Protein AF-A0A6N9B8I1-F1 (afdb_monomer)

Nearest PDB structures (foldseek):
  4pu3-assembly1_B  TM=7.924E-01  e=1.306E-21  Shewanella oneidensis MR-1
  4pu4-assembly1_A  TM=7.727E-01  e=4.993E-21  Shewanella oneidensis MR-1
  7vkb-assembly1_A  TM=8.807E-01  e=8.318E-17  Legionella pneumophila subsp. pneumophila str. Philadelphia 1
  7wcf-assembly1_A  TM=8.821E-01  e=1.359E-15  Legionella pneumophila subsp. pneumophila str. Philadelphia 1
  7vkc-assembly1_A  TM=8.534E-01  e=4.645E-15  Legionella pneumophila subsp. pneumophila str. Philadelphia 1

Foldseek 3Di:
DPDWFKWFKDQQNHTQFMWTADPQQKIKTAGDPVCVVVVHAAQALVGGHDGDIDIDNHHDFQQLLQQAADAPLNVLLVVQLVDPDDGSSLRCQQQQQATAFRMGIHGPDHRHGDPPRDDPVAQLSVLSNQHSHGDYDRFRKAQWADDPNAIERDGHNDHGQKMWTAADPVGRCFLVQQVLLQLLLCLLVVVAFAWDWDWDDYPRHPHITTITGRLQQDPVGGFGKDFQCRLVRHGNVCQLVAALLSVLCSLVPDPLRDLVQLLVSLLSVVSLLLLQPQQPTRRQWMWTQDPSGTHTTHGHPRGNCVVDPRQFHSHDFLNDHRDGSVPAALLSSLSNCVSSVHDLVSSVVSLVSSVVSLVVSLVSLVPPPDDDPVSSVVSNVSSVVCCVGHSVCNNVSSVVVD

Mean predicted aligned error: 4.11 Å

pLDDT: mean 94.4, std 6.77, range [44.56, 98.81]

Structure (mmCIF, N/CA/C/O backbone):
data_AF-A0A6N9B8I1-F1
#
_entry.id   AF-A0A6N9B8I1-F1
#
loop_
_atom_site.group_PDB
_atom_site.id
_atom_site.type_symbol
_atom_site.label_atom_id
_atom_site.label_alt_id
_atom_site.label_comp_id
_atom_site.label_asym_id
_atom_site.label_entity_id
_atom_site.label_seq_id
_atom_site.pdbx_PDB_ins_code
_atom_site.Cartn_x
_atom_site.Cartn_y
_atom_site.Cartn_z
_atom_site.occupancy
_atom_site.B_iso_or_equiv
_atom_site.auth_seq_id
_atom_site.auth_comp_id
_atom_site.auth_asym_id
_atom_site.auth_atom_id
_atom_site.pdbx_PDB_model_num
ATOM 1 N N . MET A 1 1 ? 35.461 1.392 -20.260 1.00 45.16 1 MET A N 1
ATOM 2 C CA . MET A 1 1 ? 34.217 2.185 -20.200 1.00 45.16 1 MET A CA 1
ATOM 3 C C . MET A 1 1 ? 33.208 1.364 -19.429 1.00 45.16 1 MET A C 1
ATOM 5 O O . MET A 1 1 ? 33.068 0.192 -19.756 1.00 45.16 1 MET A O 1
ATOM 9 N N . ALA A 1 2 ? 32.595 1.915 -18.379 1.00 59.50 2 ALA A N 1
ATOM 10 C CA . ALA A 1 2 ? 31.484 1.231 -17.724 1.00 59.50 2 ALA A CA 1
ATOM 11 C C . ALA A 1 2 ? 30.366 1.044 -18.760 1.00 59.50 2 ALA A C 1
ATOM 13 O O . ALA A 1 2 ? 30.058 1.975 -19.503 1.00 59.50 2 ALA A O 1
ATOM 14 N N . SER A 1 3 ? 29.834 -0.170 -18.886 1.00 74.81 3 SER A N 1
ATOM 15 C CA . SER A 1 3 ? 28.675 -0.414 -19.739 1.00 74.81 3 SER A CA 1
ATOM 16 C C . SER A 1 3 ? 27.449 0.203 -19.078 1.00 74.81 3 SER A C 1
ATOM 18 O O . SER A 1 3 ? 27.170 -0.132 -17.929 1.00 74.81 3 SER A O 1
ATOM 20 N N . LEU A 1 4 ? 26.736 1.065 -19.801 1.00 87.50 4 LEU A N 1
ATOM 21 C CA . LEU A 1 4 ? 25.464 1.624 -19.346 1.00 87.50 4 LEU A CA 1
ATOM 22 C C . LEU A 1 4 ? 24.451 0.503 -19.091 1.00 87.50 4 LEU A C 1
ATOM 24 O O . LEU A 1 4 ? 24.400 -0.484 -19.838 1.00 87.50 4 LEU A O 1
ATOM 28 N N . LEU A 1 5 ? 23.668 0.656 -18.026 1.00 93.38 5 LEU A N 1
ATOM 29 C CA . LEU A 1 5 ? 22.662 -0.317 -17.618 1.00 93.38 5 LEU A CA 1
ATOM 30 C C . LEU A 1 5 ? 21.437 -0.263 -18.533 1.00 93.38 5 LEU A C 1
ATOM 32 O O . LEU A 1 5 ? 21.022 0.806 -18.980 1.00 93.38 5 LEU A O 1
ATOM 36 N N . TRP A 1 6 ? 20.822 -1.412 -18.799 1.00 96.00 6 TRP A N 1
ATOM 37 C CA . TRP A 1 6 ? 19.548 -1.476 -19.511 1.00 96.00 6 TRP A CA 1
ATOM 38 C C . TRP A 1 6 ? 18.792 -2.758 -19.177 1.00 96.00 6 TRP A C 1
ATOM 40 O O . TRP A 1 6 ? 19.397 -3.774 -18.855 1.00 96.00 6 TRP A O 1
ATOM 50 N N . GLY A 1 7 ? 17.467 -2.702 -19.276 1.00 97.12 7 GLY A N 1
ATOM 51 C CA . GLY A 1 7 ? 16.559 -3.812 -19.012 1.00 97.12 7 GLY A CA 1
ATOM 52 C C . GLY A 1 7 ? 15.414 -3.857 -20.015 1.00 97.12 7 GLY A C 1
ATOM 53 O O . GLY A 1 7 ? 15.033 -2.839 -20.601 1.00 97.12 7 GLY A O 1
ATOM 54 N N . LYS A 1 8 ? 14.856 -5.051 -20.211 1.00 98.31 8 LYS A N 1
ATOM 55 C CA . LYS A 1 8 ? 13.620 -5.251 -20.976 1.00 98.31 8 LYS A CA 1
ATOM 56 C C . LYS A 1 8 ? 12.426 -5.110 -20.043 1.00 98.31 8 LYS A C 1
ATOM 58 O O . LYS A 1 8 ? 12.408 -5.723 -18.979 1.00 98.31 8 LYS A O 1
ATOM 63 N N . VAL A 1 9 ? 11.434 -4.334 -20.454 1.00 98.62 9 VAL A N 1
ATOM 64 C CA . VAL A 1 9 ? 10.182 -4.160 -19.717 1.00 98.62 9 VAL A CA 1
ATOM 65 C C . VAL A 1 9 ? 9.130 -5.076 -20.326 1.00 98.62 9 VAL A C 1
ATOM 67 O O . VAL A 1 9 ? 8.951 -5.090 -21.545 1.00 98.62 9 VAL A O 1
ATOM 70 N N . TYR A 1 10 ? 8.434 -5.820 -19.476 1.00 98.19 10 TYR A N 1
ATOM 71 C CA . TYR A 1 10 ? 7.294 -6.646 -19.854 1.00 98.19 10 TYR A CA 1
ATOM 72 C C . TYR A 1 10 ? 6.047 -6.201 -19.101 1.00 98.19 10 TYR A C 1
ATOM 74 O O . TYR A 1 10 ? 6.132 -5.794 -17.942 1.00 98.19 10 TYR A O 1
ATOM 82 N N . TYR A 1 11 ? 4.897 -6.294 -19.762 1.00 97.62 11 TYR A N 1
ATOM 83 C CA . TYR A 1 11 ? 3.583 -6.076 -19.174 1.00 97.62 11 TYR A CA 1
ATOM 84 C C . TYR A 1 11 ? 2.753 -7.328 -19.389 1.00 97.62 11 TYR A C 1
ATOM 86 O O . TYR A 1 11 ? 2.477 -7.714 -20.526 1.00 97.62 11 TYR A O 1
ATOM 94 N N . HIS A 1 12 ? 2.432 -8.011 -18.292 1.00 94.25 12 HIS A N 1
ATOM 95 C CA . HIS A 1 12 ? 2.204 -9.449 -18.333 1.00 94.25 12 HIS A CA 1
ATOM 96 C C . HIS A 1 12 ? 3.390 -10.103 -19.068 1.00 94.25 12 HIS A C 1
ATOM 98 O O . HIS A 1 12 ? 4.544 -9.820 -18.736 1.00 94.25 12 HIS A O 1
ATOM 104 N N . ASP A 1 13 ? 3.129 -10.922 -20.079 1.00 93.06 13 ASP A N 1
ATOM 105 C CA . ASP A 1 13 ? 4.172 -11.622 -20.835 1.00 93.06 13 ASP A CA 1
ATOM 106 C C . ASP A 1 13 ? 4.490 -10.924 -22.172 1.00 93.06 13 ASP A C 1
ATOM 108 O O . ASP A 1 13 ? 5.251 -11.436 -22.992 1.00 93.06 13 ASP A O 1
ATOM 112 N N . LEU A 1 14 ? 3.928 -9.728 -22.395 1.00 96.88 14 LEU A N 1
ATOM 113 C CA . LEU A 1 14 ? 4.155 -8.927 -23.595 1.00 96.88 14 LEU A CA 1
ATOM 114 C C . LEU A 1 14 ? 5.401 -8.064 -23.433 1.00 96.88 14 LEU A C 1
ATOM 116 O O . LEU A 1 14 ? 5.544 -7.348 -22.442 1.00 96.88 14 LEU A O 1
ATOM 120 N N . PHE A 1 15 ? 6.285 -8.098 -24.429 1.00 98.38 15 PHE A N 1
ATOM 121 C CA . PHE A 1 15 ? 7.437 -7.206 -24.484 1.00 98.38 15 PHE A CA 1
ATOM 122 C C . PHE A 1 15 ? 6.977 -5.772 -24.765 1.00 98.38 15 PHE A C 1
ATOM 124 O O . PHE A 1 15 ? 6.379 -5.502 -25.802 1.00 98.38 15 PHE A O 1
ATOM 131 N N . VAL A 1 16 ? 7.257 -4.864 -23.831 1.00 98.62 16 VAL A N 1
ATOM 132 C CA . VAL A 1 16 ? 6.798 -3.468 -23.880 1.00 98.62 16 VAL A CA 1
ATOM 133 C C . VAL A 1 16 ? 7.839 -2.567 -24.516 1.00 98.62 16 VAL A C 1
ATOM 135 O O . VAL A 1 16 ? 7.491 -1.635 -25.234 1.00 98.62 16 VAL A O 1
ATOM 138 N N . GLY A 1 17 ? 9.113 -2.811 -24.215 1.00 98.50 17 GLY A N 1
ATOM 139 C CA . GLY A 1 17 ? 10.215 -1.963 -24.641 1.00 98.50 17 GLY A CA 1
ATOM 140 C C . GLY A 1 17 ? 11.387 -1.994 -23.672 1.00 98.50 17 GLY A C 1
ATOM 141 O O . GLY A 1 17 ? 11.616 -2.985 -22.975 1.00 98.50 17 GLY A O 1
ATOM 142 N N . PHE A 1 18 ? 12.153 -0.908 -23.636 1.00 98.12 18 PHE A N 1
ATOM 143 C CA . PHE A 1 18 ? 13.423 -0.854 -22.917 1.00 98.12 18 PHE A CA 1
ATOM 144 C C . PHE A 1 18 ? 13.450 0.288 -21.912 1.00 98.12 18 PHE A C 1
ATOM 146 O O . PHE A 1 18 ? 13.037 1.405 -22.220 1.00 98.12 18 PHE A O 1
ATOM 153 N N . VAL A 1 19 ? 14.010 0.006 -20.737 1.00 98.06 19 VAL A N 1
ATOM 154 C CA . VAL A 1 19 ? 14.483 1.020 -19.793 1.00 98.06 19 VAL A CA 1
ATOM 155 C C . VAL A 1 19 ? 16.008 1.007 -19.817 1.00 98.06 19 VAL A C 1
ATOM 157 O O . VAL A 1 19 ? 16.608 -0.064 -19.741 1.00 98.06 19 VAL A O 1
ATOM 160 N N . ARG A 1 20 ? 16.657 2.160 -19.980 1.00 96.31 20 ARG A N 1
ATOM 161 C CA . ARG A 1 20 ? 18.118 2.235 -20.108 1.00 96.31 20 ARG A CA 1
ATOM 162 C C . ARG A 1 20 ? 18.700 3.512 -19.538 1.00 96.31 20 ARG A C 1
ATOM 164 O O . ARG A 1 20 ? 18.068 4.561 -19.563 1.00 96.31 20 ARG A O 1
ATOM 171 N N . GLU A 1 21 ? 19.920 3.399 -19.055 1.00 94.81 21 GLU A N 1
ATOM 172 C CA . GLU A 1 21 ? 20.743 4.508 -18.611 1.00 94.81 21 GLU A CA 1
ATOM 173 C C . GLU A 1 21 ? 21.420 5.163 -19.820 1.00 94.81 21 GLU A C 1
ATOM 175 O O . GLU A 1 21 ? 21.873 4.484 -20.743 1.00 94.81 21 GLU A O 1
ATOM 180 N N . GLU A 1 22 ? 21.491 6.486 -19.810 1.00 90.56 22 GLU A N 1
AT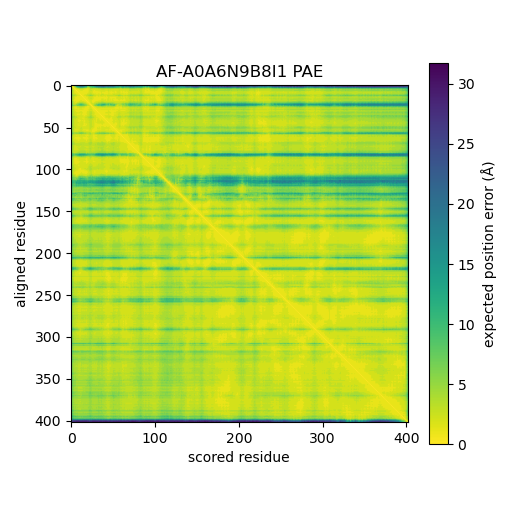OM 181 C CA . GLU A 1 22 ? 22.256 7.296 -20.757 1.00 90.56 22 GLU A CA 1
ATOM 182 C C . GLU A 1 22 ? 23.343 8.073 -19.991 1.00 90.56 22 GLU A C 1
ATOM 184 O O . GLU A 1 22 ? 23.243 8.241 -18.770 1.00 90.56 22 GLU A O 1
ATOM 189 N N . PRO A 1 23 ? 24.392 8.580 -20.668 1.00 83.94 23 PRO A N 1
ATOM 190 C CA . PRO A 1 23 ? 25.426 9.377 -20.013 1.00 83.94 23 PRO A CA 1
ATOM 191 C C . PRO A 1 23 ? 24.839 10.547 -19.203 1.00 83.94 23 PRO A C 1
ATOM 193 O O . PRO A 1 23 ? 23.986 11.283 -19.696 1.00 83.94 23 PRO A O 1
ATOM 196 N N . GLY A 1 24 ? 25.329 10.747 -17.975 1.00 80.00 24 GLY A N 1
ATOM 197 C CA . GLY A 1 24 ? 24.858 11.817 -17.084 1.00 80.00 24 GLY A CA 1
ATOM 198 C C . GLY A 1 24 ? 23.682 11.435 -16.176 1.00 80.00 24 GLY A C 1
ATOM 199 O O . GLY A 1 24 ? 22.888 12.307 -15.838 1.00 80.00 24 GLY A O 1
ATOM 200 N N . ASP A 1 25 ? 23.570 10.157 -15.796 1.00 81.00 25 ASP A N 1
ATOM 201 C CA . ASP A 1 25 ? 22.608 9.599 -14.823 1.00 81.00 25 ASP A CA 1
ATOM 202 C C . ASP A 1 25 ? 21.121 9.716 -15.215 1.00 81.00 25 ASP A C 1
ATOM 204 O O . ASP A 1 25 ? 20.215 9.496 -14.396 1.00 81.00 25 ASP A O 1
ATOM 208 N N . SER A 1 26 ? 20.852 10.054 -16.478 1.00 91.75 26 SER A N 1
ATOM 209 C CA . SER A 1 26 ? 19.494 10.061 -17.013 1.00 91.75 26 SER A CA 1
ATOM 210 C C . SER A 1 26 ? 19.055 8.646 -17.378 1.00 91.75 26 SER A C 1
ATOM 212 O O . SER A 1 26 ? 19.835 7.852 -17.903 1.00 91.75 26 SER A O 1
ATOM 214 N N . ILE A 1 27 ? 17.793 8.326 -17.097 1.00 96.25 27 ILE A N 1
ATOM 215 C CA . ILE A 1 27 ? 17.194 7.041 -17.452 1.00 96.25 27 ILE A CA 1
ATOM 216 C C . ILE A 1 27 ? 16.045 7.279 -18.418 1.00 96.25 27 ILE A C 1
ATOM 218 O O . ILE A 1 27 ? 15.165 8.113 -18.181 1.00 96.25 27 ILE A O 1
ATOM 222 N N . LEU A 1 28 ? 16.067 6.527 -19.510 1.00 97.31 28 LEU A N 1
ATOM 223 C CA . LEU A 1 28 ? 15.090 6.579 -20.578 1.00 97.31 28 LEU A CA 1
ATOM 224 C C . LEU A 1 28 ? 14.226 5.329 -20.547 1.00 97.31 28 LEU A C 1
ATOM 226 O O . LEU A 1 28 ? 14.727 4.225 -20.345 1.00 97.31 28 LEU A O 1
ATOM 230 N N . PHE A 1 29 ? 12.935 5.507 -20.793 1.00 98.50 29 PHE A N 1
ATOM 231 C CA . PHE A 1 29 ? 12.023 4.420 -21.112 1.00 98.50 29 PHE A CA 1
ATOM 232 C C . PHE A 1 29 ? 11.385 4.660 -22.476 1.00 98.50 29 PHE A C 1
ATOM 234 O O . PHE A 1 29 ? 10.845 5.735 -22.745 1.00 98.50 29 PHE A O 1
ATOM 241 N N . ASN A 1 30 ? 11.437 3.643 -23.327 1.00 98.00 30 ASN A N 1
ATOM 242 C CA . ASN A 1 30 ? 10.870 3.662 -24.665 1.00 98.00 30 ASN A CA 1
ATOM 243 C C . ASN A 1 30 ? 9.959 2.457 -24.841 1.00 98.00 30 ASN A C 1
ATOM 245 O O . ASN A 1 30 ? 10.397 1.327 -24.616 1.00 98.00 30 ASN A O 1
ATOM 249 N N . TYR A 1 31 ? 8.735 2.707 -25.303 1.00 98.69 31 TYR A N 1
ATOM 250 C CA . TYR A 1 31 ? 7.897 1.661 -25.871 1.00 98.69 31 TYR A CA 1
ATOM 251 C C . TYR A 1 31 ? 8.521 1.155 -27.176 1.00 98.69 31 TYR A C 1
ATOM 253 O O . TYR A 1 31 ? 9.050 1.938 -27.967 1.00 98.69 31 TYR A O 1
ATOM 261 N N . ASP A 1 32 ? 8.474 -0.155 -27.388 1.00 98.56 32 ASP A N 1
ATOM 262 C CA . ASP A 1 32 ? 8.884 -0.782 -28.637 1.00 98.56 32 ASP A CA 1
ATOM 263 C C . ASP A 1 32 ? 7.847 -0.524 -29.735 1.00 98.56 32 ASP A C 1
ATOM 265 O O . ASP A 1 32 ? 6.644 -0.461 -29.466 1.00 98.56 32 ASP A O 1
ATOM 269 N N . ALA A 1 33 ? 8.303 -0.413 -30.985 1.00 98.25 33 ALA A N 1
ATOM 270 C CA . ALA A 1 33 ? 7.419 -0.199 -32.128 1.00 98.25 33 ALA A CA 1
ATOM 271 C C . ALA A 1 33 ? 6.343 -1.291 -32.228 1.00 98.25 33 ALA A C 1
ATOM 273 O O . ALA A 1 33 ? 5.176 -0.971 -32.440 1.00 98.25 33 ALA A O 1
ATOM 274 N N . SER A 1 34 ? 6.697 -2.555 -31.965 1.00 97.94 34 SER A N 1
ATOM 275 C CA . SER A 1 34 ? 5.742 -3.669 -31.993 1.00 97.94 34 SER A CA 1
ATOM 276 C C . SER A 1 34 ? 4.649 -3.550 -30.926 1.00 97.94 34 SER A C 1
ATOM 278 O O . SER A 1 34 ? 3.507 -3.947 -31.164 1.00 97.94 34 SER A O 1
ATOM 280 N N . TYR A 1 35 ? 4.961 -2.959 -29.767 1.00 98.44 35 TYR A N 1
ATOM 281 C CA . TYR A 1 35 ? 3.979 -2.732 -28.710 1.00 98.44 35 TYR A CA 1
ATOM 282 C C . TYR A 1 35 ? 2.991 -1.620 -29.095 1.00 98.44 35 TYR A C 1
ATOM 284 O O . TYR A 1 35 ? 1.786 -1.736 -28.866 1.00 98.44 35 TYR A O 1
ATOM 292 N N . ILE A 1 36 ? 3.500 -0.555 -29.722 1.00 98.06 36 ILE A N 1
ATOM 293 C CA . ILE A 1 36 ? 2.696 0.571 -30.214 1.00 98.06 36 ILE A CA 1
ATOM 294 C C . ILE A 1 36 ? 1.787 0.116 -31.364 1.00 98.06 36 ILE A C 1
ATOM 296 O O . ILE A 1 36 ? 0.583 0.365 -31.330 1.00 98.06 36 ILE A O 1
ATOM 300 N N . GLU A 1 37 ? 2.343 -0.580 -32.358 1.00 97.56 37 GLU A N 1
ATOM 301 C CA . GLU A 1 37 ? 1.612 -1.103 -33.521 1.00 97.56 37 GLU A CA 1
ATOM 302 C C . GLU A 1 37 ? 0.541 -2.124 -33.123 1.00 97.56 37 GLU A C 1
ATOM 304 O O . GLU A 1 37 ? -0.526 -2.172 -33.734 1.00 97.56 37 GLU A O 1
ATOM 309 N N . GLY A 1 38 ? 0.792 -2.901 -32.065 1.00 97.31 38 GLY A N 1
ATOM 310 C CA . GLY A 1 38 ? -0.180 -3.833 -31.499 1.00 97.31 38 GLY A CA 1
ATOM 311 C C . GLY A 1 38 ? -1.367 -3.168 -30.792 1.00 97.31 38 GLY A C 1
ATOM 312 O O . GLY A 1 38 ? -2.337 -3.854 -30.476 1.00 97.31 38 GLY A O 1
ATOM 313 N N . GLY A 1 39 ? -1.321 -1.854 -30.539 1.00 97.00 39 GLY A N 1
ATOM 314 C CA . GLY A 1 39 ? -2.399 -1.127 -29.864 1.00 97.00 39 GLY A CA 1
ATOM 315 C C . GLY A 1 39 ? -2.600 -1.544 -28.402 1.00 97.00 39 GLY A C 1
ATOM 316 O O . GLY A 1 39 ? -3.715 -1.460 -27.883 1.00 97.00 39 GLY A O 1
ATOM 317 N N . TYR A 1 40 ? -1.543 -2.023 -27.743 1.00 97.00 40 TYR A N 1
ATOM 318 C CA . TYR A 1 40 ? -1.593 -2.470 -26.351 1.00 97.00 40 TYR A CA 1
ATOM 319 C C . TYR A 1 40 ? -1.713 -1.287 -25.369 1.00 97.00 40 TYR A C 1
ATOM 321 O O . TYR A 1 40 ? -1.316 -0.163 -25.689 1.00 97.00 40 TYR A O 1
ATOM 329 N N . PRO A 1 41 ? -2.266 -1.500 -24.159 1.00 95.56 41 PRO A N 1
ATOM 330 C CA . PRO A 1 41 ? -2.477 -0.428 -23.185 1.00 95.56 41 PRO A CA 1
ATOM 331 C C . PRO A 1 41 ? -1.169 0.084 -22.563 1.00 95.56 41 PRO A C 1
ATOM 333 O O . PRO A 1 41 ? -0.145 -0.597 -22.562 1.00 95.56 41 PRO A O 1
ATOM 336 N N . ALA A 1 42 ? -1.215 1.279 -21.973 1.00 96.75 42 ALA A N 1
ATOM 337 C CA . ALA A 1 42 ? -0.099 1.825 -21.202 1.00 96.75 42 ALA A CA 1
ATOM 338 C C . ALA A 1 42 ? 0.193 0.982 -19.950 1.00 96.75 42 ALA A C 1
ATOM 340 O O . ALA A 1 42 ? -0.732 0.479 -19.314 1.00 96.75 42 ALA A O 1
ATOM 341 N N . ILE A 1 43 ? 1.469 0.894 -19.562 1.00 97.56 43 ILE A N 1
ATOM 342 C CA . ILE A 1 43 ? 1.899 0.170 -18.348 1.00 97.56 43 ILE A CA 1
ATOM 343 C C . ILE A 1 43 ? 1.783 0.997 -17.064 1.00 97.56 43 ILE A C 1
ATOM 345 O O . ILE A 1 43 ? 2.106 0.505 -15.988 1.00 97.56 43 ILE A O 1
ATOM 349 N N . ALA A 1 44 ? 1.452 2.281 -17.198 1.00 97.69 44 ALA A N 1
ATOM 350 C CA . ALA A 1 44 ? 1.302 3.221 -16.100 1.00 97.69 44 ALA A CA 1
ATOM 351 C C . ALA A 1 44 ? 0.477 4.425 -16.554 1.00 97.69 44 ALA A C 1
ATOM 353 O O . ALA A 1 44 ? 0.595 4.875 -17.698 1.00 97.69 44 ALA A O 1
ATOM 354 N N . HIS A 1 45 ? -0.273 5.027 -15.635 1.00 97.06 45 HIS A N 1
ATOM 355 C CA . HIS A 1 45 ? -1.005 6.271 -15.860 1.00 97.06 45 HIS A CA 1
ATOM 356 C C . HIS A 1 45 ? -0.078 7.411 -16.315 1.00 97.06 45 HIS A C 1
ATOM 358 O O . HIS A 1 45 ? -0.435 8.225 -17.163 1.00 97.06 45 HIS A O 1
ATOM 364 N N . THR A 1 46 ? 1.139 7.445 -15.772 1.00 97.44 46 THR A N 1
ATOM 365 C CA . THR A 1 46 ? 2.151 8.476 -16.050 1.00 97.44 46 THR A CA 1
ATOM 366 C C . THR A 1 46 ? 3.009 8.183 -17.286 1.00 97.44 46 THR A C 1
ATOM 368 O O . THR A 1 46 ? 3.805 9.031 -17.689 1.00 97.44 46 THR A O 1
ATOM 371 N N . LEU A 1 47 ? 2.829 7.018 -17.919 1.00 98.00 47 LEU A N 1
ATOM 372 C CA . LEU A 1 47 ? 3.564 6.582 -19.108 1.00 98.00 47 LEU A CA 1
ATOM 373 C C . LEU A 1 47 ? 2.599 6.204 -20.248 1.00 98.00 47 LEU A C 1
ATOM 375 O O . LEU A 1 47 ? 2.591 5.042 -20.652 1.00 98.00 47 LEU A O 1
ATOM 379 N N . PRO A 1 48 ? 1.762 7.118 -20.780 1.00 97.56 48 PRO A N 1
ATOM 380 C CA . PRO A 1 48 ? 0.913 6.798 -21.929 1.00 97.56 48 PRO A CA 1
ATOM 381 C C . PRO A 1 48 ? 1.717 6.250 -23.126 1.00 97.56 48 PRO A C 1
ATOM 383 O O . PRO A 1 48 ? 2.876 6.595 -23.333 1.00 97.56 48 PRO A O 1
ATOM 386 N N . VAL A 1 49 ? 1.117 5.368 -23.928 1.00 98.25 49 VAL A N 1
ATOM 387 C CA . VAL A 1 49 ? 1.821 4.758 -25.070 1.00 98.25 49 VAL A CA 1
ATOM 388 C C . VAL A 1 49 ? 2.138 5.821 -26.122 1.00 98.25 49 VAL A C 1
ATOM 390 O O . VAL A 1 49 ? 1.239 6.521 -26.589 1.00 98.25 49 VAL A O 1
ATOM 393 N N . ARG A 1 50 ? 3.419 5.946 -26.486 1.00 97.94 50 ARG A N 1
ATOM 394 C CA . ARG A 1 50 ? 3.919 6.861 -27.525 1.00 97.94 50 ARG A CA 1
ATOM 395 C C . ARG A 1 50 ? 5.285 6.418 -28.056 1.00 97.94 50 ARG A C 1
ATOM 397 O O . ARG A 1 50 ? 5.981 5.656 -27.386 1.00 97.94 50 ARG A O 1
ATOM 404 N N . SER A 1 51 ? 5.678 6.942 -29.217 1.00 97.50 51 SER A N 1
ATOM 405 C CA . SER A 1 51 ? 6.987 6.708 -29.846 1.00 97.50 51 SER A CA 1
ATOM 406 C C . SER A 1 51 ? 8.140 7.418 -29.137 1.00 97.50 51 SER A C 1
ATOM 408 O O . SER A 1 51 ? 9.260 6.906 -29.096 1.00 97.50 51 SER A O 1
ATOM 410 N N . GLU A 1 52 ? 7.896 8.607 -28.582 1.00 98.00 52 GLU A N 1
ATOM 411 C CA . GLU A 1 52 ? 8.946 9.429 -27.982 1.00 98.00 52 GLU A CA 1
ATOM 412 C C . GLU A 1 52 ? 9.380 8.882 -26.612 1.00 98.00 52 GLU A C 1
ATOM 414 O O . GLU A 1 52 ? 8.524 8.547 -25.783 1.00 98.00 52 GLU A O 1
ATOM 419 N N . PRO A 1 53 ? 10.694 8.876 -26.307 1.00 97.12 53 PRO A N 1
ATOM 420 C CA . PRO A 1 53 ? 11.191 8.436 -25.008 1.00 97.12 53 PRO A CA 1
ATOM 421 C C . PRO A 1 53 ? 10.571 9.216 -23.846 1.00 97.12 53 PRO A C 1
ATOM 423 O O . PRO A 1 53 ? 10.347 10.429 -23.907 1.00 97.12 53 PRO A O 1
ATOM 426 N N . TYR A 1 54 ? 10.356 8.521 -22.737 1.00 97.94 54 TYR A N 1
ATOM 427 C CA . TYR A 1 54 ? 10.231 9.131 -21.420 1.00 97.94 54 TYR A CA 1
ATOM 428 C C . TYR A 1 54 ? 11.624 9.328 -20.849 1.00 97.94 54 TYR A C 1
ATOM 430 O O . TYR A 1 54 ? 12.342 8.355 -20.648 1.00 97.94 54 TYR A O 1
ATOM 438 N N . ILE A 1 55 ? 12.004 10.579 -20.594 1.00 96.62 55 ILE A N 1
ATOM 439 C CA . ILE A 1 55 ? 13.326 10.932 -20.074 1.00 96.62 55 ILE A CA 1
ATOM 440 C C . ILE A 1 55 ? 13.176 11.345 -18.612 1.00 96.62 55 ILE A C 1
ATOM 442 O O . ILE A 1 55 ? 12.452 12.292 -18.299 1.00 96.62 55 ILE A O 1
ATOM 446 N N . SER A 1 56 ? 13.871 10.646 -17.720 1.00 95.88 56 S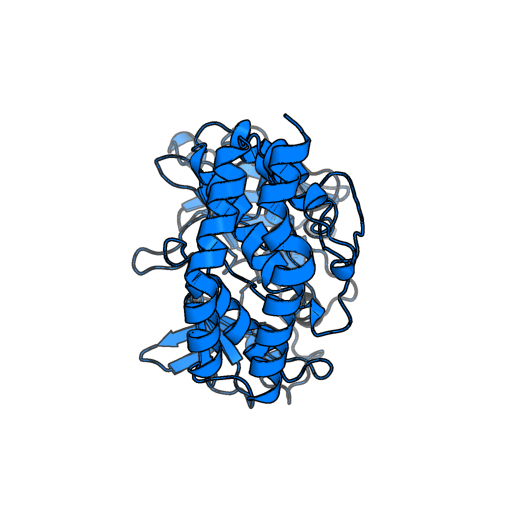ER A N 1
ATOM 447 C CA . SER A 1 56 ? 14.036 11.036 -16.323 1.00 95.88 56 SER A CA 1
ATOM 448 C C . SER A 1 56 ? 15.474 11.494 -16.105 1.00 95.88 56 SER A C 1
ATOM 450 O O . SER A 1 56 ? 16.399 10.690 -16.138 1.00 95.88 56 SER A O 1
ATOM 452 N N . ASN A 1 57 ? 15.668 12.795 -15.879 1.00 91.31 57 ASN A N 1
ATOM 453 C CA . ASN A 1 57 ? 17.005 13.401 -15.799 1.00 91.31 57 ASN A CA 1
ATOM 454 C C . ASN A 1 57 ? 17.813 12.993 -14.557 1.00 91.31 57 ASN A C 1
ATOM 456 O O . ASN A 1 57 ? 19.004 13.264 -14.502 1.00 91.31 57 ASN A O 1
ATOM 460 N N . TYR A 1 58 ? 17.172 12.402 -13.546 1.00 85.62 58 TYR A N 1
ATOM 461 C CA . TYR A 1 58 ? 17.823 12.069 -12.278 1.00 85.62 58 TYR A CA 1
ATOM 462 C C . TYR A 1 58 ? 17.341 10.709 -11.777 1.00 85.62 58 TYR A C 1
ATOM 464 O O . TYR A 1 58 ? 16.420 10.652 -10.956 1.00 85.62 58 TYR A O 1
ATOM 472 N N . GLY A 1 59 ? 17.944 9.623 -12.259 1.00 91.12 59 GLY A N 1
ATOM 473 C CA . GLY A 1 59 ? 17.561 8.260 -11.888 1.00 91.12 59 GLY A CA 1
ATOM 474 C C . GLY A 1 59 ? 16.218 7.816 -12.480 1.00 91.12 59 GLY A C 1
ATOM 475 O O . GLY A 1 59 ? 15.729 8.386 -13.456 1.00 91.12 59 GLY A O 1
ATOM 476 N N . LEU A 1 60 ? 15.618 6.776 -11.894 1.00 96.25 60 LEU A N 1
ATOM 477 C CA . LEU A 1 60 ? 14.430 6.110 -12.440 1.00 96.25 60 LEU A CA 1
ATOM 478 C C . LEU A 1 60 ? 13.230 7.061 -12.556 1.00 96.25 60 LEU A C 1
ATOM 480 O O . LEU A 1 60 ? 12.989 7.899 -11.684 1.00 96.25 60 LEU A O 1
ATOM 484 N N . HIS A 1 61 ? 12.436 6.881 -13.617 1.00 97.56 61 HIS A N 1
ATOM 485 C CA . HIS A 1 61 ? 11.111 7.495 -13.691 1.00 97.56 61 HIS A CA 1
ATOM 486 C C . HIS A 1 61 ? 10.281 7.062 -12.463 1.00 97.56 61 HIS A C 1
ATOM 488 O O . HIS A 1 61 ? 10.350 5.883 -12.100 1.00 97.56 61 HIS A O 1
ATOM 494 N N . PRO A 1 62 ? 9.474 7.951 -11.846 1.00 97.00 62 PRO A N 1
ATOM 495 C CA . PRO A 1 62 ? 8.704 7.650 -10.636 1.00 97.00 62 PRO A CA 1
ATOM 496 C C . PRO A 1 62 ? 7.938 6.323 -10.661 1.00 97.00 62 PRO A C 1
ATOM 498 O O . PRO A 1 62 ? 7.933 5.604 -9.667 1.00 97.00 62 PRO A O 1
ATOM 501 N N . PHE A 1 63 ? 7.351 5.954 -11.803 1.00 98.06 63 PHE A N 1
ATOM 502 C CA . PHE A 1 63 ? 6.718 4.644 -11.977 1.00 98.06 63 PHE A CA 1
ATOM 503 C C . PHE A 1 63 ? 7.648 3.470 -11.608 1.00 98.06 63 PHE A C 1
ATOM 505 O O . PHE A 1 63 ? 7.308 2.693 -10.717 1.00 98.06 63 PHE A O 1
ATOM 512 N N . PHE A 1 64 ? 8.826 3.380 -12.239 1.00 98.12 64 PHE A N 1
ATOM 513 C CA . PHE A 1 64 ? 9.811 2.31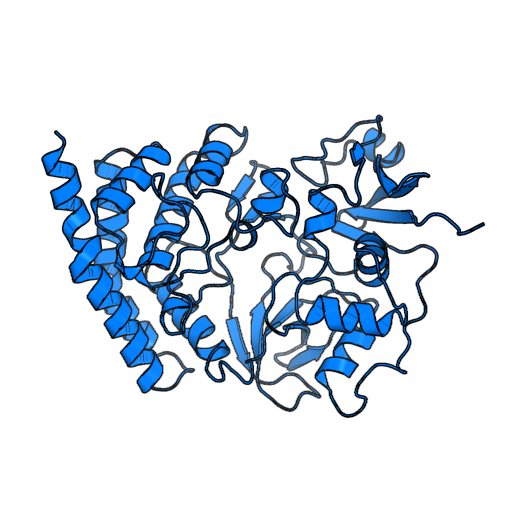8 -11.999 1.00 98.12 64 PHE A CA 1
ATOM 514 C C . PHE A 1 64 ? 10.475 2.447 -10.627 1.00 98.12 64 PHE A C 1
ATOM 516 O O . PHE A 1 64 ? 10.718 1.446 -9.962 1.00 98.12 64 PHE A O 1
ATOM 523 N N . ASP A 1 65 ? 10.729 3.677 -10.179 1.00 97.25 65 ASP A N 1
ATOM 524 C CA . ASP A 1 65 ? 11.344 3.953 -8.880 1.00 97.25 65 ASP A CA 1
ATOM 525 C C . ASP A 1 65 ? 10.536 3.372 -7.709 1.00 97.25 65 ASP A C 1
ATOM 527 O O . ASP A 1 65 ? 11.109 2.889 -6.733 1.00 97.25 65 ASP A O 1
ATOM 531 N N . ASN A 1 66 ? 9.205 3.386 -7.813 1.00 97.19 66 ASN A N 1
ATOM 532 C CA . ASN A 1 66 ? 8.314 2.837 -6.791 1.00 97.19 66 ASN A CA 1
ATOM 533 C C . ASN A 1 66 ? 8.213 1.309 -6.797 1.00 97.19 66 ASN A C 1
ATOM 535 O O . ASN A 1 66 ? 7.760 0.761 -5.790 1.00 97.19 66 ASN A O 1
ATOM 539 N N . LEU A 1 67 ? 8.624 0.643 -7.884 1.00 97.00 67 LEU A N 1
ATOM 540 C CA . LEU A 1 67 ? 8.681 -0.820 -7.965 1.00 97.00 67 LEU A CA 1
ATOM 541 C C . LEU A 1 67 ? 9.890 -1.390 -7.225 1.00 97.00 67 LEU A C 1
ATOM 543 O O . LEU A 1 67 ? 9.890 -2.572 -6.896 1.00 97.00 67 LEU A O 1
ATOM 547 N N . VAL A 1 68 ? 10.916 -0.574 -6.973 1.00 96.75 68 VAL A N 1
ATOM 548 C CA . VAL A 1 68 ? 12.121 -0.982 -6.245 1.00 96.75 68 VAL A CA 1
ATOM 549 C C . VAL A 1 68 ? 11.798 -1.173 -4.765 1.00 96.75 68 VAL A C 1
ATOM 551 O O . VAL A 1 68 ? 11.059 -0.384 -4.167 1.00 96.75 68 VAL A O 1
ATOM 554 N N . SER A 1 69 ? 12.367 -2.226 -4.184 1.00 94.56 69 SER A N 1
ATOM 555 C CA . SER A 1 69 ? 12.261 -2.560 -2.769 1.00 94.56 69 SER A CA 1
ATOM 556 C C . SER A 1 69 ? 12.693 -1.404 -1.858 1.00 94.56 69 SER A C 1
ATOM 558 O O . SER A 1 69 ? 13.378 -0.463 -2.270 1.00 94.56 69 SER A O 1
ATOM 560 N N . GLU A 1 70 ? 12.249 -1.456 -0.599 1.00 93.44 70 GLU A N 1
ATOM 561 C CA . GLU A 1 70 ? 12.621 -0.471 0.420 1.00 93.44 70 GLU A CA 1
ATOM 562 C C . GLU A 1 70 ? 13.064 -1.158 1.720 1.00 93.44 70 GLU A C 1
ATOM 564 O O . GLU A 1 70 ? 12.760 -2.326 1.976 1.00 93.44 70 GLU A O 1
ATOM 569 N N . GLY A 1 71 ? 13.763 -0.408 2.574 1.00 92.62 71 GLY A N 1
ATOM 570 C CA . GLY A 1 71 ? 14.033 -0.788 3.961 1.00 92.62 71 GLY A CA 1
ATOM 571 C C . GLY A 1 71 ? 14.845 -2.074 4.098 1.00 92.62 71 GLY A C 1
ATOM 572 O O . GLY A 1 71 ? 15.926 -2.186 3.524 1.00 92.62 71 GLY A O 1
ATOM 573 N N . TRP A 1 72 ? 14.355 -3.030 4.894 1.00 93.06 72 TRP A N 1
ATOM 574 C CA . TRP A 1 72 ? 15.095 -4.265 5.179 1.00 93.06 72 TRP A CA 1
ATOM 575 C C . TRP A 1 72 ? 15.434 -5.059 3.908 1.00 93.06 72 TRP A C 1
ATOM 577 O O . TRP A 1 72 ? 16.570 -5.513 3.755 1.00 93.06 72 TRP A O 1
ATOM 587 N N . LEU A 1 73 ? 14.477 -5.186 2.981 1.00 93.31 73 LEU A N 1
ATOM 588 C CA . LEU A 1 73 ? 14.677 -5.961 1.756 1.00 93.31 73 LEU A CA 1
ATOM 589 C C . LEU A 1 73 ? 15.689 -5.277 0.827 1.00 93.31 73 LEU A C 1
ATOM 591 O O . LEU A 1 73 ? 16.603 -5.936 0.343 1.00 93.31 73 LEU A O 1
ATOM 595 N N . GLU A 1 74 ? 15.587 -3.956 0.654 1.00 93.81 74 GLU A N 1
ATOM 596 C CA . GLU A 1 74 ? 16.538 -3.156 -0.136 1.00 93.81 74 GLU A CA 1
ATOM 597 C C . GLU A 1 74 ? 17.974 -3.278 0.395 1.00 93.81 74 GLU A C 1
ATOM 599 O O . GLU A 1 74 ? 18.915 -3.489 -0.374 1.00 93.81 74 GLU A O 1
ATOM 604 N N . GLN A 1 75 ? 18.159 -3.190 1.717 1.00 91.94 75 GLN A N 1
ATOM 605 C CA . GLN A 1 75 ? 19.477 -3.305 2.350 1.00 91.94 75 GLN A CA 1
ATOM 606 C C . GLN A 1 75 ? 20.100 -4.687 2.126 1.00 91.94 75 GLN A C 1
ATOM 608 O O . GLN A 1 75 ? 21.297 -4.803 1.856 1.00 91.94 75 GLN A O 1
ATOM 613 N N . LEU A 1 76 ? 19.295 -5.743 2.227 1.00 91.25 76 LEU A N 1
ATOM 614 C CA . LEU A 1 76 ? 19.736 -7.114 1.996 1.00 91.25 76 LEU A CA 1
ATOM 615 C C . LEU A 1 76 ? 20.055 -7.369 0.514 1.00 91.25 76 LEU A C 1
ATOM 617 O O . LEU A 1 76 ? 21.118 -7.898 0.197 1.00 91.25 76 LEU A O 1
ATOM 621 N N . GLN A 1 77 ? 19.195 -6.913 -0.396 1.00 92.69 77 GLN A N 1
ATOM 622 C CA . GLN A 1 77 ? 19.409 -6.984 -1.846 1.00 92.69 77 GLN A CA 1
ATOM 623 C C . GLN A 1 77 ? 20.651 -6.201 -2.295 1.00 92.69 77 GLN A C 1
ATOM 625 O O . GLN A 1 77 ? 21.414 -6.667 -3.140 1.00 92.69 77 GLN A O 1
ATOM 630 N N . SER A 1 78 ? 20.923 -5.054 -1.671 1.00 92.06 78 SER A N 1
ATOM 631 C CA . SER A 1 78 ? 22.139 -4.276 -1.929 1.00 92.06 78 SER A CA 1
ATOM 632 C C . SER A 1 78 ? 23.403 -5.037 -1.511 1.00 92.06 78 SER A C 1
ATOM 634 O O . SER A 1 78 ? 24.389 -5.050 -2.248 1.00 92.06 78 SER A O 1
ATOM 636 N N . ARG A 1 79 ? 23.374 -5.730 -0.360 1.00 90.12 79 ARG A N 1
ATOM 637 C CA . ARG A 1 79 ? 24.483 -6.599 0.083 1.00 90.12 79 ARG A CA 1
ATOM 638 C C . ARG A 1 79 ? 24.712 -7.768 -0.872 1.00 90.12 79 ARG A C 1
ATOM 640 O O . ARG A 1 79 ? 25.866 -8.082 -1.159 1.00 90.12 79 ARG A O 1
ATOM 647 N N . LEU A 1 80 ? 23.637 -8.369 -1.387 1.00 89.06 80 LEU A N 1
ATOM 648 C CA . LEU A 1 80 ? 23.697 -9.462 -2.363 1.00 89.06 80 LEU A CA 1
ATOM 649 C C . LEU A 1 80 ? 24.400 -9.063 -3.661 1.00 89.06 80 LEU A C 1
ATOM 651 O O . LEU A 1 80 ? 25.105 -9.877 -4.248 1.00 89.06 80 LEU A O 1
ATOM 655 N N . LEU A 1 81 ? 24.264 -7.812 -4.095 1.00 88.81 81 LEU A N 1
ATOM 656 C CA . LEU A 1 81 ? 24.966 -7.313 -5.279 1.00 88.81 81 LEU A CA 1
ATOM 657 C C . LEU A 1 81 ? 26.463 -7.060 -5.034 1.00 88.81 81 LEU A C 1
ATOM 659 O O . LEU A 1 81 ? 27.204 -6.811 -5.982 1.00 88.81 81 LEU A O 1
ATOM 663 N N . GLY A 1 82 ? 26.934 -7.135 -3.782 1.00 81.75 82 GLY A N 1
ATOM 664 C CA . GLY A 1 82 ? 28.359 -7.108 -3.433 1.00 81.75 82 GLY A CA 1
ATOM 665 C C . GLY A 1 82 ? 29.075 -5.783 -3.722 1.00 81.75 82 GLY A C 1
ATOM 666 O O . GLY A 1 82 ? 30.305 -5.733 -3.684 1.00 81.75 82 GLY A O 1
ATOM 667 N N . ARG A 1 83 ? 28.336 -4.704 -4.014 1.00 77.25 83 ARG A N 1
ATOM 668 C CA . ARG A 1 83 ? 28.882 -3.378 -4.345 1.00 77.25 83 ARG A CA 1
ATOM 669 C C . ARG A 1 83 ? 28.698 -2.409 -3.179 1.00 77.25 83 ARG A C 1
ATOM 671 O O . ARG A 1 83 ? 27.722 -2.473 -2.440 1.00 77.25 83 ARG A O 1
ATOM 678 N N . ARG A 1 84 ? 29.646 -1.476 -3.026 1.00 72.44 84 ARG A N 1
ATOM 679 C CA . ARG A 1 84 ? 29.633 -0.465 -1.948 1.00 72.44 84 ARG A CA 1
ATOM 680 C C . ARG A 1 84 ? 28.486 0.542 -2.091 1.00 72.44 84 ARG A C 1
ATOM 682 O O . ARG A 1 84 ? 27.983 1.030 -1.086 1.00 72.44 84 ARG A O 1
ATOM 689 N N . ILE A 1 85 ? 28.125 0.877 -3.325 1.00 81.12 85 ILE A N 1
ATOM 690 C CA . ILE A 1 85 ? 26.998 1.741 -3.674 1.00 81.12 85 ILE A CA 1
ATOM 691 C C . ILE A 1 85 ? 26.246 1.000 -4.771 1.00 81.12 85 ILE A C 1
ATOM 693 O O . ILE A 1 85 ? 26.851 0.639 -5.779 1.00 81.12 85 ILE A O 1
ATOM 697 N N . VAL A 1 86 ? 24.963 0.744 -4.537 1.00 88.44 86 VAL A N 1
ATOM 698 C CA . VAL A 1 86 ? 24.059 0.109 -5.494 1.00 88.44 86 VAL A CA 1
ATOM 699 C C . VAL A 1 86 ? 22.997 1.137 -5.849 1.00 88.44 86 VAL A C 1
ATOM 701 O O . VAL A 1 86 ? 22.344 1.695 -4.967 1.00 88.44 86 VAL A O 1
ATOM 704 N N . SER A 1 87 ? 22.847 1.425 -7.135 1.00 92.25 87 SER A N 1
ATOM 705 C CA . SER A 1 87 ? 21.790 2.299 -7.623 1.00 92.25 87 SER A CA 1
ATOM 706 C C . SER A 1 87 ? 20.429 1.601 -7.566 1.00 92.25 87 SER A C 1
ATOM 708 O O . SER A 1 87 ? 20.310 0.378 -7.660 1.00 92.25 87 SER A O 1
ATOM 710 N N . ARG A 1 88 ? 19.355 2.392 -7.493 1.00 93.81 88 ARG A N 1
ATOM 711 C CA . ARG A 1 88 ? 17.987 1.857 -7.568 1.00 93.81 88 ARG A CA 1
ATOM 712 C C . ARG A 1 88 ? 17.716 1.148 -8.896 1.00 93.81 88 ARG A C 1
ATOM 714 O O . ARG A 1 88 ? 16.918 0.218 -8.928 1.00 93.81 88 ARG A O 1
ATOM 721 N N . PHE A 1 89 ? 18.397 1.545 -9.975 1.00 94.88 89 PHE A N 1
ATOM 722 C CA . PHE A 1 89 ? 18.269 0.861 -11.258 1.00 94.88 89 PHE A CA 1
ATOM 723 C C . PHE A 1 89 ? 18.927 -0.526 -11.239 1.00 94.88 89 PHE A C 1
ATOM 725 O O . PHE A 1 89 ? 18.313 -1.478 -11.705 1.00 94.88 89 PHE A O 1
ATOM 732 N N . GLU A 1 90 ? 20.104 -0.682 -10.623 1.00 94.38 90 GLU A N 1
ATOM 733 C CA . GLU A 1 90 ? 20.719 -2.006 -10.421 1.00 94.38 90 GLU A CA 1
ATOM 734 C C . GLU A 1 90 ? 19.832 -2.931 -9.581 1.00 94.38 90 GLU A C 1
ATOM 736 O O . GLU A 1 90 ? 19.656 -4.093 -9.939 1.00 94.38 90 GLU A O 1
ATOM 741 N N . LEU A 1 91 ? 19.226 -2.417 -8.503 1.00 95.00 91 LEU A N 1
ATOM 742 C CA . LEU A 1 91 ? 18.262 -3.186 -7.707 1.00 95.00 91 LEU A CA 1
ATOM 743 C C . LEU A 1 91 ? 17.057 -3.619 -8.544 1.00 95.00 91 LEU A C 1
ATOM 745 O O . LEU A 1 91 ? 16.640 -4.774 -8.471 1.00 95.00 91 LEU A O 1
ATOM 749 N N . LEU A 1 92 ? 16.514 -2.711 -9.361 1.00 96.06 92 LEU A N 1
ATOM 750 C CA . LEU A 1 92 ? 15.382 -3.022 -10.226 1.00 96.06 92 LEU A CA 1
ATOM 751 C C . LEU A 1 92 ? 15.732 -4.073 -11.283 1.00 96.06 92 LEU A C 1
ATOM 753 O O . LEU A 1 92 ? 14.924 -4.953 -11.546 1.00 96.06 92 LEU A O 1
ATOM 757 N N . LEU A 1 93 ? 16.917 -4.000 -11.888 1.00 95.38 93 LEU A N 1
ATOM 758 C CA . LEU A 1 93 ? 17.370 -5.005 -12.851 1.00 95.38 93 LEU A CA 1
ATOM 759 C C . LEU A 1 93 ? 17.538 -6.372 -12.180 1.00 95.38 93 LEU A C 1
ATOM 761 O O . LEU A 1 93 ? 17.075 -7.380 -12.708 1.00 95.38 93 LEU A O 1
ATOM 765 N N . ALA A 1 94 ? 18.135 -6.400 -10.989 1.00 93.62 94 ALA A N 1
ATOM 766 C CA . ALA A 1 94 ? 18.419 -7.640 -10.282 1.00 93.62 94 ALA A CA 1
ATOM 767 C C . ALA A 1 94 ? 17.176 -8.315 -9.677 1.00 93.62 94 ALA A C 1
ATOM 769 O O . ALA A 1 94 ? 17.154 -9.537 -9.580 1.00 93.62 94 ALA A O 1
ATOM 770 N N . PHE A 1 95 ? 16.155 -7.557 -9.259 1.00 94.50 95 PHE A N 1
ATOM 771 C CA . PHE A 1 95 ? 15.001 -8.082 -8.507 1.00 94.50 95 PHE A CA 1
ATOM 772 C C . PHE A 1 95 ? 13.641 -7.676 -9.094 1.00 94.50 95 PHE A C 1
ATOM 774 O O . PHE A 1 95 ? 12.609 -7.845 -8.452 1.00 94.50 95 PHE A O 1
ATOM 781 N N . GLY A 1 96 ? 13.613 -7.124 -10.307 1.00 95.12 96 GLY A N 1
ATOM 782 C CA . GLY A 1 96 ? 12.392 -6.638 -10.950 1.00 95.12 96 GLY A CA 1
ATOM 783 C C . GLY A 1 96 ? 11.569 -7.706 -11.669 1.00 95.12 96 GLY A C 1
ATOM 784 O O . GLY A 1 96 ? 10.623 -7.357 -12.373 1.00 95.12 96 GLY A O 1
ATOM 785 N N . PHE A 1 97 ? 11.910 -8.991 -11.534 1.00 94.44 97 PHE A N 1
ATOM 786 C CA . PHE A 1 97 ? 11.161 -10.071 -12.176 1.00 94.44 97 PHE A CA 1
ATOM 787 C C . PHE A 1 97 ? 9.752 -10.196 -11.580 1.00 94.44 97 PHE A C 1
ATOM 789 O O . PHE A 1 97 ? 8.766 -10.175 -12.320 1.00 94.44 97 PHE A O 1
ATOM 796 N N . ASP A 1 98 ? 9.648 -10.239 -10.248 1.00 95.12 98 ASP A N 1
ATOM 797 C CA . ASP A 1 98 ? 8.376 -10.288 -9.521 1.00 95.12 98 ASP A CA 1
ATOM 798 C C . ASP A 1 98 ? 8.121 -8.973 -8.759 1.00 95.12 98 ASP A C 1
ATOM 800 O O . ASP A 1 98 ? 8.383 -8.848 -7.561 1.00 95.12 98 ASP A O 1
ATOM 804 N N . CYS A 1 99 ? 7.616 -7.967 -9.479 1.00 95.88 99 CYS A N 1
ATOM 805 C CA . CYS A 1 99 ? 7.172 -6.687 -8.919 1.00 95.88 99 CYS A CA 1
ATOM 806 C C . CYS A 1 99 ? 5.687 -6.701 -8.520 1.00 95.88 99 CYS A C 1
ATOM 808 O O . CYS A 1 99 ? 4.921 -7.612 -8.853 1.00 95.88 99 CYS A O 1
ATOM 810 N N . THR A 1 100 ? 5.248 -5.649 -7.830 1.00 95.06 100 THR A N 1
ATOM 811 C CA . THR A 1 100 ? 3.822 -5.330 -7.677 1.00 95.06 100 THR A CA 1
ATOM 812 C C . THR A 1 100 ? 3.162 -5.024 -9.025 1.00 95.06 100 THR A C 1
ATOM 814 O O . THR A 1 100 ? 3.762 -4.439 -9.927 1.00 95.06 100 THR A O 1
ATOM 817 N N . GLY A 1 101 ? 1.908 -5.444 -9.179 1.00 96.69 101 GLY A N 1
ATOM 818 C CA . GLY A 1 101 ? 1.162 -5.304 -10.423 1.00 96.69 101 GLY A CA 1
ATOM 819 C C . GLY A 1 101 ? 1.611 -6.310 -11.484 1.00 96.69 101 GLY A C 1
ATOM 820 O O . GLY A 1 101 ? 2.028 -7.427 -11.171 1.00 96.69 101 GLY A O 1
ATOM 821 N N . ALA A 1 102 ? 1.495 -5.923 -12.756 1.00 97.12 102 ALA A N 1
ATOM 822 C CA . ALA A 1 102 ? 1.747 -6.793 -13.904 1.00 97.12 102 ALA A CA 1
ATOM 823 C C . ALA A 1 102 ? 3.000 -6.421 -14.713 1.00 97.12 102 ALA A C 1
ATOM 825 O O . ALA A 1 102 ? 3.198 -6.971 -15.791 1.00 97.12 102 ALA A O 1
ATOM 826 N N . VAL A 1 103 ? 3.843 -5.509 -14.221 1.00 97.88 103 VAL A N 1
ATOM 827 C CA . VAL A 1 103 ? 5.104 -5.159 -14.889 1.00 97.88 103 VAL A CA 1
ATOM 828 C C . VAL A 1 103 ? 6.244 -6.018 -14.354 1.00 97.88 103 VAL A C 1
ATOM 830 O O . VAL A 1 103 ? 6.329 -6.245 -13.150 1.00 97.88 103 VAL A O 1
ATOM 833 N N . SER A 1 104 ? 7.124 -6.462 -15.250 1.00 97.12 104 SER A N 1
ATOM 834 C CA . SER A 1 104 ? 8.399 -7.101 -14.912 1.00 97.12 104 SER A CA 1
ATOM 835 C C . SER A 1 104 ? 9.547 -6.426 -15.646 1.00 97.12 104 SER A C 1
ATOM 837 O O . SER A 1 104 ? 9.395 -5.963 -16.778 1.00 97.12 104 SER A O 1
ATOM 839 N N . ILE A 1 105 ? 10.711 -6.419 -15.010 1.00 97.12 105 ILE A N 1
ATOM 840 C CA . ILE A 1 105 ? 11.968 -5.932 -15.562 1.00 97.12 105 ILE A CA 1
ATOM 841 C C . ILE A 1 105 ? 12.921 -7.115 -15.664 1.00 97.12 105 ILE A C 1
ATOM 843 O O . ILE A 1 105 ? 13.192 -7.794 -14.677 1.00 97.12 105 ILE A O 1
ATOM 847 N N . TYR A 1 106 ? 13.408 -7.367 -16.874 1.00 95.19 106 TYR A N 1
ATOM 848 C CA . TYR A 1 106 ? 14.353 -8.436 -17.154 1.00 95.19 106 TYR A CA 1
ATOM 849 C C . TYR A 1 106 ? 15.728 -7.851 -17.463 1.00 95.19 106 TYR A C 1
ATOM 851 O O . TYR A 1 106 ? 15.883 -7.083 -18.421 1.00 95.19 106 TYR A O 1
ATOM 859 N N . ASP A 1 107 ? 16.721 -8.244 -16.668 1.00 93.69 107 ASP A N 1
ATOM 860 C CA . ASP A 1 107 ? 18.122 -7.918 -16.901 1.00 93.69 107 ASP A CA 1
ATOM 861 C C . ASP A 1 107 ? 18.696 -8.819 -18.014 1.00 93.69 107 ASP A C 1
ATOM 863 O O . ASP A 1 107 ? 18.767 -10.038 -17.854 1.00 93.69 107 ASP A O 1
ATOM 867 N N . PRO A 1 108 ? 19.113 -8.261 -19.161 1.00 90.62 108 PRO A N 1
ATOM 868 C CA . PRO A 1 108 ? 19.749 -9.015 -20.240 1.00 90.62 108 PRO A CA 1
ATOM 869 C C . PRO A 1 108 ? 21.136 -9.554 -19.868 1.00 90.62 108 PRO A C 1
ATOM 871 O O . PRO A 1 108 ? 21.667 -10.401 -20.588 1.00 90.62 108 PRO A O 1
ATOM 874 N N . LYS A 1 109 ? 21.751 -9.040 -18.797 1.00 88.19 109 LYS A N 1
ATOM 875 C CA . LYS A 1 109 ? 23.036 -9.489 -18.259 1.00 88.19 109 LYS A CA 1
ATOM 876 C C . LYS A 1 109 ? 22.936 -9.593 -16.731 1.00 88.19 109 LYS A C 1
ATOM 878 O O . LYS A 1 109 ? 23.562 -8.780 -16.048 1.00 88.19 109 LYS A O 1
ATOM 883 N N . PRO A 1 110 ? 22.182 -10.588 -16.213 1.00 81.94 110 PRO A N 1
ATOM 884 C CA . PRO A 1 110 ? 21.916 -10.728 -14.787 1.00 81.94 110 PRO A CA 1
ATOM 885 C C . PRO A 1 110 ? 23.188 -10.621 -13.954 1.00 81.94 110 PRO A C 1
ATOM 887 O O . PRO A 1 110 ? 24.181 -11.296 -14.229 1.00 81.94 110 PRO A O 1
ATOM 890 N N . SER A 1 111 ? 23.151 -9.772 -12.930 1.00 77.75 111 SER A N 1
ATOM 891 C CA . SER A 1 111 ? 24.261 -9.652 -11.986 1.00 77.75 111 SER A CA 1
ATOM 892 C C . SER A 1 111 ? 24.433 -10.938 -11.172 1.00 77.75 111 SER A C 1
ATOM 894 O O . SER A 1 111 ? 23.463 -11.481 -10.639 1.00 77.75 111 SER A O 1
ATOM 896 N N . ASP A 1 112 ? 25.679 -11.387 -11.014 1.00 77.44 112 ASP A N 1
ATOM 897 C CA . ASP A 1 112 ? 26.006 -12.469 -10.087 1.00 77.44 112 ASP A CA 1
ATOM 898 C C . ASP A 1 112 ? 25.743 -12.012 -8.647 1.00 77.44 112 ASP A C 1
ATOM 900 O O . ASP A 1 112 ? 26.315 -11.024 -8.177 1.00 77.44 112 ASP A O 1
ATOM 904 N N . LEU A 1 113 ? 24.879 -12.735 -7.928 1.00 80.06 113 LEU A N 1
ATOM 905 C CA . LEU A 1 113 ? 24.626 -12.458 -6.516 1.00 80.06 113 LEU A CA 1
ATOM 906 C C . LEU A 1 113 ? 25.726 -13.082 -5.651 1.00 80.06 113 LEU A C 1
ATOM 908 O O . LEU A 1 113 ? 25.937 -14.298 -5.660 1.00 80.06 113 LEU A O 1
ATOM 912 N N . SER A 1 114 ? 26.404 -12.253 -4.860 1.00 76.75 114 SER A N 1
ATOM 913 C CA . SER A 1 114 ? 27.426 -12.689 -3.915 1.00 76.75 114 SER A CA 1
ATOM 914 C C . SER A 1 114 ? 26.816 -13.094 -2.577 1.00 76.75 114 SER A C 1
ATOM 916 O O . SER A 1 114 ? 26.099 -12.331 -1.930 1.00 76.75 114 SER A O 1
ATOM 918 N N . LYS A 1 115 ? 27.196 -14.282 -2.102 1.00 73.69 115 LYS A N 1
ATOM 919 C CA . LYS A 1 115 ? 26.846 -14.769 -0.759 1.00 73.69 115 LYS A CA 1
ATOM 920 C C . LYS A 1 115 ? 27.800 -14.265 0.327 1.00 73.69 115 LYS A C 1
ATOM 922 O O . LYS A 1 115 ? 27.530 -14.462 1.503 1.00 73.69 115 LYS A O 1
ATOM 927 N N . SER A 1 116 ? 28.916 -13.626 -0.041 1.00 75.44 116 SER A N 1
ATOM 928 C CA . SER A 1 116 ? 30.001 -13.295 0.898 1.00 75.44 116 SER A CA 1
ATOM 929 C C . SER A 1 116 ? 29.603 -12.295 1.988 1.00 75.44 116 SER A C 1
ATOM 931 O O . SER A 1 116 ? 30.291 -12.198 2.998 1.00 75.44 116 SER A O 1
ATOM 933 N N . MET A 1 117 ? 28.527 -11.537 1.765 1.00 73.06 117 MET A N 1
ATOM 934 C CA . MET A 1 117 ? 28.030 -10.480 2.656 1.00 73.06 117 MET A CA 1
ATOM 935 C C . MET A 1 117 ? 26.739 -10.874 3.398 1.00 73.06 117 MET A C 1
ATOM 937 O O . MET A 1 117 ? 26.144 -10.030 4.078 1.00 73.06 117 MET A O 1
ATOM 941 N N . LEU A 1 118 ? 26.283 -12.120 3.234 1.00 77.94 118 LEU A N 1
ATOM 942 C CA . LEU A 1 118 ? 25.101 -12.650 3.908 1.00 77.94 118 LEU A CA 1
ATOM 943 C C . LEU A 1 118 ? 25.470 -13.398 5.180 1.00 77.94 118 LEU A C 1
ATOM 945 O O . LEU A 1 118 ? 26.482 -14.099 5.235 1.00 77.94 118 LEU A O 1
ATOM 949 N N . ASP A 1 119 ? 24.580 -13.323 6.162 1.00 79.75 119 ASP A N 1
ATOM 950 C CA . ASP A 1 119 ? 24.588 -14.272 7.262 1.00 79.75 119 ASP A CA 1
ATOM 951 C C . ASP A 1 119 ? 23.982 -15.599 6.790 1.00 79.75 119 ASP A C 1
ATOM 953 O O . ASP A 1 119 ? 22.766 -15.775 6.726 1.00 79.75 119 ASP A O 1
ATOM 957 N N . MET A 1 120 ? 24.851 -16.554 6.459 1.00 81.19 120 MET A N 1
ATOM 958 C CA . MET A 1 120 ? 24.450 -17.887 6.002 1.00 81.19 120 MET A CA 1
ATOM 959 C C . MET A 1 120 ? 23.735 -18.714 7.082 1.00 81.19 120 MET A C 1
ATOM 961 O O . MET A 1 120 ? 23.190 -19.767 6.760 1.00 81.19 120 MET A O 1
ATOM 965 N N . SER A 1 121 ? 23.737 -18.268 8.343 1.00 83.56 121 SER A N 1
ATOM 966 C CA . SER A 1 121 ? 22.959 -18.889 9.418 1.00 83.56 121 SER A CA 1
ATOM 967 C C . SER A 1 121 ? 21.535 -18.342 9.522 1.00 83.56 121 SER A C 1
ATOM 969 O O . SER A 1 121 ? 20.722 -18.935 10.222 1.00 83.56 121 SER A O 1
ATOM 971 N N . ASN A 1 122 ? 21.213 -17.252 8.814 1.00 86.88 122 ASN A N 1
ATOM 972 C CA . ASN A 1 122 ? 19.901 -16.619 8.837 1.00 86.88 122 ASN A CA 1
ATOM 973 C C . ASN A 1 122 ? 19.031 -17.109 7.664 1.00 86.88 122 ASN A C 1
ATOM 975 O O . ASN A 1 122 ? 19.254 -16.699 6.516 1.00 86.88 122 ASN A O 1
ATOM 979 N N . PRO A 1 123 ? 17.987 -17.921 7.913 1.00 87.56 123 PRO A N 1
ATOM 980 C CA . PRO A 1 123 ? 17.191 -18.494 6.832 1.00 87.56 123 PRO A CA 1
ATOM 981 C C . PRO A 1 123 ? 16.423 -17.454 6.004 1.00 87.56 123 PRO A C 1
ATOM 983 O O . PRO A 1 123 ? 16.225 -17.645 4.803 1.00 87.56 123 PRO A O 1
ATOM 986 N N . LYS A 1 124 ? 16.052 -16.307 6.595 1.00 89.38 124 LYS A N 1
ATOM 987 C CA . LYS A 1 124 ? 15.402 -15.209 5.857 1.00 89.38 124 LYS A CA 1
ATOM 988 C C . LYS A 1 124 ? 16.355 -14.551 4.866 1.00 89.38 124 LYS A C 1
ATOM 990 O O . LYS A 1 124 ? 15.927 -14.196 3.771 1.00 89.38 124 LYS A O 1
ATOM 995 N N . GLU A 1 125 ? 17.634 -14.397 5.218 1.00 88.50 125 GLU A N 1
ATOM 996 C CA . GLU A 1 125 ? 18.631 -13.865 4.279 1.00 88.50 125 GLU A CA 1
ATOM 997 C C . GLU A 1 125 ? 18.874 -14.833 3.115 1.00 88.50 125 GLU A C 1
ATOM 999 O O . GLU A 1 125 ? 18.932 -14.410 1.957 1.00 88.50 125 GLU A O 1
ATOM 1004 N N . LEU A 1 126 ? 18.923 -16.138 3.402 1.00 85.62 126 LEU A N 1
ATOM 1005 C CA . LEU A 1 126 ? 19.036 -17.181 2.380 1.00 85.62 126 LEU A CA 1
ATOM 1006 C C . LEU A 1 126 ? 17.836 -17.207 1.426 1.00 85.62 126 LEU A C 1
ATOM 1008 O O . LEU A 1 126 ? 18.022 -17.370 0.221 1.00 85.62 126 LEU A O 1
ATOM 1012 N N . ALA A 1 127 ? 16.622 -17.003 1.936 1.00 87.56 127 ALA A N 1
ATOM 1013 C CA . ALA A 1 127 ? 15.409 -16.954 1.122 1.00 87.56 127 ALA A CA 1
ATOM 1014 C C . ALA A 1 127 ? 15.419 -15.801 0.096 1.00 87.56 127 ALA A C 1
ATOM 1016 O O . ALA A 1 127 ? 14.935 -15.960 -1.025 1.00 87.56 127 ALA A O 1
ATOM 1017 N N . VAL A 1 128 ? 16.005 -14.644 0.435 1.00 86.31 128 VAL A N 1
ATOM 1018 C CA . VAL A 1 128 ? 16.104 -13.508 -0.505 1.00 86.31 128 VAL A CA 1
ATOM 1019 C C . VAL A 1 128 ? 17.071 -13.790 -1.651 1.00 86.31 128 VAL A C 1
ATOM 1021 O O . VAL A 1 128 ? 16.841 -13.327 -2.762 1.00 86.31 128 VAL A O 1
ATOM 1024 N N . LEU A 1 129 ? 18.122 -14.581 -1.423 1.00 83.25 129 LEU A N 1
ATOM 1025 C CA . LEU A 1 129 ? 19.092 -14.934 -2.464 1.00 83.25 129 LEU A CA 1
ATOM 1026 C C . LEU A 1 129 ? 18.440 -15.675 -3.644 1.00 83.25 129 LEU A C 1
ATOM 1028 O O . LEU A 1 129 ? 18.832 -15.478 -4.800 1.00 83.25 129 LEU A O 1
ATOM 1032 N N . THR A 1 130 ? 17.475 -16.551 -3.355 1.00 80.75 130 THR A N 1
ATOM 1033 C CA . THR A 1 130 ? 16.789 -17.349 -4.380 1.00 80.75 130 THR A CA 1
ATOM 1034 C C . THR A 1 130 ? 15.621 -16.618 -5.015 1.00 80.75 130 THR A C 1
ATOM 1036 O O . THR A 1 130 ? 15.241 -16.978 -6.121 1.00 80.75 130 THR A O 1
ATOM 1039 N N . SER A 1 131 ? 15.073 -15.599 -4.357 1.00 85.94 131 SER A N 1
ATOM 1040 C CA . SER A 1 131 ? 13.970 -14.803 -4.881 1.00 85.94 131 SER A CA 1
ATOM 1041 C C . SER A 1 131 ? 14.471 -13.688 -5.805 1.00 85.94 131 SER A C 1
ATOM 1043 O O . SER A 1 131 ? 15.559 -13.130 -5.638 1.00 85.94 131 SER A O 1
ATOM 1045 N N . ARG A 1 132 ? 13.662 -13.347 -6.807 1.00 84.94 132 ARG A N 1
ATOM 1046 C CA . ARG A 1 132 ? 13.852 -12.180 -7.684 1.00 84.94 132 ARG A CA 1
ATOM 1047 C C . ARG A 1 132 ? 12.672 -11.218 -7.567 1.00 84.94 132 ARG A C 1
ATOM 1049 O O . ARG A 1 132 ? 12.287 -10.588 -8.546 1.00 84.94 132 ARG A O 1
ATOM 1056 N N . ALA A 1 133 ? 12.083 -11.150 -6.374 1.00 87.75 133 ALA A N 1
ATOM 1057 C CA . ALA A 1 133 ? 10.963 -10.275 -6.083 1.00 87.75 133 ALA A CA 1
ATOM 1058 C C . ALA A 1 133 ? 11.411 -8.919 -5.539 1.00 87.75 133 ALA A C 1
ATOM 1060 O O . ALA A 1 133 ? 12.313 -8.819 -4.699 1.00 87.75 133 ALA A O 1
ATOM 1061 N N . SER A 1 134 ? 10.703 -7.877 -5.960 1.00 90.06 134 SER A N 1
ATOM 1062 C CA . SER A 1 134 ? 10.873 -6.523 -5.456 1.00 90.06 134 SER A CA 1
ATOM 1063 C C . SER A 1 134 ? 9.596 -6.087 -4.750 1.00 90.06 134 SER A C 1
ATOM 1065 O O . SER A 1 134 ? 8.550 -5.890 -5.370 1.00 90.06 134 SER A O 1
ATOM 1067 N N . LEU A 1 135 ? 9.685 -5.965 -3.424 1.00 88.88 135 LEU A N 1
ATOM 1068 C CA . LEU A 1 135 ? 8.576 -5.589 -2.554 1.00 88.88 135 LEU A CA 1
ATOM 1069 C C . LEU A 1 135 ? 8.939 -4.334 -1.758 1.00 88.88 135 LEU A C 1
ATOM 1071 O O . LEU A 1 135 ? 9.942 -4.295 -1.046 1.00 88.88 135 LEU A O 1
ATOM 1075 N N . SER A 1 136 ? 8.094 -3.313 -1.850 1.00 85.06 136 SER A N 1
ATOM 1076 C CA . SER A 1 136 ? 8.257 -2.061 -1.108 1.00 85.06 136 SER A CA 1
ATOM 1077 C C . SER A 1 136 ? 7.867 -2.200 0.369 1.00 85.06 136 SER A C 1
ATOM 1079 O O . SER A 1 136 ? 7.099 -3.087 0.739 1.00 85.06 136 SER A O 1
ATOM 1081 N N . GLY A 1 137 ? 8.313 -1.264 1.213 1.00 84.81 137 GLY A N 1
ATOM 1082 C CA . GLY A 1 137 ? 7.961 -1.148 2.633 1.00 84.81 137 GLY A CA 1
ATOM 1083 C C . GLY A 1 137 ? 9.102 -1.530 3.578 1.00 84.81 137 GLY A C 1
ATOM 1084 O O . GLY A 1 137 ? 9.955 -2.340 3.245 1.00 84.81 137 GLY A O 1
ATOM 1085 N N . VAL A 1 138 ? 9.117 -0.936 4.775 1.00 85.69 138 VAL A N 1
ATOM 1086 C CA . VAL A 1 138 ? 10.289 -0.991 5.673 1.00 85.69 138 VAL A CA 1
ATOM 1087 C C . VAL A 1 138 ? 10.388 -2.259 6.523 1.00 85.69 138 VAL A C 1
ATOM 1089 O O . VAL A 1 138 ? 11.481 -2.629 6.948 1.00 85.69 138 VAL A O 1
ATOM 1092 N N . GLN A 1 139 ? 9.256 -2.920 6.769 1.00 90.81 139 GLN A N 1
ATOM 1093 C CA . GLN A 1 139 ? 9.179 -4.142 7.565 1.00 90.81 139 GLN A CA 1
ATOM 1094 C C . GLN A 1 139 ? 9.829 -5.326 6.829 1.00 90.81 139 GLN A C 1
ATOM 1096 O O . GLN A 1 139 ? 9.610 -5.461 5.619 1.00 90.81 139 GLN A O 1
ATOM 1101 N N . PRO A 1 140 ? 10.558 -6.214 7.536 1.00 93.62 140 PRO A N 1
ATOM 1102 C CA . PRO A 1 140 ? 11.082 -7.440 6.948 1.00 93.62 140 PRO A CA 1
ATOM 1103 C C . PRO A 1 140 ? 9.975 -8.264 6.288 1.00 93.62 140 PRO A C 1
ATOM 1105 O O . PRO A 1 140 ? 8.935 -8.536 6.897 1.00 93.62 140 PRO A O 1
ATOM 1108 N N . LYS A 1 141 ? 10.200 -8.646 5.030 1.00 95.06 141 LYS A N 1
ATOM 1109 C CA . LYS A 1 141 ? 9.223 -9.375 4.225 1.00 95.06 141 LYS A CA 1
ATOM 1110 C C . LYS A 1 141 ? 9.873 -10.232 3.152 1.00 95.06 141 LYS A C 1
ATOM 1112 O O . LYS A 1 141 ? 10.962 -9.914 2.681 1.00 95.06 141 LYS A O 1
ATOM 1117 N N . LEU A 1 142 ? 9.164 -11.282 2.755 1.00 95.75 142 LEU A N 1
ATOM 1118 C CA . LEU A 1 142 ? 9.553 -12.208 1.700 1.00 95.75 142 LEU A CA 1
ATOM 1119 C C . LEU A 1 142 ? 8.387 -12.456 0.746 1.00 95.75 142 LEU A C 1
ATOM 1121 O O . LEU A 1 142 ? 7.223 -12.475 1.146 1.00 95.75 142 LEU A O 1
ATOM 1125 N N . ALA A 1 143 ? 8.724 -12.678 -0.517 1.00 96.00 143 ALA A N 1
ATOM 1126 C CA . ALA A 1 143 ? 7.805 -13.177 -1.523 1.00 96.00 143 ALA A CA 1
ATOM 1127 C C . ALA A 1 143 ? 7.727 -14.706 -1.399 1.00 96.00 143 ALA A C 1
ATOM 1129 O O . ALA A 1 143 ? 8.752 -15.391 -1.495 1.00 96.00 143 ALA A O 1
ATOM 1130 N N . VAL A 1 144 ? 6.528 -15.236 -1.166 1.00 97.12 144 VAL A N 1
ATOM 1131 C CA . VAL A 1 144 ? 6.292 -16.664 -0.907 1.00 97.12 144 VAL A CA 1
ATOM 1132 C C . VAL A 1 144 ? 5.218 -17.224 -1.843 1.00 97.12 144 VAL A C 1
ATOM 1134 O O . VAL A 1 144 ? 4.377 -16.492 -2.376 1.00 97.12 144 VAL A O 1
ATOM 1137 N N . ILE A 1 145 ? 5.257 -18.534 -2.050 1.00 96.38 145 ILE A N 1
ATOM 1138 C CA . ILE A 1 145 ? 4.249 -19.304 -2.777 1.00 96.38 145 ILE A CA 1
ATOM 1139 C C . ILE A 1 145 ? 3.495 -20.166 -1.779 1.00 96.38 145 ILE A C 1
ATOM 1141 O O . ILE A 1 145 ? 4.089 -20.728 -0.863 1.00 96.38 145 ILE A O 1
ATOM 1145 N N . GLU A 1 146 ? 2.187 -20.238 -1.980 1.00 96.50 146 GLU A N 1
ATOM 1146 C CA . GLU A 1 146 ? 1.286 -21.160 -1.305 1.00 96.50 146 GLU A CA 1
ATOM 1147 C C . GLU A 1 146 ? 0.932 -22.298 -2.261 1.00 96.50 146 GLU A C 1
ATOM 1149 O O . GLU A 1 146 ? 0.489 -22.049 -3.384 1.00 96.50 146 GLU A O 1
ATOM 1154 N N . GLU A 1 147 ? 1.147 -23.529 -1.807 1.00 95.00 147 GLU A N 1
ATOM 1155 C CA . GLU A 1 147 ? 0.823 -24.766 -2.510 1.00 95.00 147 GLU A CA 1
ATOM 1156 C C . GLU A 1 147 ? 0.177 -25.739 -1.515 1.00 95.00 147 GLU A C 1
ATOM 1158 O O . GLU A 1 147 ? 0.835 -26.246 -0.607 1.00 95.00 147 GLU A O 1
ATOM 1163 N N . ASN A 1 148 ? -1.116 -26.030 -1.690 1.00 93.31 148 ASN A N 1
ATOM 1164 C CA . ASN A 1 148 ? -1.873 -26.969 -0.849 1.00 93.31 148 ASN A CA 1
ATOM 1165 C C . ASN A 1 148 ? -1.833 -26.630 0.657 1.00 93.31 148 ASN A C 1
ATOM 1167 O O . ASN A 1 148 ? -1.743 -27.523 1.499 1.00 93.31 148 ASN A O 1
ATOM 1171 N N . GLY A 1 149 ? -1.890 -25.343 0.999 1.00 93.44 149 GLY A N 1
ATOM 1172 C CA . GLY A 1 149 ? -1.824 -24.829 2.366 1.00 93.44 149 GLY A CA 1
ATOM 1173 C C . GLY A 1 149 ? -0.410 -24.708 2.939 1.00 93.44 149 GLY A C 1
ATOM 1174 O O . GLY A 1 149 ? -0.271 -24.315 4.092 1.00 93.44 149 GLY A O 1
ATOM 1175 N N . ILE A 1 150 ? 0.632 -25.027 2.165 1.00 96.69 150 ILE A N 1
ATOM 1176 C CA . ILE A 1 150 ? 2.034 -24.921 2.585 1.00 96.69 150 ILE A CA 1
ATOM 1177 C C . ILE A 1 150 ? 2.658 -23.676 1.956 1.00 96.69 150 ILE A C 1
ATOM 1179 O O . ILE A 1 150 ? 2.564 -23.480 0.744 1.00 96.69 150 ILE A O 1
ATOM 1183 N N . TYR A 1 151 ? 3.338 -22.861 2.766 1.00 97.81 151 TYR A N 1
ATOM 1184 C CA . TYR A 1 151 ? 4.004 -21.638 2.317 1.00 97.81 151 TYR A CA 1
ATOM 1185 C C . TYR A 1 151 ? 5.518 -21.826 2.241 1.00 97.81 151 TYR A C 1
ATOM 1187 O O . TYR A 1 151 ? 6.145 -22.245 3.212 1.00 97.81 151 TYR A O 1
ATOM 1195 N N . ARG A 1 152 ? 6.130 -21.463 1.112 1.00 96.19 152 ARG A N 1
ATOM 1196 C CA . ARG A 1 152 ? 7.589 -21.520 0.910 1.00 96.19 152 ARG A CA 1
ATOM 1197 C C . ARG A 1 152 ? 8.122 -20.251 0.241 1.00 96.19 152 ARG A C 1
ATOM 1199 O O . ARG A 1 152 ? 7.387 -19.620 -0.521 1.00 96.19 152 ARG A O 1
ATOM 1206 N N . PRO A 1 153 ? 9.387 -19.862 0.474 1.00 95.88 153 PRO A N 1
ATOM 1207 C CA . PRO A 1 153 ? 10.028 -18.803 -0.299 1.00 95.88 153 PRO A CA 1
ATOM 1208 C C . PRO A 1 153 ? 10.011 -19.074 -1.808 1.00 95.88 153 PRO A C 1
ATOM 1210 O O . PRO A 1 153 ? 10.104 -20.220 -2.248 1.00 95.88 153 PRO A O 1
ATOM 1213 N N . THR A 1 154 ? 9.915 -18.000 -2.589 1.00 93.69 154 THR A N 1
ATOM 1214 C CA . THR A 1 154 ? 10.031 -18.043 -4.056 1.00 93.69 154 THR A CA 1
ATOM 1215 C C . THR A 1 154 ? 11.454 -18.337 -4.532 1.00 93.69 154 THR A C 1
ATOM 1217 O O . THR A 1 154 ? 12.445 -17.913 -3.921 1.00 93.69 154 THR A O 1
ATOM 1220 N N . HIS A 1 155 ? 11.552 -19.009 -5.679 1.00 90.38 155 HIS A N 1
ATOM 1221 C CA . HIS A 1 155 ? 12.781 -19.163 -6.458 1.00 90.38 155 HIS A CA 1
ATOM 1222 C C . HIS A 1 155 ? 12.844 -18.182 -7.647 1.00 90.38 155 HIS A C 1
ATOM 1224 O O . HIS A 1 155 ? 11.924 -17.395 -7.862 1.00 90.38 155 HIS A O 1
ATOM 1230 N N . MET A 1 156 ? 13.959 -18.186 -8.392 1.00 81.94 156 MET A N 1
ATOM 1231 C CA . MET A 1 156 ? 14.321 -17.096 -9.317 1.00 81.94 156 MET A CA 1
ATOM 1232 C C . MET A 1 156 ? 13.311 -16.870 -10.445 1.00 81.94 156 MET A C 1
ATOM 1234 O O . MET A 1 156 ? 13.110 -15.726 -10.837 1.00 81.94 156 MET A O 1
ATOM 1238 N N . ASP A 1 157 ? 12.671 -17.939 -10.913 1.00 83.94 157 ASP A N 1
ATOM 1239 C CA . ASP A 1 157 ? 11.764 -17.923 -12.065 1.00 83.94 157 ASP A CA 1
ATOM 1240 C C . ASP A 1 157 ? 10.297 -18.135 -11.662 1.00 83.94 157 ASP A C 1
ATOM 1242 O O . ASP A 1 157 ? 9.447 -18.455 -12.492 1.00 83.94 157 ASP A O 1
ATOM 1246 N N . GLU A 1 158 ? 9.984 -17.973 -10.375 1.00 92.12 158 GLU A N 1
ATOM 1247 C CA . GLU A 1 158 ? 8.633 -18.149 -9.857 1.00 92.12 158 GLU A CA 1
ATOM 1248 C C . GLU A 1 158 ? 7.999 -16.808 -9.474 1.00 92.12 158 GLU A C 1
ATOM 1250 O O . GLU A 1 158 ? 8.650 -15.914 -8.931 1.00 92.12 158 GLU A O 1
ATOM 1255 N N . LEU A 1 159 ? 6.694 -16.682 -9.715 1.00 93.25 159 LEU A N 1
ATOM 1256 C CA . LEU A 1 159 ? 5.909 -15.542 -9.252 1.00 93.25 159 LEU A CA 1
ATOM 1257 C C . LEU A 1 159 ? 5.293 -15.866 -7.891 1.00 93.25 159 LEU A C 1
ATOM 1259 O O . LEU A 1 159 ? 4.601 -16.873 -7.741 1.00 93.25 159 LEU A O 1
ATOM 1263 N N . SER A 1 160 ? 5.495 -14.992 -6.906 1.00 95.94 160 SER A N 1
ATOM 1264 C CA . SER A 1 160 ? 4.865 -15.156 -5.595 1.00 95.94 160 SER A CA 1
ATOM 1265 C C . SER A 1 160 ? 3.349 -15.041 -5.663 1.00 95.94 160 SER A C 1
ATOM 1267 O O . SER A 1 160 ? 2.792 -14.224 -6.401 1.00 95.94 160 SER A O 1
ATOM 1269 N N . THR A 1 161 ? 2.678 -15.819 -4.815 1.00 96.81 161 THR A N 1
ATOM 1270 C CA . THR A 1 161 ? 1.229 -15.726 -4.588 1.00 96.81 161 THR A CA 1
ATOM 1271 C C . THR A 1 161 ? 0.900 -14.973 -3.300 1.00 96.81 161 THR A C 1
ATOM 1273 O O . THR A 1 161 ? -0.210 -14.459 -3.145 1.00 96.81 161 THR A O 1
ATOM 1276 N N . HIS A 1 162 ? 1.866 -14.868 -2.384 1.00 97.94 162 HIS A N 1
ATOM 1277 C CA . HIS A 1 162 ? 1.704 -14.248 -1.075 1.00 97.94 162 HIS A CA 1
ATOM 1278 C C . HIS A 1 162 ? 2.934 -13.410 -0.690 1.00 97.94 162 HIS A C 1
ATOM 1280 O O . HIS A 1 162 ? 4.043 -13.596 -1.196 1.00 97.94 162 HIS A O 1
ATOM 1286 N N . ILE A 1 163 ? 2.725 -12.478 0.236 1.00 98.06 163 ILE A N 1
ATOM 1287 C CA . ILE A 1 163 ? 3.781 -11.731 0.921 1.00 98.06 163 ILE A CA 1
ATOM 1288 C C . ILE A 1 163 ? 3.797 -12.199 2.375 1.00 98.06 163 ILE A C 1
ATOM 1290 O O . ILE A 1 163 ? 2.787 -12.084 3.066 1.00 98.06 163 ILE A O 1
ATOM 1294 N N . ALA A 1 164 ? 4.939 -12.699 2.840 1.00 97.94 164 ALA A N 1
ATOM 1295 C CA . ALA A 1 164 ? 5.176 -13.043 4.236 1.00 97.94 164 ALA A CA 1
ATOM 1296 C C . ALA A 1 164 ? 5.843 -11.858 4.936 1.00 97.94 164 ALA A C 1
ATOM 1298 O O . ALA A 1 164 ? 6.920 -11.430 4.521 1.00 97.94 164 ALA A O 1
ATOM 1299 N N . LYS A 1 165 ? 5.217 -11.315 5.980 1.00 97.56 165 LYS A N 1
ATOM 1300 C CA . LYS A 1 165 ? 5.770 -10.242 6.813 1.00 97.56 165 LYS A CA 1
ATOM 1301 C C . LYS A 1 165 ? 6.156 -10.770 8.185 1.00 97.56 165 LYS A C 1
ATOM 1303 O O . LYS A 1 165 ? 5.405 -11.529 8.789 1.00 97.56 165 LYS A O 1
ATOM 1308 N N . PHE A 1 166 ? 7.284 -10.297 8.697 1.00 95.56 166 PHE A N 1
ATOM 1309 C CA . PHE A 1 166 ? 7.846 -10.764 9.963 1.00 95.56 166 PHE A CA 1
ATOM 1310 C C . PHE A 1 166 ? 7.831 -9.653 11.014 1.00 95.56 166 PHE A C 1
ATOM 1312 O O . PHE A 1 166 ? 7.877 -8.466 10.655 1.00 95.56 166 PHE A O 1
ATOM 1319 N N . PRO A 1 167 ? 7.763 -9.998 12.309 1.00 92.44 167 PRO A N 1
ATOM 1320 C CA . PRO A 1 167 ? 7.927 -9.020 13.369 1.00 92.44 167 PRO A CA 1
ATOM 1321 C C . PRO A 1 167 ? 9.341 -8.427 13.351 1.00 92.44 167 PRO A C 1
ATOM 1323 O O . PRO A 1 167 ? 10.253 -8.878 12.652 1.00 92.44 167 PRO A O 1
ATOM 1326 N N . THR A 1 168 ? 9.526 -7.373 14.138 1.00 89.38 168 THR A N 1
ATOM 1327 C CA . THR A 1 168 ? 10.852 -6.793 14.379 1.00 89.38 168 THR A CA 1
ATOM 1328 C C . THR A 1 168 ? 11.210 -6.978 15.850 1.00 89.38 168 THR A C 1
ATOM 1330 O O . THR A 1 168 ? 10.301 -7.020 16.679 1.00 89.38 168 THR A O 1
ATOM 1333 N N . PRO A 1 169 ? 12.502 -6.998 16.228 1.00 88.44 169 PRO A N 1
ATOM 1334 C CA . PRO A 1 169 ? 12.883 -7.067 17.641 1.00 88.44 169 PRO A CA 1
ATOM 1335 C C . PRO A 1 169 ? 12.281 -5.936 18.494 1.00 88.44 169 PRO A C 1
ATOM 1337 O O . PRO A 1 169 ? 12.025 -6.116 19.680 1.00 88.44 169 PRO A O 1
ATOM 1340 N N . VAL A 1 170 ? 12.033 -4.771 17.883 1.00 91.94 170 VAL A N 1
ATOM 1341 C CA . VAL A 1 170 ? 11.429 -3.599 18.538 1.00 91.94 170 VAL A CA 1
ATOM 1342 C C . VAL A 1 170 ? 9.916 -3.771 18.736 1.00 91.94 170 VAL A C 1
ATOM 1344 O O . VAL A 1 170 ? 9.356 -3.299 19.727 1.00 91.94 170 VAL A O 1
ATOM 1347 N N . HIS A 1 171 ? 9.245 -4.460 17.811 1.00 93.56 171 HIS A N 1
ATOM 1348 C CA . HIS A 1 171 ? 7.799 -4.685 17.811 1.00 93.56 171 HIS A CA 1
ATOM 1349 C C . HIS A 1 171 ? 7.501 -6.175 17.580 1.00 93.56 171 HIS A C 1
ATOM 1351 O O . HIS A 1 171 ? 7.263 -6.582 16.439 1.00 93.56 171 HIS A O 1
ATOM 1357 N N . PRO A 1 172 ? 7.534 -7.000 18.643 1.00 93.56 172 PRO A N 1
ATOM 1358 C CA . PRO A 1 172 ? 7.310 -8.440 18.528 1.00 93.56 172 PRO A CA 1
ATOM 1359 C C . PRO A 1 172 ? 5.851 -8.799 18.223 1.00 93.56 172 PRO A C 1
ATOM 1361 O O . PRO A 1 172 ? 5.609 -9.833 17.623 1.00 93.56 172 PRO A O 1
ATOM 1364 N N . ASP A 1 173 ? 4.892 -7.942 18.595 1.00 95.94 173 ASP A N 1
ATOM 1365 C CA . ASP A 1 173 ? 3.451 -8.133 18.358 1.00 95.94 173 ASP A CA 1
ATOM 1366 C C . ASP A 1 173 ? 2.955 -7.468 17.057 1.00 95.94 173 ASP A C 1
ATOM 1368 O O . ASP A 1 173 ? 1.757 -7.227 16.879 1.00 95.94 173 ASP A O 1
ATOM 1372 N N . LEU A 1 174 ? 3.885 -7.096 16.167 1.00 95.81 174 LEU A N 1
ATOM 1373 C CA . LEU A 1 174 ? 3.607 -6.299 14.971 1.00 95.81 174 LEU A CA 1
ATOM 1374 C C . LEU A 1 174 ? 2.701 -7.033 13.979 1.00 95.81 174 LEU A C 1
ATOM 1376 O O . LEU A 1 174 ? 1.772 -6.436 13.434 1.00 95.81 174 LEU A O 1
ATOM 1380 N N . VAL A 1 175 ? 2.966 -8.323 13.763 1.00 97.06 175 VAL A N 1
ATOM 1381 C CA . VAL A 1 175 ? 2.215 -9.161 12.821 1.00 97.06 175 VAL A CA 1
ATOM 1382 C C . VAL A 1 175 ? 0.791 -9.407 13.315 1.00 97.06 175 VAL A C 1
ATOM 1384 O O . VAL A 1 175 ? -0.157 -9.305 12.538 1.00 97.06 175 VAL A O 1
ATOM 1387 N N . GLU A 1 176 ? 0.600 -9.617 14.619 1.00 98.31 176 GLU A N 1
ATOM 1388 C CA . GLU A 1 176 ? -0.724 -9.745 15.224 1.00 98.31 176 GLU A CA 1
ATOM 1389 C C . GLU A 1 176 ? -1.474 -8.415 15.265 1.00 98.31 176 GLU A C 1
ATOM 1391 O O . GLU A 1 176 ? -2.695 -8.400 15.118 1.00 98.31 176 GLU A O 1
ATOM 1396 N N . ASN A 1 177 ? -0.776 -7.291 15.453 1.00 98.44 177 ASN A N 1
ATOM 1397 C CA . ASN A 1 177 ? -1.388 -5.967 15.387 1.00 98.44 177 ASN A CA 1
ATOM 1398 C C . ASN A 1 177 ? -1.928 -5.687 13.980 1.00 98.44 177 ASN A C 1
ATOM 1400 O O . ASN A 1 177 ? -3.081 -5.273 13.841 1.00 98.44 177 ASN A O 1
ATOM 1404 N N . GLU A 1 178 ? -1.136 -5.954 12.941 1.00 98.50 178 GLU A N 1
ATOM 1405 C CA . GLU A 1 178 ? -1.588 -5.815 11.557 1.00 98.50 178 GLU A CA 1
ATOM 1406 C C . GLU A 1 178 ? -2.732 -6.796 11.236 1.00 98.50 178 GLU A C 1
ATOM 1408 O O . GLU A 1 178 ? -3.736 -6.384 10.648 1.00 98.50 178 GLU A O 1
ATOM 1413 N N . TYR A 1 179 ? -2.662 -8.050 11.706 1.00 98.75 179 TYR A N 1
ATOM 1414 C CA . TYR A 1 179 ? -3.761 -9.014 11.573 1.00 98.75 179 TYR A CA 1
ATOM 1415 C C . TYR A 1 179 ? -5.061 -8.481 12.189 1.00 98.75 179 TYR A C 1
ATOM 1417 O O . TYR A 1 179 ? -6.080 -8.345 11.507 1.00 98.75 179 TYR A O 1
ATOM 1425 N N . LEU A 1 180 ? -5.019 -8.136 13.481 1.00 98.81 180 LEU A N 1
ATOM 1426 C CA . LEU A 1 180 ? -6.182 -7.683 14.243 1.00 98.81 180 LEU A CA 1
ATOM 1427 C C . LEU A 1 180 ? -6.753 -6.376 13.691 1.00 98.81 180 LEU A C 1
ATOM 1429 O O . LEU A 1 180 ? -7.970 -6.217 13.603 1.00 98.81 180 LEU A O 1
ATOM 1433 N N . THR A 1 181 ? -5.886 -5.444 13.297 1.00 98.75 181 THR A N 1
ATOM 1434 C CA . THR A 1 181 ? -6.316 -4.172 12.712 1.00 98.75 181 THR A CA 1
ATOM 1435 C C . THR A 1 181 ? -6.972 -4.391 11.352 1.00 98.75 181 THR A C 1
ATOM 1437 O O . THR A 1 181 ? -7.991 -3.762 11.071 1.00 98.75 181 THR A O 1
ATOM 1440 N N . SER A 1 182 ? -6.460 -5.314 10.536 1.00 98.69 182 SER A N 1
ATOM 1441 C CA . SER A 1 182 ? -7.042 -5.654 9.235 1.00 98.69 182 SER A CA 1
ATOM 1442 C C . SER A 1 182 ? -8.426 -6.299 9.368 1.00 98.69 182 SER A C 1
ATOM 1444 O O . SER A 1 182 ? -9.382 -5.846 8.733 1.00 98.69 182 SER A O 1
ATOM 1446 N N . VAL A 1 183 ? -8.595 -7.299 10.242 1.00 98.56 183 VAL A N 1
ATOM 1447 C CA . VAL A 1 183 ? -9.920 -7.921 10.448 1.00 98.56 183 VAL A CA 1
ATOM 1448 C C . VAL A 1 183 ? -10.922 -6.937 11.064 1.00 98.56 183 VAL A C 1
ATOM 1450 O O . VAL A 1 183 ? -12.084 -6.904 10.656 1.00 98.56 183 VAL A O 1
ATOM 1453 N N . ALA A 1 184 ? -10.470 -6.054 11.961 1.00 98.62 184 ALA A N 1
ATOM 1454 C CA . ALA A 1 184 ? -1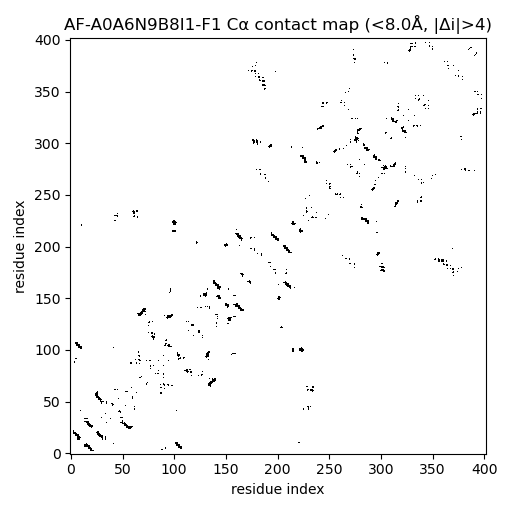1.294 -4.974 12.498 1.00 98.62 184 ALA A CA 1
ATOM 1455 C C . ALA A 1 184 ? -11.704 -3.963 11.414 1.00 98.62 184 ALA A C 1
ATOM 1457 O O . ALA A 1 184 ? -12.854 -3.530 11.360 1.00 98.62 184 ALA A O 1
ATOM 1458 N N . PHE A 1 185 ? -10.785 -3.613 10.512 1.00 98.62 185 PHE A N 1
ATOM 1459 C CA . PHE A 1 185 ? -11.059 -2.731 9.381 1.00 98.62 185 PHE A CA 1
ATOM 1460 C C . PHE A 1 185 ? -12.139 -3.319 8.460 1.00 98.62 185 PHE A C 1
ATOM 1462 O O . PHE A 1 185 ? -13.072 -2.612 8.071 1.00 98.62 185 PHE A O 1
ATOM 1469 N N . LYS A 1 186 ? -12.075 -4.627 8.172 1.00 98.44 186 LYS A N 1
ATOM 1470 C CA . LYS A 1 186 ? -13.117 -5.341 7.416 1.00 98.44 186 LYS A CA 1
ATOM 1471 C C . LYS A 1 186 ? -14.462 -5.347 8.137 1.00 98.44 186 LYS A C 1
ATOM 1473 O O . LYS A 1 186 ? -15.486 -5.131 7.492 1.00 98.44 186 LYS A O 1
ATOM 1478 N N . ALA A 1 187 ? -14.475 -5.544 9.454 1.00 98.50 187 ALA A N 1
ATOM 1479 C CA . ALA A 1 187 ? -15.702 -5.485 10.244 1.00 98.50 187 ALA A CA 1
ATOM 1480 C C . ALA A 1 187 ? -16.328 -4.078 10.239 1.00 98.50 187 ALA A C 1
ATOM 1482 O O . ALA A 1 187 ? -17.544 -3.948 10.106 1.00 98.50 187 ALA A O 1
ATOM 1483 N N . LEU A 1 188 ? -15.513 -3.017 10.289 1.00 98.56 188 LEU A N 1
ATOM 1484 C CA . LEU A 1 188 ? -15.974 -1.628 10.164 1.00 98.56 188 LEU A CA 1
ATOM 1485 C C . LEU A 1 188 ? -16.541 -1.317 8.772 1.00 98.56 188 LEU A C 1
ATOM 1487 O O . LEU A 1 188 ? -17.503 -0.550 8.648 1.00 98.56 188 LEU A O 1
ATOM 1491 N N . LEU A 1 189 ? -15.961 -1.908 7.725 1.00 98.25 189 LEU A N 1
ATOM 1492 C CA . LEU A 1 189 ? -16.310 -1.687 6.322 1.00 98.25 189 LEU A CA 1
ATOM 1493 C C . LEU A 1 189 ? -16.684 -3.012 5.623 1.00 98.25 189 LEU A C 1
ATOM 1495 O O . LEU A 1 189 ? -15.997 -3.442 4.699 1.00 98.25 189 LEU A O 1
ATOM 1499 N N . PRO A 1 190 ? -17.813 -3.657 5.978 1.00 97.19 190 PRO A N 1
ATOM 1500 C CA . PRO A 1 190 ? -18.127 -5.016 5.518 1.00 97.19 190 PRO A CA 1
ATOM 1501 C C . PRO A 1 190 ? -18.316 -5.122 3.999 1.00 97.19 190 PRO A C 1
ATOM 1503 O O . PRO A 1 190 ? -18.051 -6.173 3.416 1.00 97.19 190 PRO A O 1
ATOM 1506 N N . LYS A 1 191 ? -18.732 -4.024 3.352 1.00 95.69 191 LYS A N 1
ATOM 1507 C CA . LYS A 1 191 ? -18.898 -3.919 1.893 1.00 95.69 191 LYS A CA 1
ATOM 1508 C C . LYS A 1 191 ? -17.598 -3.625 1.136 1.00 95.69 191 LYS A C 1
ATOM 1510 O O . LYS A 1 191 ? -17.623 -3.637 -0.086 1.00 95.69 191 LYS A O 1
ATOM 1515 N N . ASP A 1 192 ? -16.520 -3.286 1.838 1.00 96.31 192 ASP A N 1
ATOM 1516 C CA . ASP A 1 192 ? -15.229 -2.983 1.225 1.00 96.31 192 ASP A CA 1
ATOM 1517 C C . ASP A 1 192 ? -14.380 -4.250 1.099 1.00 96.31 192 ASP A C 1
ATOM 1519 O O . ASP A 1 192 ? -14.555 -5.214 1.852 1.00 96.31 192 ASP A O 1
ATOM 1523 N N . GLU A 1 193 ? -13.457 -4.255 0.150 1.00 96.75 193 GLU A N 1
ATOM 1524 C CA . GLU A 1 193 ? -12.505 -5.344 -0.027 1.00 96.75 193 GLU A CA 1
ATOM 1525 C C . GLU A 1 193 ? -11.239 -5.087 0.790 1.00 96.75 193 GLU A C 1
ATOM 1527 O O . GLU A 1 193 ? -10.722 -3.969 0.868 1.00 96.75 193 GLU A O 1
ATOM 1532 N N . ILE A 1 194 ? -10.728 -6.152 1.397 1.00 97.31 194 ILE A N 1
ATOM 1533 C CA . ILE A 1 194 ? -9.450 -6.184 2.099 1.00 97.31 194 ILE A CA 1
ATOM 1534 C C . ILE A 1 194 ? -8.692 -7.421 1.630 1.00 97.31 194 ILE A C 1
ATOM 1536 O O . ILE A 1 194 ? -9.311 -8.410 1.228 1.00 97.31 194 ILE A O 1
ATOM 1540 N N . VAL A 1 195 ? -7.367 -7.365 1.680 1.00 98.00 195 VAL A N 1
ATOM 1541 C CA . VAL A 1 195 ? -6.532 -8.545 1.456 1.00 98.00 195 VAL A CA 1
ATOM 1542 C C . VAL A 1 195 ? -6.932 -9.704 2.361 1.00 98.00 195 VAL A C 1
ATOM 1544 O O . VAL A 1 195 ? -7.374 -9.511 3.492 1.00 98.00 195 VAL A O 1
ATOM 1547 N N . GLN A 1 196 ? -6.778 -10.924 1.853 1.00 97.62 196 GLN A N 1
ATOM 1548 C CA . GLN A 1 196 ? -6.865 -12.119 2.686 1.00 97.62 196 GLN A CA 1
ATOM 1549 C C . GLN A 1 196 ? -5.540 -12.274 3.421 1.00 97.62 196 GLN A C 1
ATOM 1551 O O . GLN A 1 196 ? -4.477 -12.134 2.813 1.00 97.62 196 GLN A O 1
ATOM 1556 N N . LEU A 1 197 ? -5.612 -12.536 4.722 1.00 97.88 197 LEU A N 1
ATOM 1557 C CA . LEU A 1 197 ? -4.434 -12.647 5.565 1.00 97.88 197 LEU A CA 1
ATOM 1558 C C . LEU A 1 197 ? -4.614 -13.700 6.663 1.00 97.88 197 LEU A C 1
ATOM 1560 O O . LEU A 1 197 ? -5.708 -13.867 7.203 1.00 97.88 197 LEU A O 1
ATOM 1564 N N . THR A 1 198 ? -3.529 -14.391 6.993 1.00 98.12 198 THR A N 1
ATOM 1565 C CA . THR A 1 198 ? -3.435 -15.356 8.098 1.00 98.12 198 THR A CA 1
ATOM 1566 C C . THR A 1 198 ? -2.053 -15.273 8.738 1.00 98.12 198 THR A C 1
ATOM 1568 O O . THR A 1 198 ? -1.157 -14.648 8.176 1.00 98.12 198 THR A O 1
ATOM 1571 N N . ILE A 1 199 ? -1.873 -15.869 9.912 1.00 98.31 199 ILE A N 1
ATOM 1572 C CA . ILE A 1 199 ? -0.550 -16.066 10.503 1.00 98.31 199 ILE A CA 1
ATOM 1573 C C . ILE A 1 199 ? -0.259 -17.561 10.485 1.00 98.31 199 ILE A C 1
ATOM 1575 O O . ILE A 1 199 ? -1.056 -18.340 11.003 1.00 98.31 199 ILE A O 1
ATOM 1579 N N . ASP A 1 200 ? 0.847 -17.943 9.856 1.00 97.62 200 ASP A N 1
ATOM 1580 C CA . ASP A 1 200 ? 1.259 -19.342 9.725 1.00 97.62 200 ASP A CA 1
ATOM 1581 C C . ASP A 1 200 ? 2.780 -19.452 9.534 1.00 97.62 200 ASP A C 1
ATOM 1583 O O . ASP A 1 200 ? 3.489 -18.442 9.423 1.00 97.62 200 ASP A O 1
ATOM 1587 N N . GLU A 1 201 ? 3.282 -20.682 9.513 1.00 96.88 201 GLU A N 1
ATOM 1588 C CA . GLU A 1 201 ? 4.687 -20.996 9.273 1.00 96.88 201 GLU A CA 1
ATOM 1589 C C . GLU A 1 201 ? 5.056 -20.900 7.785 1.00 96.88 201 GLU A C 1
ATOM 1591 O O . GLU A 1 201 ? 4.258 -21.161 6.882 1.00 96.88 201 GLU A O 1
ATOM 1596 N N . VAL A 1 202 ? 6.316 -20.544 7.527 1.00 97.00 202 VAL A N 1
ATOM 1597 C CA . VAL A 1 202 ? 6.925 -20.595 6.194 1.00 97.00 202 VAL A CA 1
ATOM 1598 C C . VAL A 1 202 ? 8.044 -21.623 6.236 1.00 97.00 202 VAL A C 1
ATOM 1600 O O . VAL A 1 202 ? 8.936 -21.541 7.079 1.00 97.00 202 VAL A O 1
ATOM 1603 N N . VAL A 1 203 ? 8.017 -22.579 5.308 1.00 95.75 203 VAL A N 1
ATOM 1604 C CA . VAL A 1 203 ? 8.986 -23.677 5.243 1.00 95.75 203 VAL A CA 1
ATOM 1605 C C . VAL A 1 203 ? 10.415 -23.136 5.234 1.00 95.75 203 VAL A C 1
ATOM 1607 O O . VAL A 1 203 ? 10.784 -22.313 4.394 1.00 95.75 203 VAL A O 1
ATOM 1610 N N . GLY A 1 204 ? 11.223 -23.648 6.162 1.00 92.75 204 GLY A N 1
ATOM 1611 C CA . GLY A 1 204 ? 12.630 -23.287 6.306 1.00 92.75 204 GLY A CA 1
ATOM 1612 C C . GLY A 1 204 ? 12.885 -21.997 7.083 1.00 92.75 204 GLY A C 1
ATOM 1613 O O . GLY A 1 204 ? 14.036 -21.582 7.137 1.00 92.75 204 GLY A O 1
ATOM 1614 N N . LEU A 1 205 ? 11.863 -21.363 7.668 1.00 93.31 205 LEU A N 1
ATOM 1615 C CA . LEU A 1 205 ? 12.016 -20.218 8.568 1.00 93.31 205 LEU A CA 1
ATOM 1616 C C . LEU A 1 205 ? 11.630 -20.600 10.003 1.00 93.31 205 LEU A C 1
ATOM 1618 O O . LEU A 1 205 ? 10.726 -21.400 10.218 1.00 93.31 205 LEU A O 1
ATOM 1622 N N . ASP A 1 206 ? 12.295 -19.981 10.979 1.00 88.69 206 ASP A N 1
ATOM 1623 C CA . ASP A 1 206 ? 12.185 -20.350 12.400 1.00 88.69 206 ASP A CA 1
ATOM 1624 C C . ASP A 1 206 ? 11.114 -19.557 13.176 1.00 88.69 206 ASP A C 1
ATOM 1626 O O . ASP A 1 206 ? 11.035 -19.635 14.403 1.00 88.69 206 ASP A O 1
ATOM 1630 N N . GLU A 1 207 ? 10.307 -18.743 12.492 1.00 90.94 207 GLU A N 1
ATOM 1631 C CA . GLU A 1 207 ? 9.253 -17.934 13.109 1.00 90.94 207 GLU A CA 1
ATOM 1632 C C . GLU A 1 207 ? 8.031 -17.802 12.183 1.00 90.94 207 GLU A C 1
ATOM 1634 O O . GLU A 1 207 ? 8.190 -17.775 10.956 1.00 90.94 207 GLU A O 1
ATOM 1639 N N . PRO A 1 208 ? 6.811 -17.694 12.745 1.00 93.81 208 PRO A N 1
ATOM 1640 C CA . PRO A 1 208 ? 5.608 -17.484 11.954 1.00 93.81 208 PRO A CA 1
ATOM 1641 C C . PRO A 1 208 ? 5.601 -16.098 11.302 1.00 93.81 208 PRO A C 1
ATOM 1643 O O . PRO A 1 208 ? 6.175 -15.130 11.810 1.00 93.81 208 PRO A O 1
ATOM 1646 N N . ALA A 1 209 ? 4.892 -15.993 10.183 1.00 97.50 209 ALA A N 1
ATOM 1647 C CA . ALA A 1 209 ? 4.742 -14.759 9.425 1.00 97.50 209 ALA A CA 1
ATOM 1648 C C . ALA A 1 209 ? 3.271 -14.364 9.299 1.00 97.50 209 ALA A C 1
ATOM 1650 O O . ALA A 1 209 ? 2.389 -15.218 9.240 1.00 97.50 209 ALA A O 1
ATOM 1651 N N . LEU A 1 210 ? 3.006 -13.064 9.162 1.00 98.56 210 LEU A N 1
ATOM 1652 C CA . LEU A 1 210 ? 1.745 -12.606 8.588 1.00 98.56 210 LEU A CA 1
ATOM 1653 C C . LEU A 1 210 ? 1.788 -12.849 7.079 1.00 98.56 210 LEU A C 1
ATOM 1655 O O . LEU A 1 210 ? 2.538 -12.192 6.356 1.00 98.56 210 LEU A O 1
ATOM 1659 N N . LEU A 1 211 ? 0.978 -13.790 6.619 1.00 98.56 211 LEU A N 1
ATOM 1660 C CA . LEU A 1 211 ? 0.856 -14.195 5.230 1.00 98.56 211 LEU A CA 1
ATOM 1661 C C . LEU A 1 211 ? -0.293 -13.435 4.589 1.00 98.56 211 LEU A C 1
ATOM 1663 O O . LEU A 1 211 ? -1.441 -13.566 5.005 1.00 98.56 211 LEU A O 1
ATOM 1667 N N . ILE A 1 212 ? 0.022 -12.633 3.578 1.00 98.50 212 ILE A N 1
ATOM 1668 C CA . ILE A 1 212 ? -0.932 -11.775 2.880 1.00 98.50 212 ILE A CA 1
ATOM 1669 C C . ILE A 1 212 ? -1.058 -12.270 1.448 1.00 98.50 212 ILE A C 1
ATOM 1671 O O . ILE A 1 212 ? -0.084 -12.244 0.693 1.00 98.50 212 ILE A O 1
ATOM 1675 N N . LYS A 1 213 ? -2.261 -12.691 1.055 1.00 98.12 213 LYS A N 1
ATOM 1676 C CA . LYS A 1 213 ? -2.537 -13.078 -0.328 1.00 98.12 213 LYS A CA 1
ATOM 1677 C C . LYS A 1 213 ? -2.442 -11.863 -1.232 1.00 98.12 213 LYS A C 1
ATOM 1679 O O . LYS A 1 213 ? -3.106 -10.848 -1.006 1.00 98.12 213 LYS A O 1
ATOM 1684 N N . ARG A 1 214 ? -1.634 -11.985 -2.278 1.00 98.00 214 ARG A N 1
ATOM 1685 C CA . ARG A 1 214 ? -1.462 -10.940 -3.280 1.00 98.00 214 ARG A CA 1
ATOM 1686 C C . ARG A 1 214 ? -2.754 -10.764 -4.069 1.00 98.00 214 ARG A C 1
ATOM 1688 O O . ARG A 1 214 ? -3.183 -11.666 -4.779 1.00 98.00 214 ARG A O 1
ATOM 1695 N N . PHE A 1 215 ? -3.375 -9.592 -3.952 1.00 97.69 215 PHE A N 1
ATOM 1696 C CA . PHE A 1 215 ? -4.573 -9.255 -4.728 1.00 97.69 215 PHE A CA 1
ATOM 1697 C C . PHE A 1 215 ? -4.263 -8.999 -6.207 1.00 97.69 215 PHE A C 1
ATOM 1699 O O . PHE A 1 215 ? -5.172 -8.935 -7.025 1.00 97.69 215 PHE A O 1
ATOM 1706 N N . ASP A 1 216 ? -2.986 -8.834 -6.551 1.00 97.69 216 ASP A N 1
ATOM 1707 C CA . ASP A 1 216 ? -2.495 -8.620 -7.906 1.00 97.69 216 ASP A CA 1
ATOM 1708 C C . ASP A 1 216 ? -2.085 -9.921 -8.612 1.00 97.69 216 ASP A C 1
ATOM 1710 O O . ASP A 1 216 ? -1.374 -9.901 -9.621 1.00 97.69 216 ASP A O 1
ATOM 1714 N N . ARG A 1 217 ? -2.514 -11.062 -8.066 1.00 96.00 217 ARG A N 1
ATOM 1715 C CA . ARG A 1 217 ? -2.262 -12.411 -8.572 1.00 96.00 217 ARG A CA 1
ATOM 1716 C C . ARG A 1 217 ? -3.563 -13.209 -8.535 1.00 96.00 217 ARG A C 1
ATOM 1718 O O . ARG A 1 217 ? -4.250 -13.243 -7.515 1.00 96.00 217 ARG A O 1
ATOM 1725 N N . ASN A 1 218 ? -3.904 -13.866 -9.636 1.00 91.31 218 ASN A N 1
ATOM 1726 C CA . ASN A 1 218 ? -5.023 -14.799 -9.714 1.00 91.31 218 ASN A CA 1
ATOM 1727 C C . ASN A 1 218 ? -4.677 -15.981 -10.640 1.00 91.31 218 ASN A C 1
ATOM 1729 O O . ASN A 1 218 ? -3.571 -16.069 -11.168 1.00 91.31 218 ASN A O 1
ATOM 1733 N N . SER A 1 219 ? -5.623 -16.900 -10.836 1.00 86.31 219 SER A N 1
ATOM 1734 C CA . SER A 1 219 ? -5.454 -18.056 -11.731 1.00 86.31 219 SER A CA 1
ATOM 1735 C C . SER A 1 219 ? -5.271 -17.684 -13.207 1.00 86.31 219 SER A C 1
ATOM 1737 O O . SER A 1 219 ? -4.818 -18.514 -13.985 1.00 86.31 219 SER A O 1
ATOM 1739 N N . GLU A 1 220 ? -5.645 -16.465 -13.597 1.00 84.25 220 GLU A N 1
ATOM 1740 C CA . GLU A 1 220 ? -5.520 -15.936 -14.962 1.00 84.25 220 GLU A CA 1
ATOM 1741 C C . GLU A 1 220 ? -4.208 -15.152 -15.159 1.00 84.25 220 GLU A C 1
ATOM 1743 O O . GLU A 1 220 ? -3.902 -14.727 -16.271 1.00 84.25 220 GLU A O 1
ATOM 1748 N N . GLY A 1 221 ? -3.417 -14.974 -14.095 1.00 89.69 221 GLY A N 1
ATOM 1749 C CA . GLY A 1 221 ? -2.117 -14.319 -14.119 1.00 89.69 221 GLY A CA 1
ATOM 1750 C C . GLY A 1 221 ? -2.031 -13.111 -13.186 1.00 89.69 221 GLY A C 1
ATOM 1751 O O . GLY A 1 221 ? -2.443 -13.139 -12.025 1.00 89.69 221 GLY A O 1
ATOM 1752 N N . ARG A 1 222 ? -1.397 -12.046 -13.678 1.00 95.31 222 ARG A N 1
ATOM 1753 C CA . ARG A 1 222 ? -1.119 -10.824 -12.912 1.00 95.31 222 ARG A CA 1
ATOM 1754 C C . ARG A 1 222 ? -2.207 -9.787 -13.158 1.00 95.31 222 ARG A C 1
ATOM 1756 O O . ARG A 1 222 ? -2.589 -9.576 -14.301 1.00 95.31 222 ARG A O 1
ATOM 1763 N N . LEU A 1 223 ? -2.658 -9.100 -12.113 1.00 96.56 223 LEU A N 1
ATOM 1764 C CA . LEU A 1 223 ? -3.572 -7.961 -12.233 1.00 96.56 223 LEU A CA 1
ATOM 1765 C C . LEU A 1 223 ? -2.786 -6.667 -12.039 1.00 96.56 223 LEU A C 1
ATOM 1767 O O . LEU A 1 223 ? -2.079 -6.504 -11.046 1.00 96.56 223 LEU A O 1
ATOM 1771 N N . HIS A 1 224 ? -2.892 -5.737 -12.984 1.00 97.56 224 HIS A N 1
ATOM 1772 C CA . HIS A 1 224 ? -2.142 -4.494 -12.893 1.00 97.56 224 HIS A CA 1
ATOM 1773 C C . HIS A 1 224 ? -2.812 -3.478 -11.969 1.00 97.56 224 HIS A C 1
ATOM 1775 O O . HIS A 1 224 ? -4.008 -3.197 -12.074 1.00 97.56 224 HIS A O 1
ATOM 1781 N N . PHE A 1 225 ? -2.007 -2.884 -11.096 1.00 98.19 225 PHE A N 1
ATOM 1782 C CA . PHE A 1 225 ? -2.385 -1.756 -10.268 1.00 98.19 225 PHE A CA 1
ATOM 1783 C C . PHE A 1 225 ? -1.212 -0.787 -10.137 1.00 98.19 225 PHE A C 1
ATOM 1785 O O . PHE A 1 225 ? -0.059 -1.168 -10.344 1.00 98.19 225 PHE A O 1
ATOM 1792 N N . GLU A 1 226 ? -1.526 0.442 -9.746 1.00 98.19 226 GLU A N 1
ATOM 1793 C CA . GLU A 1 226 ? -0.553 1.454 -9.345 1.00 98.19 226 GLU A CA 1
ATOM 1794 C C . GLU A 1 226 ? -0.908 1.999 -7.963 1.00 98.19 226 GLU A C 1
ATOM 1796 O O . GLU A 1 226 ? -2.076 2.244 -7.647 1.00 98.19 226 GLU A O 1
ATOM 1801 N N . GLU A 1 227 ? 0.108 2.215 -7.136 1.00 98.25 227 GLU A N 1
ATOM 1802 C CA . GLU A 1 227 ? -0.039 2.942 -5.877 1.00 98.25 227 GLU A CA 1
ATOM 1803 C C . GLU A 1 227 ? -0.217 4.446 -6.140 1.00 98.25 227 GLU A C 1
ATOM 1805 O O . GLU A 1 227 ? 0.260 4.976 -7.147 1.00 98.25 227 GLU A O 1
ATOM 1810 N N . TYR A 1 228 ? -0.840 5.191 -5.220 1.00 98.12 228 TYR A N 1
ATOM 1811 C CA . TYR A 1 228 ? -1.045 6.636 -5.409 1.00 98.12 228 TYR A CA 1
ATOM 1812 C C . TYR A 1 228 ? 0.261 7.411 -5.558 1.00 98.12 228 TYR A C 1
ATOM 1814 O O . TYR A 1 228 ? 0.282 8.452 -6.211 1.00 98.12 228 TYR A O 1
ATOM 1822 N N . ASN A 1 229 ? 1.362 6.911 -4.997 1.00 95.75 229 ASN A N 1
ATOM 1823 C CA . ASN A 1 229 ? 2.665 7.530 -5.205 1.00 95.75 229 ASN A CA 1
ATOM 1824 C C . ASN A 1 229 ? 3.090 7.474 -6.690 1.00 95.75 229 ASN A C 1
ATOM 1826 O O . ASN A 1 229 ? 3.600 8.462 -7.213 1.00 95.75 229 ASN A O 1
ATOM 1830 N N . GLN A 1 230 ? 2.794 6.374 -7.396 1.00 97.62 230 GLN A N 1
ATOM 1831 C 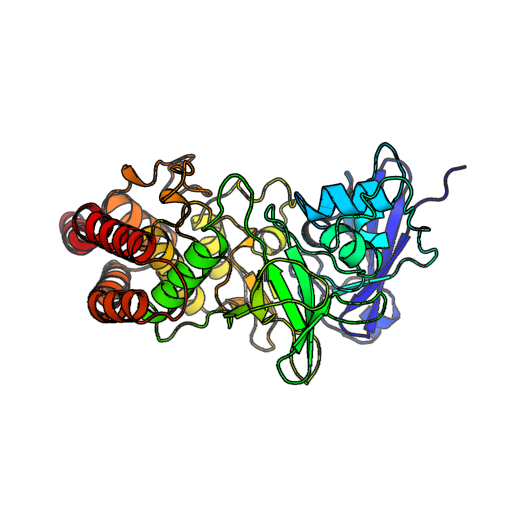CA . GLN A 1 230 ? 3.010 6.242 -8.844 1.00 97.62 230 GLN A CA 1
ATOM 1832 C C . GLN A 1 230 ? 2.015 7.092 -9.642 1.00 97.62 230 GLN A C 1
ATOM 1834 O O . GLN A 1 230 ? 2.431 7.863 -10.507 1.00 97.62 230 GLN A O 1
ATOM 1839 N N . LEU A 1 231 ? 0.721 7.022 -9.302 1.00 98.06 231 LEU A N 1
ATOM 1840 C CA . LEU A 1 231 ? -0.345 7.775 -9.981 1.00 98.06 231 LEU A CA 1
ATOM 1841 C C . LEU A 1 231 ? -0.123 9.294 -9.918 1.00 98.06 231 LEU A C 1
ATOM 1843 O O . LEU A 1 231 ? -0.393 10.009 -10.879 1.00 98.06 231 LEU A O 1
ATOM 1847 N N . LEU A 1 232 ? 0.412 9.790 -8.798 1.00 97.94 232 LEU A N 1
ATOM 1848 C CA . LEU A 1 232 ? 0.741 11.202 -8.588 1.00 97.94 232 LEU A CA 1
ATOM 1849 C C . LEU A 1 232 ? 2.133 11.592 -9.120 1.00 97.94 232 LEU A C 1
ATOM 1851 O O . LEU A 1 232 ? 2.584 12.708 -8.858 1.00 97.94 232 LEU A O 1
ATOM 1855 N N . ASN A 1 233 ? 2.808 10.694 -9.845 1.00 97.06 233 ASN A N 1
ATOM 1856 C CA . ASN A 1 233 ? 4.142 10.875 -10.419 1.00 97.06 233 ASN A CA 1
ATOM 1857 C C . ASN A 1 233 ? 5.226 11.257 -9.389 1.00 97.06 233 ASN A C 1
ATOM 1859 O O . ASN A 1 233 ? 6.039 12.156 -9.615 1.00 97.06 233 ASN A O 1
ATOM 1863 N N . ARG A 1 234 ? 5.226 10.595 -8.227 1.00 96.38 234 ARG A N 1
ATOM 1864 C CA . ARG A 1 234 ? 6.135 10.869 -7.103 1.00 96.38 234 ARG A CA 1
ATOM 1865 C C . ARG A 1 234 ? 7.149 9.751 -6.914 1.00 96.38 234 ARG A C 1
ATOM 1867 O O . ARG A 1 234 ? 6.841 8.583 -7.124 1.00 96.38 234 ARG A O 1
ATOM 1874 N N . ARG A 1 235 ? 8.362 10.102 -6.488 1.00 94.44 235 ARG A N 1
ATOM 1875 C CA . ARG A 1 235 ? 9.431 9.131 -6.195 1.00 94.44 235 ARG A CA 1
ATOM 1876 C C . ARG A 1 235 ? 9.111 8.335 -4.933 1.00 94.44 235 ARG A C 1
ATOM 1878 O O . ARG A 1 235 ? 8.422 8.835 -4.046 1.00 94.44 235 ARG A O 1
ATOM 1885 N N . SER A 1 236 ? 9.650 7.127 -4.807 1.00 93.56 236 SER A N 1
ATOM 1886 C CA . SER A 1 236 ? 9.397 6.238 -3.664 1.00 93.56 236 SER A CA 1
ATOM 1887 C C . SER A 1 236 ? 9.715 6.914 -2.327 1.00 93.56 236 SER A C 1
ATOM 1889 O O . SER A 1 236 ? 8.910 6.880 -1.397 1.00 93.56 236 SER A O 1
ATOM 1891 N N . GLN A 1 237 ? 10.835 7.643 -2.265 1.00 92.69 237 GLN A N 1
ATOM 1892 C CA . GLN A 1 237 ? 11.287 8.344 -1.057 1.00 92.69 237 GLN A CA 1
ATOM 1893 C C . GLN A 1 237 ? 10.327 9.443 -0.566 1.00 92.69 237 GLN A C 1
ATOM 1895 O O . GLN A 1 237 ? 10.335 9.783 0.614 1.00 92.69 237 GLN A O 1
ATOM 1900 N N . THR A 1 238 ? 9.470 9.982 -1.440 1.00 94.25 238 THR A N 1
ATOM 1901 C CA . THR A 1 238 ? 8.540 11.075 -1.113 1.00 94.25 238 THR A CA 1
ATOM 1902 C C . THR A 1 238 ? 7.152 10.562 -0.714 1.00 94.25 238 THR A C 1
ATOM 1904 O O . THR A 1 238 ? 6.189 11.319 -0.743 1.00 94.25 238 THR A O 1
ATOM 1907 N N . LYS A 1 239 ? 7.012 9.284 -0.333 1.00 92.25 239 LYS A N 1
ATOM 1908 C CA . LYS A 1 239 ? 5.718 8.658 0.015 1.00 92.25 239 LYS A CA 1
ATOM 1909 C C . LYS A 1 239 ? 4.943 9.351 1.145 1.00 92.25 239 LYS A C 1
ATOM 1911 O O . LYS A 1 239 ? 3.715 9.258 1.180 1.00 92.25 239 LYS A O 1
ATOM 1916 N N . TYR A 1 240 ? 5.652 10.040 2.043 1.00 95.19 240 TYR A N 1
ATOM 1917 C CA . TYR A 1 240 ? 5.098 10.850 3.141 1.00 95.19 240 TYR A CA 1
ATOM 1918 C C . TYR A 1 240 ? 4.875 12.320 2.758 1.00 95.19 240 TYR A C 1
ATOM 1920 O O . TYR A 1 240 ? 4.182 13.067 3.447 1.00 95.19 240 TYR A O 1
ATOM 1928 N N . GLU A 1 241 ? 5.464 12.771 1.654 1.00 94.06 241 GLU A N 1
ATOM 1929 C CA . GLU A 1 241 ? 5.256 14.122 1.159 1.00 94.06 241 GLU A CA 1
ATOM 1930 C C . GLU A 1 241 ? 3.950 14.104 0.383 1.00 94.06 241 GLU A C 1
ATOM 1932 O O . GLU A 1 241 ? 3.909 13.589 -0.726 1.00 94.06 241 GLU A O 1
ATOM 1937 N N . GLY A 1 242 ? 2.865 14.609 0.972 1.00 95.50 242 GLY A N 1
ATOM 1938 C CA . GLY A 1 242 ? 1.559 14.666 0.324 1.00 95.50 242 GLY A CA 1
ATOM 1939 C C . GLY A 1 242 ? 0.401 14.898 1.281 1.00 95.50 242 GLY A C 1
ATOM 1940 O O . GLY A 1 242 ? 0.573 15.096 2.489 1.00 95.50 242 GLY A O 1
ATOM 1941 N N . SER A 1 243 ? -0.801 14.898 0.716 1.00 98.06 243 SER A N 1
ATOM 1942 C CA . SER A 1 243 ? -2.040 15.052 1.468 1.00 98.06 243 SER A CA 1
ATOM 1943 C C . SER A 1 243 ? -3.086 14.023 1.053 1.00 98.06 243 SER A C 1
ATOM 1945 O O . SER A 1 243 ? -3.119 13.577 -0.093 1.00 98.06 243 SER A O 1
ATOM 1947 N N . TYR A 1 244 ? -4.007 13.693 1.961 1.00 98.44 244 TYR A N 1
ATOM 1948 C CA . TYR A 1 244 ? -5.185 12.896 1.594 1.00 98.44 244 TYR A CA 1
ATOM 1949 C C . TYR A 1 244 ? -6.035 13.593 0.516 1.00 98.44 244 TYR A C 1
ATOM 1951 O O . TYR A 1 244 ? -6.663 12.929 -0.308 1.00 98.44 244 TYR A O 1
ATOM 1959 N N . LYS A 1 245 ? -6.022 14.934 0.490 1.00 98.00 245 LYS A N 1
ATOM 1960 C CA . LYS A 1 245 ? -6.680 15.750 -0.536 1.00 98.00 245 LYS A CA 1
ATOM 1961 C C . LYS A 1 245 ? -6.078 15.528 -1.926 1.00 98.00 245 LYS A C 1
ATOM 1963 O O . LYS A 1 245 ? -6.831 15.560 -2.893 1.00 98.00 245 LYS A O 1
ATOM 1968 N N . ASP A 1 246 ? -4.774 15.275 -2.042 1.00 98.31 246 ASP A N 1
ATOM 1969 C CA . ASP A 1 246 ? -4.126 15.014 -3.337 1.00 98.31 246 ASP A CA 1
ATOM 1970 C C . ASP A 1 246 ? -4.737 13.772 -4.003 1.00 98.31 246 ASP A C 1
ATOM 1972 O O . ASP A 1 246 ? -5.038 13.792 -5.195 1.00 98.31 246 ASP A O 1
ATOM 1976 N N . MET A 1 247 ? -5.002 12.723 -3.215 1.00 98.31 247 MET A N 1
ATOM 1977 C CA . MET A 1 247 ? -5.647 11.500 -3.701 1.00 98.31 247 MET A CA 1
ATOM 1978 C C . MET A 1 247 ? -7.100 11.742 -4.128 1.00 98.31 247 MET A C 1
ATOM 1980 O O . MET A 1 247 ? -7.530 11.272 -5.179 1.00 98.31 247 MET A O 1
ATOM 1984 N N . ALA A 1 248 ? -7.860 12.517 -3.349 1.00 97.81 248 ALA A N 1
ATOM 1985 C CA . ALA A 1 248 ? -9.227 12.871 -3.723 1.00 97.81 248 ALA A CA 1
ATOM 1986 C C . ALA A 1 248 ? -9.278 13.731 -4.993 1.00 97.81 248 ALA A C 1
ATOM 1988 O O . ALA A 1 248 ? -10.111 13.490 -5.862 1.00 97.81 248 ALA A O 1
ATOM 1989 N N . LYS A 1 249 ? -8.364 14.699 -5.124 1.00 97.75 249 LYS A N 1
ATOM 1990 C CA . LYS A 1 249 ? -8.224 15.530 -6.322 1.00 97.75 249 LYS A CA 1
ATOM 1991 C C . LYS A 1 249 ? -7.929 14.668 -7.550 1.00 97.75 249 LYS A C 1
ATOM 1993 O O . LYS A 1 249 ? -8.615 14.813 -8.554 1.00 97.75 249 LYS A O 1
ATOM 1998 N N . PHE A 1 250 ? -6.986 13.728 -7.442 1.00 98.06 250 PHE A N 1
ATOM 1999 C CA . PHE A 1 250 ? -6.685 12.779 -8.517 1.00 98.06 250 PHE A CA 1
ATOM 2000 C C . PHE A 1 250 ? -7.936 12.020 -8.978 1.00 98.06 250 PHE A C 1
ATOM 2002 O O . PHE A 1 250 ? -8.230 11.990 -10.169 1.00 98.06 250 PHE A O 1
ATOM 2009 N N . LEU A 1 251 ? -8.716 11.466 -8.046 1.00 97.56 251 LEU A N 1
ATOM 2010 C CA . LEU A 1 251 ? -9.951 10.747 -8.373 1.00 97.56 251 LEU A CA 1
ATOM 2011 C C . LEU A 1 251 ? -11.015 11.625 -9.042 1.00 97.56 251 LEU A C 1
ATOM 2013 O O . LEU A 1 251 ? -11.754 11.134 -9.889 1.00 97.56 251 LEU A O 1
ATOM 2017 N N . LEU A 1 252 ? -11.125 12.891 -8.637 1.00 96.06 252 LEU A N 1
ATOM 2018 C CA . LEU A 1 252 ? -12.125 13.825 -9.160 1.00 96.06 252 LEU A CA 1
ATOM 2019 C C . LEU A 1 252 ? -11.758 14.382 -10.543 1.00 96.06 252 LEU A C 1
ATOM 2021 O O . LEU A 1 252 ? -12.654 14.733 -11.305 1.00 96.06 252 LEU A O 1
ATOM 2025 N N . GLU A 1 253 ? -10.466 14.481 -10.853 1.00 95.81 253 GLU A N 1
ATOM 2026 C CA . GLU A 1 253 ? -9.961 15.108 -12.083 1.00 95.81 253 GLU A CA 1
ATOM 2027 C C . GLU A 1 253 ? -9.534 14.093 -13.157 1.00 95.81 253 GLU A C 1
ATOM 2029 O O . GLU A 1 253 ? -9.347 14.467 -14.314 1.00 95.81 253 GLU A O 1
ATOM 2034 N N . THR A 1 254 ? -9.399 12.811 -12.807 1.00 95.56 254 THR A N 1
ATOM 2035 C CA . THR A 1 254 ? -8.954 11.765 -13.740 1.00 95.56 254 THR A CA 1
ATOM 2036 C C . THR A 1 254 ? -10.134 11.070 -14.413 1.00 95.56 254 THR A C 1
ATOM 2038 O O . THR A 1 254 ? -10.987 10.466 -13.760 1.00 95.56 254 THR A O 1
ATOM 2041 N N . ASN A 1 255 ? -10.153 11.088 -15.747 1.00 92.12 255 ASN A N 1
ATOM 2042 C CA . ASN A 1 255 ? -11.142 10.354 -16.536 1.00 92.12 255 ASN A CA 1
ATOM 2043 C C . ASN A 1 255 ? -11.087 8.844 -16.244 1.00 92.12 255 ASN A C 1
ATOM 2045 O O . ASN A 1 255 ? -10.016 8.257 -16.117 1.00 92.12 255 ASN A O 1
ATOM 2049 N N . GLY A 1 256 ? -12.256 8.204 -16.164 1.00 91.00 256 GLY A N 1
ATOM 2050 C CA . GLY A 1 256 ? -12.372 6.774 -15.850 1.00 91.00 256 GLY A CA 1
ATOM 2051 C C . GLY A 1 256 ? -12.390 6.447 -14.350 1.00 91.00 256 GLY A C 1
ATOM 2052 O O . GLY A 1 256 ? -12.653 5.299 -13.988 1.00 91.00 256 GLY A O 1
ATOM 2053 N N . CYS A 1 257 ? -12.191 7.432 -13.468 1.00 94.31 257 CYS A N 1
ATOM 2054 C CA . CYS A 1 257 ? -12.450 7.300 -12.035 1.00 94.31 257 CYS A CA 1
ATOM 2055 C C . CYS A 1 257 ? -13.928 7.585 -11.731 1.00 94.31 257 CYS A C 1
ATOM 2057 O O . CYS A 1 257 ? -14.447 8.661 -12.022 1.00 94.31 257 CYS A O 1
ATOM 2059 N N . LEU A 1 258 ? -14.629 6.629 -11.116 1.00 92.06 258 LEU A N 1
ATOM 2060 C CA . LEU A 1 258 ? -16.007 6.861 -10.675 1.00 92.06 258 LEU A CA 1
ATOM 2061 C C . LEU A 1 258 ? -16.028 7.756 -9.423 1.00 92.06 258 LEU A C 1
ATOM 2063 O O . LEU A 1 258 ? -15.263 7.489 -8.493 1.00 92.06 258 LEU A O 1
ATOM 2067 N N . PRO A 1 259 ? -16.969 8.713 -9.299 1.00 88.44 259 PRO A N 1
ATOM 2068 C CA . PRO A 1 259 ? -17.110 9.527 -8.086 1.00 88.44 259 PRO A CA 1
ATOM 2069 C C . PRO A 1 259 ? -17.298 8.706 -6.799 1.00 88.44 259 PRO A C 1
ATOM 2071 O O . PRO A 1 259 ? -16.913 9.133 -5.712 1.00 88.44 259 PRO A O 1
ATOM 2074 N N . THR A 1 260 ? -17.844 7.490 -6.904 1.00 93.88 260 THR A N 1
ATOM 2075 C CA . THR A 1 260 ? -17.988 6.560 -5.773 1.00 93.88 260 THR A CA 1
ATOM 2076 C C . THR A 1 260 ? -16.647 6.141 -5.162 1.00 93.88 260 THR A C 1
ATOM 2078 O O . THR A 1 260 ? -16.599 5.867 -3.964 1.00 93.88 260 THR A O 1
ATOM 2081 N N . GLN A 1 261 ? -15.551 6.153 -5.930 1.00 97.00 261 GLN A N 1
ATOM 2082 C CA . GLN A 1 261 ? -14.205 5.848 -5.430 1.00 97.00 261 GLN A CA 1
ATOM 2083 C C . GLN A 1 261 ? -13.756 6.861 -4.371 1.00 97.00 261 GLN A C 1
ATOM 2085 O O . GLN A 1 261 ? -13.134 6.483 -3.382 1.00 97.00 261 GLN A O 1
ATOM 2090 N N . VAL A 1 262 ? -14.146 8.132 -4.515 1.00 97.25 262 VAL A N 1
ATOM 2091 C CA . VAL A 1 262 ? -13.832 9.190 -3.541 1.00 97.25 262 VAL A CA 1
ATOM 2092 C C . VAL A 1 262 ? -14.498 8.908 -2.196 1.00 97.25 262 VAL A C 1
ATOM 2094 O O . VAL A 1 262 ? -13.877 9.045 -1.141 1.00 97.25 262 VAL A O 1
ATOM 2097 N N . TYR A 1 263 ? -15.752 8.452 -2.222 1.00 97.56 263 TYR A N 1
ATOM 2098 C CA . TYR A 1 263 ? -16.477 8.069 -1.013 1.00 97.56 263 TYR A CA 1
ATOM 2099 C C . TYR A 1 263 ? -15.861 6.840 -0.329 1.00 97.56 263 TYR A C 1
ATOM 2101 O O . TYR A 1 263 ? -15.718 6.829 0.896 1.00 97.56 263 TYR A O 1
ATOM 2109 N N . ILE A 1 264 ? -15.455 5.827 -1.103 1.00 98.12 264 ILE A N 1
ATOM 2110 C CA . ILE A 1 264 ? -14.768 4.638 -0.573 1.00 98.12 264 ILE A CA 1
ATOM 2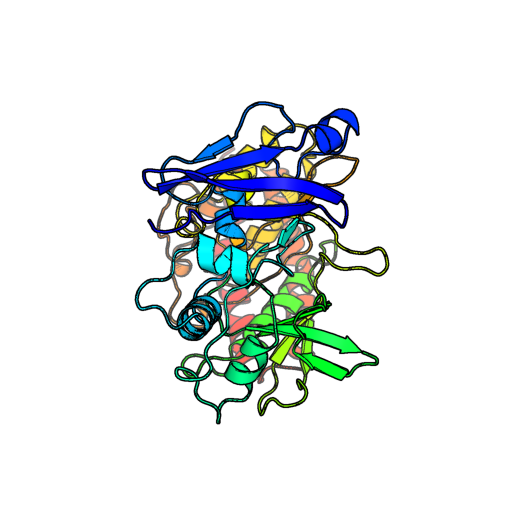111 C C . ILE A 1 264 ? -13.436 5.044 0.069 1.00 98.12 264 ILE A C 1
ATOM 2113 O O . ILE A 1 264 ? -13.195 4.700 1.226 1.00 98.12 264 ILE A O 1
ATOM 2117 N N . LEU A 1 265 ? -12.614 5.844 -0.620 1.00 98.62 265 LEU A N 1
ATOM 2118 C CA . LEU A 1 265 ? -11.337 6.329 -0.091 1.00 98.62 265 LEU A CA 1
ATOM 2119 C C . LEU A 1 265 ? -11.523 7.108 1.219 1.00 98.62 265 LEU A C 1
ATOM 2121 O O . LEU A 1 265 ? -10.814 6.859 2.193 1.00 98.62 265 LEU A O 1
ATOM 2125 N N . TYR A 1 266 ? -12.514 8.003 1.277 1.00 98.56 266 TYR A N 1
ATOM 2126 C CA . TYR A 1 266 ? -12.833 8.749 2.495 1.00 98.56 266 TYR A CA 1
ATOM 2127 C C . TYR A 1 266 ? -13.168 7.816 3.665 1.00 98.56 266 TYR A C 1
ATOM 2129 O O . TYR A 1 266 ? -12.643 7.982 4.767 1.00 98.56 266 TYR A O 1
ATOM 2137 N N . ARG A 1 267 ? -14.007 6.798 3.431 1.00 98.38 267 ARG A N 1
ATOM 2138 C CA . ARG A 1 267 ? -14.373 5.811 4.456 1.00 98.38 267 ARG A CA 1
ATOM 2139 C C . ARG A 1 267 ? -13.184 4.985 4.928 1.00 98.38 267 ARG A C 1
ATOM 2141 O O . ARG A 1 267 ? -13.078 4.758 6.132 1.00 98.38 267 ARG A O 1
ATOM 2148 N N . ARG A 1 268 ? -12.287 4.586 4.021 1.00 98.69 268 ARG A N 1
ATOM 2149 C CA . ARG A 1 268 ? -11.046 3.875 4.363 1.00 98.69 268 ARG A CA 1
ATOM 2150 C C . ARG A 1 268 ? -10.156 4.715 5.272 1.00 98.69 268 ARG A C 1
ATOM 2152 O O . ARG A 1 268 ? -9.727 4.233 6.315 1.00 98.69 268 ARG A O 1
ATOM 2159 N N . ILE A 1 269 ? -9.965 5.993 4.941 1.00 98.75 269 ILE A N 1
ATOM 2160 C CA . ILE A 1 269 ? -9.194 6.921 5.779 1.00 98.75 269 ILE A CA 1
ATOM 2161 C C . ILE A 1 269 ? -9.863 7.088 7.150 1.00 98.75 269 ILE A C 1
ATOM 2163 O O . ILE A 1 269 ? -9.187 7.000 8.171 1.00 98.75 269 ILE A O 1
ATOM 2167 N N . LEU A 1 270 ? -11.187 7.269 7.211 1.00 98.75 270 LEU A N 1
ATOM 2168 C CA . LEU A 1 270 ? -11.899 7.353 8.490 1.00 98.75 270 LEU A CA 1
ATOM 2169 C C . LEU A 1 270 ? -11.738 6.083 9.339 1.00 98.75 270 LEU A C 1
ATOM 2171 O O . LEU A 1 270 ? -11.480 6.197 10.537 1.00 98.75 270 LEU A O 1
ATOM 2175 N N . ALA A 1 271 ? -11.872 4.897 8.743 1.00 98.81 271 ALA A N 1
ATOM 2176 C CA . ALA A 1 271 ? -11.711 3.624 9.442 1.00 98.81 271 ALA A CA 1
ATOM 2177 C C . ALA A 1 271 ? -10.273 3.431 9.951 1.00 98.81 271 ALA A C 1
ATOM 2179 O O . ALA A 1 271 ? -10.081 3.108 11.122 1.00 98.81 271 ALA A O 1
ATOM 2180 N N . GLY A 1 272 ? -9.265 3.725 9.125 1.00 98.69 272 GLY A N 1
ATOM 2181 C CA . GLY A 1 272 ? -7.859 3.673 9.530 1.00 98.69 272 GLY A CA 1
ATOM 2182 C C . GLY A 1 272 ? -7.556 4.639 10.677 1.00 98.69 272 GLY A C 1
ATOM 2183 O O . GLY A 1 272 ? -6.982 4.241 11.690 1.00 98.69 272 GLY A O 1
ATOM 2184 N N . LEU A 1 273 ? -8.032 5.887 10.596 1.00 98.69 273 LEU A N 1
ATOM 2185 C CA . LEU A 1 273 ? -7.891 6.868 11.679 1.00 98.69 273 LEU A CA 1
ATOM 2186 C C . LEU A 1 273 ? -8.605 6.426 12.964 1.00 98.69 273 LEU A C 1
ATOM 2188 O O . LEU A 1 273 ? -8.073 6.641 14.054 1.00 98.69 273 LEU A O 1
ATOM 2192 N N . LEU A 1 274 ? -9.787 5.807 12.855 1.00 98.81 274 LEU A N 1
ATOM 2193 C CA . LEU A 1 274 ? -10.545 5.270 13.990 1.00 98.81 274 LEU A CA 1
ATOM 2194 C C . LEU A 1 274 ? -9.800 4.116 14.673 1.00 98.81 274 LEU A C 1
ATOM 2196 O O . LEU A 1 274 ? -9.769 4.064 15.901 1.00 98.81 274 LEU A O 1
ATOM 2200 N N . MET A 1 275 ? -9.144 3.254 13.897 1.00 98.50 275 MET A N 1
ATOM 2201 C CA . MET A 1 275 ? -8.284 2.180 14.404 1.00 98.50 275 MET A CA 1
ATOM 2202 C C . MET A 1 275 ? -6.899 2.670 14.849 1.00 98.50 275 MET A C 1
ATOM 2204 O O . MET A 1 275 ? -6.121 1.915 15.421 1.00 98.50 275 MET A O 1
ATOM 2208 N N . GLY A 1 276 ? -6.587 3.952 14.646 1.00 98.38 276 GLY A N 1
ATOM 2209 C CA . GLY A 1 276 ? -5.315 4.542 15.043 1.00 98.38 276 GLY A CA 1
ATOM 2210 C C . GLY A 1 276 ? -4.145 4.184 14.128 1.00 98.38 276 GLY A C 1
ATOM 2211 O O . GLY A 1 276 ? -3.006 4.142 14.601 1.00 98.38 276 GLY A O 1
ATOM 2212 N N . ASN A 1 277 ? -4.421 3.950 12.847 1.00 98.62 277 ASN A N 1
ATOM 2213 C CA . ASN A 1 277 ? -3.409 3.848 11.810 1.00 98.62 277 ASN A CA 1
ATOM 2214 C C . ASN A 1 277 ? -2.849 5.240 11.489 1.00 98.62 277 ASN A C 1
ATOM 2216 O O . ASN A 1 277 ? -3.552 6.110 10.971 1.00 98.62 277 ASN A O 1
ATOM 2220 N N . THR A 1 278 ? -1.590 5.461 11.853 1.00 98.19 278 THR A N 1
ATOM 2221 C CA . THR A 1 278 ? -0.848 6.699 11.584 1.00 98.19 278 THR A CA 1
ATOM 2222 C C . THR A 1 278 ? 0.050 6.602 10.361 1.00 98.19 278 THR A C 1
ATOM 2224 O O . THR A 1 278 ? 0.504 7.639 9.899 1.00 98.19 278 THR A O 1
ATOM 2227 N N . ASP A 1 279 ? 0.284 5.404 9.825 1.00 97.06 279 ASP A N 1
ATOM 2228 C CA . ASP A 1 279 ? 1.251 5.159 8.748 1.00 97.06 279 ASP A CA 1
ATOM 2229 C C . ASP A 1 279 ? 0.589 5.093 7.361 1.00 97.06 279 ASP A C 1
ATOM 2231 O O . ASP A 1 279 ? 1.191 4.627 6.412 1.00 97.06 279 ASP A O 1
ATOM 2235 N N . MET A 1 280 ? -0.651 5.582 7.216 1.00 97.62 280 MET A N 1
ATOM 2236 C CA . MET A 1 280 ? -1.377 5.616 5.937 1.00 97.62 280 MET A CA 1
ATOM 2237 C C . MET A 1 280 ? -0.779 6.644 4.960 1.00 97.62 280 MET A C 1
ATOM 2239 O O . MET A 1 280 ? -1.327 7.743 4.798 1.00 97.62 280 MET A O 1
ATOM 2243 N N . HIS A 1 281 ? 0.336 6.289 4.324 1.00 97.62 281 HIS A N 1
ATOM 2244 C CA . HIS A 1 281 ? 1.038 7.079 3.312 1.00 97.62 281 HIS A CA 1
ATOM 2245 C C . HIS A 1 281 ? 0.585 6.734 1.881 1.00 97.62 281 HIS A C 1
ATOM 2247 O O . HIS A 1 281 ? -0.169 5.783 1.670 1.00 97.62 281 HIS A O 1
ATOM 2253 N N . LEU A 1 282 ? 1.069 7.462 0.865 1.00 98.00 282 LEU A N 1
ATOM 2254 C CA . LEU A 1 282 ? 0.594 7.315 -0.525 1.00 98.00 282 LEU A CA 1
ATOM 2255 C C . LEU A 1 282 ? 0.790 5.906 -1.119 1.00 98.00 282 LEU A C 1
ATOM 2257 O O . LEU A 1 282 ? 0.043 5.527 -2.014 1.00 98.00 282 LEU A O 1
ATOM 2261 N N . LYS A 1 283 ? 1.749 5.114 -0.617 1.00 97.31 283 LYS A N 1
ATOM 2262 C CA . LYS A 1 283 ? 1.966 3.722 -1.057 1.00 97.31 283 LYS A CA 1
ATOM 2263 C C . LYS A 1 283 ? 1.005 2.690 -0.437 1.00 97.31 283 LYS A C 1
ATOM 2265 O O . LYS A 1 283 ? 0.965 1.56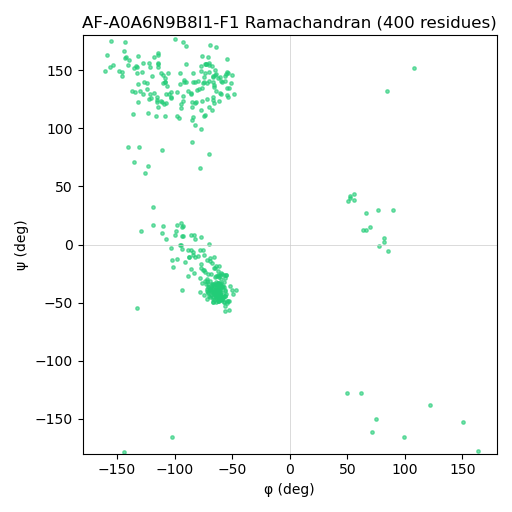3 -0.902 1.00 97.31 283 LYS A O 1
ATOM 2270 N N . ASN A 1 284 ? 0.192 3.038 0.571 1.00 97.44 284 ASN A N 1
ATOM 2271 C CA . ASN A 1 284 ? -0.818 2.106 1.124 1.00 97.44 284 ASN A CA 1
ATOM 2272 C C . ASN A 1 284 ? -2.201 2.265 0.477 1.00 97.44 284 ASN A C 1
ATOM 2274 O O . ASN A 1 284 ? -3.186 1.685 0.934 1.00 97.44 284 ASN A O 1
ATOM 2278 N N . PHE A 1 285 ? -2.289 3.086 -0.566 1.00 98.44 285 PHE A N 1
ATOM 2279 C CA . PHE A 1 285 ? -3.483 3.240 -1.375 1.00 98.44 285 PHE A CA 1
ATOM 2280 C C . PHE A 1 285 ? -3.099 2.959 -2.818 1.00 98.44 285 PHE A C 1
ATOM 2282 O O . PHE A 1 285 ? -2.107 3.493 -3.313 1.00 98.44 285 PHE A O 1
ATOM 2289 N N . ALA A 1 286 ? -3.913 2.166 -3.502 1.00 98.38 286 ALA A N 1
ATOM 2290 C CA . ALA A 1 286 ? -3.662 1.770 -4.875 1.00 98.38 286 ALA A CA 1
ATOM 2291 C C . ALA A 1 286 ? -4.952 1.684 -5.686 1.00 98.38 286 ALA A C 1
ATOM 2293 O O . ALA A 1 286 ? -6.055 1.582 -5.135 1.00 98.38 286 ALA A O 1
ATOM 2294 N N . MET A 1 287 ? -4.799 1.721 -7.007 1.00 98.38 287 MET A N 1
ATOM 2295 C CA . MET A 1 287 ? -5.885 1.532 -7.956 1.00 98.38 287 MET A CA 1
ATOM 2296 C C . MET A 1 287 ? -5.519 0.498 -9.019 1.00 98.38 287 MET A C 1
ATOM 2298 O O . MET A 1 287 ? -4.461 0.579 -9.634 1.00 98.38 287 MET A O 1
ATOM 2302 N N . PHE A 1 288 ? -6.422 -0.448 -9.260 1.00 98.12 288 PHE A N 1
ATOM 2303 C CA . PHE A 1 288 ? -6.390 -1.332 -10.413 1.00 98.12 288 PHE A CA 1
ATOM 2304 C C . PHE A 1 288 ? -6.626 -0.566 -11.708 1.00 98.12 288 PHE A C 1
ATOM 2306 O O . PHE A 1 288 ? -7.493 0.312 -11.771 1.00 98.12 288 PHE A O 1
ATOM 2313 N N . HIS A 1 289 ? -5.945 -1.009 -12.761 1.00 95.81 289 HIS A N 1
ATOM 2314 C CA . HIS A 1 289 ? -6.313 -0.713 -14.139 1.00 95.81 289 HIS A CA 1
ATOM 2315 C C . HIS A 1 289 ? -7.375 -1.708 -14.589 1.00 95.81 289 HIS A C 1
ATOM 2317 O O . HIS A 1 289 ? -7.101 -2.895 -14.751 1.00 95.81 289 HIS A O 1
ATOM 2323 N N . THR A 1 290 ? -8.607 -1.235 -14.770 1.00 93.88 290 THR A N 1
ATOM 2324 C CA . THR A 1 290 ? -9.711 -2.057 -15.279 1.00 93.88 290 THR A CA 1
ATOM 2325 C C . THR A 1 290 ? -10.164 -1.548 -16.640 1.00 93.88 290 THR A C 1
ATOM 2327 O O . THR A 1 290 ? -9.920 -0.393 -16.994 1.00 93.88 290 THR A O 1
ATOM 2330 N N . LYS A 1 291 ? -10.903 -2.378 -17.381 1.00 91.50 291 LYS A N 1
ATOM 2331 C CA . LYS A 1 291 ? -11.544 -1.971 -18.642 1.00 91.50 291 LYS A CA 1
ATOM 2332 C C . LYS A 1 291 ? -12.456 -0.741 -18.497 1.00 91.50 291 LYS A C 1
ATOM 2334 O O . LYS A 1 291 ? -12.633 -0.000 -19.454 1.00 91.50 291 LYS A O 1
ATOM 2339 N N . ASP A 1 292 ? -12.999 -0.512 -17.299 1.00 91.81 292 ASP A N 1
ATOM 2340 C CA . ASP A 1 292 ? -13.924 0.585 -16.999 1.00 91.81 292 ASP A CA 1
ATOM 2341 C C . ASP A 1 292 ? -13.212 1.784 -16.331 1.00 91.81 292 ASP A C 1
ATOM 2343 O O . ASP A 1 292 ? -13.862 2.680 -15.782 1.00 91.81 292 ASP A O 1
ATOM 2347 N N . GLY A 1 293 ? -11.875 1.794 -16.334 1.00 93.88 293 GLY A N 1
ATOM 2348 C CA . GLY A 1 293 ? -11.025 2.810 -15.714 1.00 93.88 293 GLY A CA 1
ATOM 2349 C C . GLY A 1 293 ? -10.473 2.398 -14.347 1.00 93.88 293 GLY A C 1
ATOM 2350 O O . GLY A 1 293 ? -10.499 1.226 -13.967 1.00 93.88 293 GLY A O 1
ATOM 2351 N N . LEU A 1 294 ? -9.951 3.363 -13.591 1.00 96.75 294 LEU A N 1
ATOM 2352 C CA . LEU A 1 294 ? -9.264 3.080 -12.331 1.00 96.75 294 LEU A CA 1
ATOM 2353 C C . LEU A 1 294 ? -10.253 2.747 -11.205 1.00 96.75 294 LEU A C 1
ATOM 2355 O O . LEU A 1 294 ? -11.268 3.430 -11.014 1.00 96.75 294 LEU A O 1
ATOM 2359 N N . ARG A 1 295 ? -9.961 1.699 -10.429 1.00 97.31 295 ARG A N 1
ATOM 2360 C CA . ARG A 1 295 ? -10.752 1.278 -9.255 1.00 97.31 295 ARG A CA 1
ATOM 2361 C C . ARG A 1 295 ? -9.834 1.028 -8.072 1.00 97.31 295 ARG A C 1
ATOM 2363 O O . ARG A 1 295 ? -8.787 0.434 -8.261 1.00 97.31 295 ARG A O 1
ATOM 2370 N N . LEU A 1 296 ? -10.207 1.455 -6.868 1.00 98.12 296 LEU A N 1
ATOM 2371 C CA . LEU A 1 296 ? -9.436 1.150 -5.662 1.00 98.12 296 LEU A CA 1
ATOM 2372 C C . LEU A 1 296 ? -9.234 -0.365 -5.523 1.00 98.12 296 LEU A C 1
ATOM 2374 O O . LEU A 1 296 ? -10.182 -1.133 -5.680 1.00 98.12 296 LEU A O 1
ATOM 2378 N N . THR A 1 297 ? -8.009 -0.778 -5.205 1.00 98.56 297 THR A N 1
ATOM 2379 C CA . THR A 1 297 ? -7.682 -2.175 -4.872 1.00 98.56 297 THR A CA 1
ATOM 2380 C C . THR A 1 297 ? -8.309 -2.563 -3.529 1.00 98.56 297 THR A C 1
ATOM 2382 O O . THR A 1 297 ? -8.776 -1.677 -2.799 1.00 98.56 297 THR A O 1
ATOM 2385 N N . PRO A 1 298 ? -8.280 -3.842 -3.114 1.00 98.62 298 PRO A N 1
ATOM 2386 C CA . PRO A 1 298 ? -8.470 -4.191 -1.713 1.00 98.62 298 PRO A CA 1
ATOM 2387 C C . PRO A 1 298 ? -7.552 -3.359 -0.811 1.00 98.62 298 PRO A C 1
ATOM 2389 O O . PRO A 1 298 ? -6.436 -3.011 -1.202 1.00 98.62 298 PRO A O 1
ATOM 2392 N N . SER A 1 299 ? -8.022 -3.017 0.387 1.00 98.31 299 SER A N 1
ATOM 2393 C CA . SER A 1 299 ? -7.175 -2.384 1.403 1.00 98.31 299 SER A CA 1
ATOM 2394 C C . SER A 1 299 ? -6.101 -3.367 1.888 1.00 98.31 299 SER A C 1
ATOM 2396 O O . SER A 1 299 ? -6.368 -4.560 2.024 1.00 98.31 299 SER A O 1
ATOM 2398 N N . TYR A 1 300 ? -4.904 -2.864 2.173 1.00 98.06 300 TYR A N 1
ATOM 2399 C CA . TYR A 1 300 ? -3.763 -3.612 2.716 1.00 98.06 300 TYR A CA 1
ATOM 2400 C C . TYR A 1 300 ? -2.995 -2.730 3.710 1.00 98.06 300 TYR A C 1
ATOM 2402 O O . TYR A 1 300 ? -3.356 -1.565 3.889 1.00 98.06 300 TYR A O 1
ATOM 2410 N N . ASP A 1 301 ? -1.989 -3.285 4.393 1.00 96.75 301 ASP A N 1
ATOM 2411 C CA . ASP A 1 301 ? -1.147 -2.579 5.374 1.00 96.75 301 ASP A CA 1
ATOM 2412 C C . ASP A 1 301 ? -1.957 -1.839 6.460 1.00 96.75 301 ASP A C 1
ATOM 2414 O O . ASP A 1 301 ? -1.679 -0.694 6.830 1.00 96.75 301 ASP A O 1
ATOM 2418 N N . GLN A 1 302 ? -3.013 -2.482 6.971 1.00 98.12 302 GLN A N 1
ATOM 2419 C CA . GLN A 1 302 ? -3.827 -1.907 8.039 1.00 98.12 302 GLN A CA 1
ATOM 2420 C C . GLN A 1 302 ? -3.201 -2.223 9.391 1.00 98.12 302 GLN A C 1
ATOM 2422 O O . GLN A 1 302 ? -3.283 -3.347 9.873 1.00 98.12 302 GLN A O 1
ATOM 2427 N N . ILE A 1 303 ? -2.609 -1.213 10.024 1.00 97.25 303 ILE A N 1
ATOM 2428 C CA . ILE A 1 303 ? -1.892 -1.361 11.290 1.00 97.25 303 ILE A CA 1
ATOM 2429 C C . ILE A 1 303 ? -2.222 -0.221 12.253 1.00 97.25 303 ILE A C 1
ATOM 2431 O O . ILE A 1 303 ? -2.144 0.953 11.897 1.00 97.25 303 ILE A O 1
ATOM 2435 N N . ALA A 1 304 ? -2.538 -0.532 13.511 1.00 98.38 304 ALA A N 1
ATOM 2436 C CA . ALA A 1 304 ? -2.702 0.478 14.553 1.00 98.38 304 ALA A CA 1
ATOM 2437 C C . ALA A 1 304 ? -1.334 0.968 15.061 1.00 98.38 304 ALA A C 1
ATOM 2439 O O . ALA A 1 304 ? -0.958 0.749 16.216 1.00 98.38 304 ALA A O 1
ATOM 2440 N N . ALA A 1 305 ? -0.575 1.643 14.194 1.00 97.44 305 ALA A N 1
AT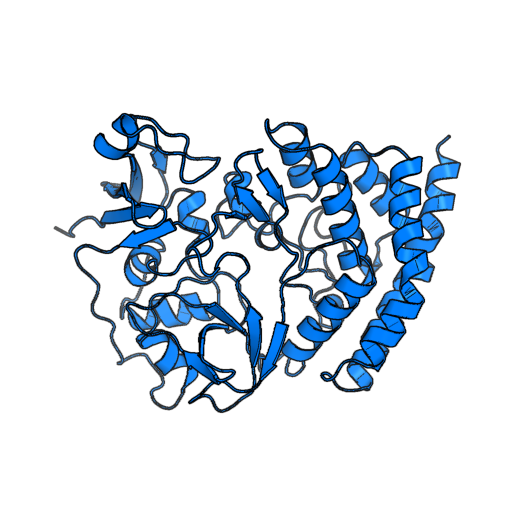OM 2441 C CA . ALA A 1 305 ? 0.779 2.114 14.487 1.00 97.44 305 ALA A CA 1
ATOM 2442 C C . ALA A 1 305 ? 0.834 3.064 15.702 1.00 97.44 305 ALA A C 1
ATOM 2444 O O . ALA A 1 305 ? 1.822 3.075 16.437 1.00 97.44 305 ALA A O 1
ATOM 2445 N N . SER A 1 306 ? -0.270 3.759 16.014 1.00 97.81 306 SER A N 1
ATOM 2446 C CA . SER A 1 306 ? -0.379 4.581 17.228 1.00 97.81 306 SER A CA 1
ATOM 2447 C C . SER A 1 306 ? -0.448 3.803 18.546 1.00 97.81 306 SER A C 1
ATOM 2449 O O . SER A 1 306 ? -0.524 4.432 19.605 1.00 97.81 306 SER A O 1
ATOM 2451 N N . LEU A 1 307 ? -0.398 2.467 18.535 1.00 96.94 307 LEU A N 1
ATOM 2452 C CA . LEU A 1 307 ? -0.103 1.673 19.732 1.00 96.94 307 LEU A CA 1
ATOM 2453 C C . LEU A 1 307 ? 1.385 1.709 20.116 1.00 96.94 307 LEU A C 1
ATOM 2455 O O . LEU A 1 307 ? 1.695 1.534 21.295 1.00 96.94 307 LEU A O 1
ATOM 2459 N N . TYR A 1 308 ? 2.265 2.016 19.162 1.00 95.44 308 TYR A N 1
ATOM 2460 C CA . TYR A 1 308 ? 3.704 2.231 19.343 1.00 95.44 308 TYR A CA 1
ATOM 2461 C C . TYR A 1 308 ? 4.031 3.732 19.338 1.00 95.44 308 TYR A C 1
ATOM 2463 O O . TYR A 1 308 ? 3.125 4.561 19.442 1.00 95.44 308 TYR A O 1
ATOM 2471 N N . ASP A 1 309 ? 5.298 4.119 19.203 1.00 92.38 309 ASP A N 1
ATOM 2472 C CA . ASP A 1 309 ? 5.728 5.525 19.290 1.00 92.38 309 ASP A CA 1
ATOM 2473 C C . ASP A 1 309 ? 5.430 6.369 18.032 1.00 92.38 309 ASP A C 1
ATOM 2475 O O . ASP A 1 309 ? 5.745 7.556 17.970 1.00 92.38 309 ASP A O 1
ATOM 2479 N N . TYR A 1 310 ? 4.711 5.807 17.059 1.00 94.81 310 TYR A N 1
ATOM 2480 C CA . TYR A 1 310 ? 4.260 6.504 15.854 1.00 94.81 310 TYR A CA 1
ATOM 2481 C C . TYR A 1 310 ? 2.941 7.242 16.121 1.00 94.81 310 TYR A C 1
ATOM 2483 O O . TYR A 1 310 ? 1.850 6.697 15.967 1.00 94.81 310 TYR A O 1
ATOM 2491 N N . LYS A 1 311 ? 3.019 8.492 16.595 1.00 96.38 311 LYS A N 1
ATOM 2492 C CA . LYS A 1 311 ? 1.830 9.296 16.960 1.00 96.38 311 LYS A CA 1
ATOM 2493 C C . LYS A 1 311 ? 1.448 10.366 15.935 1.00 96.38 311 LYS A C 1
ATOM 2495 O O . LYS A 1 311 ? 0.432 11.035 16.124 1.00 96.38 311 LYS A O 1
ATOM 2500 N N . THR A 1 312 ? 2.217 10.523 14.868 1.00 98.06 312 THR A N 1
ATOM 2501 C CA . THR A 1 312 ? 2.016 11.559 13.848 1.00 98.06 312 THR A CA 1
ATOM 2502 C C . THR A 1 312 ? 1.458 10.944 12.576 1.00 98.06 312 THR A C 1
ATOM 2504 O O . THR A 1 312 ? 1.907 9.879 12.171 1.00 98.06 312 THR A O 1
ATOM 2507 N N . LEU A 1 313 ? 0.465 11.590 11.963 1.00 98.38 313 LEU A N 1
ATOM 2508 C CA . LEU A 1 313 ? -0.102 11.131 10.697 1.00 98.38 313 LEU A CA 1
ATOM 2509 C C . LEU A 1 313 ? 0.906 11.226 9.552 1.00 98.38 313 LEU A C 1
ATOM 2511 O O . LEU A 1 313 ? 1.560 12.253 9.389 1.00 98.38 313 LEU A O 1
ATOM 2515 N N . ALA A 1 314 ? 0.944 10.183 8.727 1.00 97.31 314 ALA A N 1
ATOM 2516 C CA . ALA A 1 314 ? 1.826 10.071 7.575 1.00 97.31 314 ALA A CA 1
ATOM 2517 C C . ALA A 1 314 ? 1.592 11.132 6.491 1.00 97.31 314 ALA A C 1
ATOM 2519 O O . ALA A 1 314 ? 2.543 11.531 5.828 1.00 97.31 314 ALA A O 1
ATOM 2520 N N . LEU A 1 315 ? 0.346 11.577 6.292 1.00 98.38 315 LEU A N 1
ATOM 2521 C CA . LEU A 1 315 ? -0.009 12.577 5.282 1.00 98.38 315 LEU A CA 1
ATOM 2522 C C . LEU A 1 315 ? -0.687 13.792 5.905 1.00 98.38 315 LEU A C 1
ATOM 2524 O O . LEU A 1 315 ? -1.339 13.720 6.950 1.00 98.38 315 LEU A O 1
ATOM 2528 N N . THR A 1 316 ? -0.592 14.914 5.193 1.00 98.44 316 THR A N 1
ATOM 2529 C CA . THR A 1 316 ? -1.318 16.138 5.535 1.00 98.44 316 THR A CA 1
ATOM 2530 C C . THR A 1 316 ? -2.824 15.876 5.518 1.00 98.44 316 THR A C 1
ATOM 2532 O O . THR A 1 316 ? -3.373 15.373 4.531 1.00 98.44 316 THR A O 1
ATOM 2535 N N . ILE A 1 317 ? -3.507 16.271 6.593 1.00 97.75 317 ILE A N 1
ATOM 2536 C CA . ILE A 1 317 ? -4.963 16.170 6.732 1.00 97.75 317 ILE A CA 1
ATOM 2537 C C . ILE A 1 317 ? -5.557 17.556 6.951 1.00 97.75 317 ILE A C 1
ATOM 2539 O O . ILE A 1 317 ? -5.160 18.260 7.879 1.00 97.75 317 ILE A O 1
ATOM 2543 N N . ALA A 1 318 ? -6.529 17.954 6.124 1.00 93.25 318 ALA A N 1
ATOM 2544 C CA . ALA A 1 318 ? -7.269 19.199 6.323 1.00 93.25 318 ALA A CA 1
ATOM 2545 C C . ALA A 1 318 ? -6.352 20.436 6.490 1.00 93.25 318 ALA A C 1
ATOM 2547 O O . ALA A 1 318 ? -6.576 21.280 7.361 1.00 93.25 318 ALA A O 1
ATOM 2548 N N . GLY A 1 319 ? -5.273 20.493 5.699 1.00 93.12 319 GLY A N 1
ATOM 2549 C CA . GLY A 1 319 ? -4.241 21.537 5.743 1.00 93.12 319 GLY A CA 1
ATOM 2550 C C . GLY A 1 319 ? -3.218 21.436 6.885 1.00 93.12 319 GLY A C 1
ATOM 2551 O O . GLY A 1 319 ? -2.312 22.260 6.943 1.00 93.12 319 GLY A O 1
ATOM 2552 N N . SER A 1 320 ? -3.321 20.449 7.782 1.00 96.12 320 SER A N 1
ATOM 2553 C CA . SER A 1 320 ? -2.356 20.238 8.869 1.00 96.12 320 SER A CA 1
ATOM 2554 C C . SER A 1 320 ? -1.340 19.162 8.498 1.00 96.12 320 SER A C 1
ATOM 2556 O O . SER A 1 320 ? -1.681 17.979 8.433 1.00 96.12 320 SER A O 1
ATOM 2558 N N . LYS A 1 321 ? -0.088 19.576 8.287 1.00 96.44 321 LYS A N 1
ATOM 2559 C CA . LYS A 1 321 ? 1.066 18.677 8.156 1.00 96.44 321 LYS A CA 1
ATOM 2560 C C . LYS A 1 321 ? 1.502 18.176 9.540 1.00 96.44 321 LYS A C 1
ATOM 2562 O O . LYS A 1 321 ? 1.225 18.852 10.531 1.00 96.44 321 LYS A O 1
ATOM 2567 N N . ASP A 1 322 ? 2.127 16.999 9.593 1.00 96.50 322 ASP A N 1
ATOM 2568 C CA . ASP A 1 322 ? 2.719 16.403 10.801 1.00 96.50 322 ASP A CA 1
ATOM 2569 C C . ASP A 1 322 ? 1.748 16.388 11.995 1.00 96.50 322 ASP A C 1
ATOM 2571 O O . ASP A 1 322 ? 2.118 16.620 13.145 1.00 96.50 322 ASP A O 1
ATOM 2575 N N . HIS A 1 323 ? 0.464 16.145 11.714 1.00 97.94 323 HIS A N 1
ATOM 2576 C CA . HIS A 1 323 ? -0.592 16.287 12.707 1.00 97.94 323 HIS A CA 1
ATOM 2577 C C . HIS A 1 323 ? -0.585 15.101 13.684 1.00 97.94 323 HIS A C 1
ATOM 2579 O O . HIS A 1 323 ? -0.746 13.956 13.243 1.00 97.94 323 HIS A O 1
ATOM 2585 N N . PRO A 1 324 ? -0.469 15.331 15.005 1.00 98.06 324 PRO A N 1
ATOM 2586 C CA . PRO A 1 324 ? -0.579 14.260 15.979 1.00 98.06 324 PRO A CA 1
ATOM 2587 C C . PRO A 1 324 ? -1.979 13.654 15.957 1.00 98.06 324 PRO A C 1
ATOM 2589 O O . PRO A 1 324 ? -2.997 14.341 16.050 1.00 98.06 324 PRO A O 1
ATOM 2592 N N . ILE A 1 325 ? -2.055 12.331 15.906 1.00 97.50 325 ILE A N 1
ATOM 2593 C CA . ILE A 1 325 ? -3.330 11.622 15.824 1.00 97.50 325 ILE A CA 1
ATOM 2594 C C . ILE A 1 325 ? -4.190 11.806 17.092 1.00 97.50 325 ILE A C 1
ATOM 2596 O O . ILE A 1 325 ? -5.400 11.575 17.063 1.00 97.50 325 ILE A O 1
ATOM 2600 N N . GLY A 1 326 ? -3.575 12.187 18.218 1.00 96.88 326 GLY A N 1
ATOM 2601 C CA . GLY A 1 326 ? -4.261 12.538 19.466 1.00 96.88 326 GLY A CA 1
ATOM 2602 C C . GLY A 1 326 ? -4.957 13.903 19.428 1.00 96.88 326 GLY A C 1
ATOM 2603 O O . GLY A 1 326 ? -5.924 14.099 20.160 1.00 96.88 326 GLY A O 1
ATOM 2604 N N . ASP A 1 327 ? -4.524 14.795 18.533 1.00 97.38 327 ASP A N 1
ATOM 2605 C CA . ASP A 1 327 ? -5.050 16.158 18.385 1.00 97.38 327 ASP A CA 1
ATOM 2606 C C . ASP A 1 327 ? -6.141 16.265 17.306 1.00 97.38 327 ASP A C 1
ATOM 2608 O O . ASP A 1 327 ? -6.731 17.335 17.092 1.00 97.38 327 ASP A O 1
ATOM 2612 N N . LEU A 1 328 ? -6.467 15.141 16.655 1.00 96.88 328 LEU A N 1
ATOM 2613 C CA . LEU A 1 328 ? -7.547 15.055 15.682 1.00 96.88 328 LEU A CA 1
ATOM 2614 C C . LEU A 1 328 ? -8.903 15.376 16.315 1.00 96.88 328 LEU A C 1
ATOM 2616 O O . LEU A 1 328 ? -9.384 14.704 17.228 1.00 96.88 328 LEU A O 1
ATOM 2620 N N . LYS A 1 329 ? -9.575 16.376 15.743 1.00 96.81 329 LYS A N 1
ATOM 2621 C CA . LYS A 1 329 ? -10.914 16.833 16.132 1.00 96.81 329 LYS A CA 1
ATOM 2622 C C . LYS A 1 329 ? -11.905 16.562 15.007 1.00 96.81 329 LYS A C 1
ATOM 2624 O O . LYS A 1 329 ? -11.528 16.537 13.837 1.00 96.81 329 LYS A O 1
ATOM 2629 N N . SER A 1 330 ? -13.192 16.461 15.342 1.00 97.62 330 SER A N 1
ATOM 2630 C CA . SER A 1 330 ? -14.271 16.248 14.363 1.00 97.62 330 SER A CA 1
ATOM 2631 C C . SER A 1 330 ? -14.239 17.246 13.202 1.00 97.62 330 SER A C 1
ATOM 2633 O O . SER A 1 330 ? -14.475 16.877 12.057 1.00 97.62 330 SER A O 1
ATOM 2635 N N . ARG A 1 331 ? -13.862 18.505 13.468 1.00 96.44 331 ARG A N 1
ATOM 2636 C CA . ARG A 1 331 ? -13.698 19.542 12.437 1.00 96.44 331 ARG A CA 1
ATOM 2637 C C . ARG A 1 331 ? -12.659 19.191 11.362 1.00 96.44 331 ARG A C 1
ATOM 2639 O O . ARG A 1 331 ? -12.857 19.596 10.224 1.00 96.44 331 ARG A O 1
ATOM 2646 N N . HIS A 1 332 ? -11.585 18.471 11.708 1.00 97.75 332 HIS A N 1
ATOM 2647 C CA . HIS A 1 332 ? -10.565 18.047 10.743 1.00 97.75 332 HIS A CA 1
ATOM 2648 C C . HIS A 1 332 ? -11.143 16.964 9.824 1.00 97.75 332 HIS A C 1
ATOM 2650 O O . HIS A 1 332 ? -10.996 17.056 8.614 1.00 97.75 332 HIS A O 1
ATOM 2656 N N . LEU A 1 333 ? -11.903 16.009 10.377 1.00 98.12 333 LEU A N 1
ATOM 2657 C CA . LEU A 1 333 ? -12.560 14.943 9.605 1.00 98.12 333 LEU A CA 1
ATOM 2658 C C . LEU A 1 333 ? -13.683 15.476 8.699 1.00 98.12 333 LEU A C 1
ATOM 2660 O O . LEU A 1 333 ? -13.857 15.001 7.577 1.00 98.12 333 LEU A O 1
ATOM 2664 N N . VAL A 1 334 ? -14.409 16.504 9.155 1.00 98.31 334 VAL A N 1
ATOM 2665 C CA . VAL A 1 334 ? -15.387 17.237 8.334 1.00 98.31 334 VAL A CA 1
ATOM 2666 C C . VAL A 1 334 ? -14.698 18.013 7.214 1.00 98.31 334 VAL A C 1
ATOM 2668 O O . VAL A 1 334 ? -15.175 17.989 6.084 1.00 98.31 334 VAL A O 1
ATOM 2671 N N . LEU A 1 335 ? -13.599 18.716 7.507 1.00 98.00 335 LEU A N 1
ATOM 2672 C CA . LEU A 1 335 ? -12.861 19.465 6.489 1.00 98.00 335 LEU A CA 1
ATOM 2673 C C . LEU A 1 335 ? -12.250 18.522 5.447 1.00 98.00 335 LEU A C 1
ATOM 2675 O O . LEU A 1 335 ? -12.415 18.786 4.263 1.00 98.00 335 LEU A O 1
ATOM 2679 N N . LEU A 1 336 ? -11.688 17.387 5.867 1.00 98.38 336 LEU A N 1
ATOM 2680 C CA . LEU A 1 336 ? -11.242 16.325 4.965 1.00 98.38 336 LEU A CA 1
ATOM 2681 C C . LEU A 1 336 ? -12.372 15.879 4.023 1.00 98.38 336 LEU A C 1
ATOM 2683 O O . LEU A 1 336 ? -12.191 15.844 2.814 1.00 98.38 336 LEU A O 1
ATOM 2687 N N . GLY A 1 337 ? -13.569 15.605 4.553 1.00 98.12 337 GLY A N 1
ATOM 2688 C CA . GLY A 1 337 ? -14.714 15.223 3.719 1.00 98.12 337 GLY A CA 1
ATOM 2689 C C . GLY A 1 337 ? -15.101 16.299 2.696 1.00 98.12 337 GLY A C 1
ATOM 2690 O O . GLY A 1 337 ? -15.443 15.980 1.561 1.00 98.12 337 GLY A O 1
ATOM 2691 N N . LYS A 1 338 ? -14.984 17.583 3.060 1.00 97.56 338 LYS A N 1
ATOM 2692 C CA . LYS A 1 338 ? -15.201 18.704 2.129 1.00 97.56 338 LYS A CA 1
ATOM 2693 C C . LYS A 1 338 ? -14.106 18.808 1.067 1.00 97.56 338 LYS A C 1
ATOM 2695 O O . LYS A 1 338 ? -14.420 19.098 -0.080 1.00 97.56 338 LYS A O 1
ATOM 2700 N N . GLU A 1 339 ? -12.846 18.563 1.425 1.00 97.19 339 GLU A N 1
ATOM 2701 C CA . GLU A 1 339 ? -11.730 18.485 0.468 1.00 97.19 339 GLU A CA 1
ATOM 2702 C C . GLU A 1 339 ? -11.915 17.340 -0.535 1.00 97.19 339 GLU A C 1
ATOM 2704 O O . GLU A 1 339 ? -11.450 17.438 -1.665 1.00 97.19 339 GLU A O 1
ATOM 2709 N N . PHE A 1 340 ? -12.650 16.300 -0.140 1.00 98.00 340 PHE A N 1
ATOM 2710 C CA . PHE A 1 340 ? -13.070 15.189 -0.992 1.00 98.00 340 PHE A CA 1
ATOM 2711 C C . PHE A 1 340 ? -14.327 15.515 -1.824 1.00 98.00 340 PHE A C 1
ATOM 2713 O O . PHE A 1 340 ? -14.872 14.643 -2.488 1.00 98.00 340 PHE A O 1
ATOM 2720 N N . GLY A 1 341 ? -14.840 16.748 -1.776 1.00 96.62 341 GLY A N 1
ATOM 2721 C CA . GLY A 1 341 ? -16.054 17.138 -2.499 1.00 96.62 341 GLY A CA 1
ATOM 2722 C C . GLY A 1 341 ? -17.343 16.506 -1.956 1.00 96.62 341 GLY A C 1
ATOM 2723 O O . GLY A 1 341 ? -18.368 16.527 -2.634 1.00 96.62 341 GLY A O 1
ATOM 2724 N N . LEU A 1 342 ? -17.328 15.941 -0.742 1.00 97.56 342 LEU A N 1
ATOM 2725 C CA . LEU A 1 342 ? -18.492 15.275 -0.158 1.00 97.56 342 LEU A CA 1
ATOM 2726 C C . LEU A 1 342 ? -19.427 16.277 0.528 1.00 97.56 342 LEU A C 1
ATOM 2728 O O . LEU A 1 342 ? -19.002 17.188 1.245 1.00 97.56 342 LEU A O 1
ATOM 2732 N N . SER A 1 343 ? -20.734 16.064 0.362 1.00 97.06 343 SER A N 1
ATOM 2733 C CA . SER A 1 343 ? -21.745 16.854 1.064 1.00 97.06 343 SER A CA 1
ATOM 2734 C C . SER A 1 343 ? -21.768 16.524 2.567 1.00 97.06 343 SER A C 1
ATOM 2736 O O . SER A 1 343 ? -21.416 15.409 2.967 1.00 97.06 343 SER A O 1
ATOM 2738 N N . PRO A 1 344 ? -22.246 17.444 3.429 1.00 97.38 344 PRO A N 1
ATOM 2739 C CA . PRO A 1 344 ? -22.432 17.172 4.855 1.00 97.38 344 PRO A CA 1
ATOM 2740 C C . PRO A 1 344 ? -23.218 15.886 5.146 1.00 97.38 344 PRO A C 1
ATOM 2742 O O . PRO A 1 344 ? -22.857 15.134 6.049 1.00 97.38 344 PRO A O 1
ATOM 2745 N N . ALA A 1 345 ? -24.255 15.600 4.354 1.00 97.19 345 ALA A N 1
ATOM 2746 C CA . ALA A 1 345 ? -25.060 14.391 4.504 1.00 97.19 345 ALA A CA 1
ATOM 2747 C C . ALA A 1 345 ? -24.239 13.116 4.250 1.00 97.19 345 ALA A C 1
ATOM 2749 O O . ALA A 1 345 ? -24.328 12.166 5.025 1.00 97.19 345 ALA A O 1
ATOM 2750 N N . VAL A 1 346 ? -23.391 13.114 3.215 1.00 97.56 346 VAL A N 1
ATOM 2751 C CA . VAL A 1 346 ? -22.530 11.972 2.867 1.00 97.56 346 VAL A CA 1
ATOM 2752 C C . VAL A 1 346 ? -21.425 11.761 3.908 1.00 97.56 346 VAL A C 1
ATOM 2754 O O . VAL A 1 346 ? -21.145 10.624 4.287 1.00 97.56 346 VAL A O 1
ATOM 2757 N N . ILE A 1 347 ? -20.847 12.842 4.443 1.00 98.44 347 ILE A N 1
ATOM 2758 C CA . ILE A 1 347 ? -19.871 12.779 5.546 1.00 98.44 347 ILE A CA 1
ATOM 2759 C C . ILE A 1 347 ? -20.505 12.161 6.800 1.00 98.44 347 ILE A C 1
ATOM 2761 O O . ILE A 1 347 ? -19.922 11.278 7.439 1.00 98.44 347 ILE A O 1
ATOM 2765 N N . ASN A 1 348 ? -21.716 12.605 7.151 1.00 97.69 348 ASN A N 1
ATOM 2766 C CA . ASN A 1 348 ? -22.443 12.053 8.289 1.00 97.69 348 ASN A CA 1
ATOM 2767 C C . ASN A 1 348 ? -22.784 10.574 8.066 1.00 97.69 348 ASN A C 1
ATOM 2769 O O . ASN A 1 348 ? -22.577 9.764 8.963 1.00 97.69 348 ASN A O 1
ATOM 2773 N N . MET A 1 349 ? -23.233 10.210 6.860 1.00 97.25 349 MET A N 1
ATOM 2774 C CA . MET A 1 349 ? -23.524 8.825 6.481 1.00 97.25 349 MET A CA 1
ATOM 2775 C C . MET A 1 349 ? -22.299 7.919 6.654 1.00 97.25 349 MET A C 1
ATOM 2777 O O . MET A 1 349 ? -22.397 6.903 7.333 1.00 97.25 349 MET A O 1
ATOM 2781 N N . ALA A 1 350 ? -21.131 8.318 6.136 1.00 97.38 350 ALA A N 1
ATOM 2782 C CA . ALA A 1 350 ? -19.883 7.569 6.320 1.00 97.38 350 ALA A CA 1
ATOM 2783 C C . ALA A 1 350 ? -19.550 7.337 7.805 1.00 97.38 350 ALA A C 1
ATOM 2785 O O . ALA A 1 350 ? -19.100 6.258 8.182 1.00 97.38 350 ALA A O 1
ATOM 2786 N N . THR A 1 351 ? -19.801 8.337 8.654 1.00 97.50 351 THR A N 1
ATOM 2787 C CA . THR A 1 351 ? -19.573 8.229 10.102 1.00 97.50 351 THR A CA 1
ATOM 2788 C C . THR A 1 351 ? -20.577 7.284 10.766 1.00 97.50 351 THR A C 1
ATOM 2790 O O . THR A 1 351 ? -20.187 6.462 11.592 1.00 97.50 351 THR A O 1
ATOM 2793 N N . MET A 1 352 ? -21.864 7.377 10.416 1.00 97.38 352 MET A N 1
ATOM 2794 C CA . MET A 1 352 ? -22.914 6.515 10.975 1.00 97.38 352 MET A CA 1
ATOM 2795 C C . MET A 1 352 ? -22.737 5.050 10.566 1.00 97.38 352 MET A C 1
ATOM 2797 O O . MET A 1 352 ? -22.989 4.160 11.377 1.00 97.38 352 MET A O 1
ATOM 2801 N N . ASP A 1 353 ? -22.233 4.793 9.359 1.00 96.12 353 ASP A N 1
ATOM 2802 C CA . ASP A 1 353 ? -21.882 3.442 8.919 1.00 96.12 353 ASP A CA 1
ATOM 2803 C C . ASP A 1 353 ? -20.797 2.823 9.807 1.00 96.12 353 ASP A C 1
ATOM 2805 O O . ASP A 1 353 ? -20.930 1.673 10.221 1.00 96.12 353 ASP A O 1
ATOM 2809 N N . LEU A 1 354 ? -19.755 3.590 10.159 1.00 98.12 354 LEU A N 1
ATOM 2810 C CA . LEU A 1 354 ? -18.755 3.134 11.128 1.00 98.12 354 LEU A CA 1
ATOM 2811 C C . LEU A 1 354 ? -19.397 2.898 12.499 1.00 98.12 354 LEU A C 1
ATOM 2813 O O . LEU A 1 354 ? -19.143 1.863 13.105 1.00 98.12 354 LEU A O 1
ATOM 2817 N N . ALA A 1 355 ? -20.269 3.805 12.964 1.00 98.12 355 ALA A N 1
ATOM 2818 C CA . ALA A 1 355 ? -20.972 3.672 14.246 1.00 98.12 355 ALA A CA 1
ATOM 2819 C C . ALA A 1 355 ? -21.697 2.330 14.366 1.00 98.12 355 ALA A C 1
ATOM 2821 O O . ALA A 1 355 ? -21.564 1.639 15.376 1.00 98.12 355 ALA A O 1
ATOM 2822 N N . LYS A 1 356 ? -22.449 1.980 13.316 1.00 98.19 356 LYS A N 1
ATOM 2823 C CA . LYS A 1 356 ? -23.286 0.783 13.247 1.00 98.19 356 LYS A CA 1
ATOM 2824 C C . LYS A 1 356 ? -22.475 -0.504 13.390 1.00 98.19 356 LYS A C 1
ATOM 2826 O O . LYS A 1 356 ? -22.966 -1.463 13.972 1.00 98.19 356 LYS A O 1
ATOM 2831 N N . ASN A 1 357 ? -21.246 -0.517 12.880 1.00 98.50 357 ASN A N 1
ATOM 2832 C CA . ASN A 1 357 ? -20.424 -1.722 12.816 1.00 98.50 357 ASN A CA 1
ATOM 2833 C C . ASN A 1 357 ? -19.449 -1.867 13.996 1.00 98.50 357 ASN A C 1
ATOM 2835 O O . ASN A 1 357 ? -18.704 -2.842 14.058 1.00 98.50 357 ASN A O 1
ATOM 2839 N N . ARG A 1 358 ? -19.430 -0.922 14.946 1.00 98.12 358 ARG A N 1
ATOM 2840 C CA . ARG A 1 358 ? -18.446 -0.911 16.042 1.00 98.12 358 ARG A CA 1
ATOM 2841 C C . ARG A 1 358 ? -18.542 -2.097 16.987 1.00 98.12 358 ARG A C 1
ATOM 2843 O O . ARG A 1 358 ? -17.504 -2.636 17.343 1.00 98.12 358 ARG A O 1
ATOM 2850 N N . GLU A 1 359 ? -19.743 -2.493 17.398 1.00 98.19 359 GLU A N 1
ATOM 2851 C CA . GLU A 1 359 ? -19.886 -3.629 18.321 1.00 98.19 359 GLU A CA 1
ATOM 2852 C C . GLU A 1 359 ? -19.460 -4.932 17.635 1.00 98.19 359 GLU A C 1
ATOM 2854 O O . GLU A 1 359 ? -18.562 -5.601 18.131 1.00 98.19 359 GLU A O 1
ATOM 2859 N N . ALA A 1 360 ? -19.921 -5.176 16.403 1.00 98.25 360 ALA A N 1
ATOM 2860 C CA . ALA A 1 360 ? -19.446 -6.302 15.592 1.00 98.25 360 ALA A CA 1
ATOM 2861 C C . ALA A 1 360 ? -17.918 -6.284 15.367 1.00 98.25 360 ALA A C 1
ATOM 2863 O O . ALA A 1 360 ? -17.278 -7.330 15.285 1.00 98.25 360 ALA A O 1
ATOM 2864 N N . THR A 1 361 ? -17.307 -5.096 15.292 1.00 98.69 361 THR A N 1
ATOM 2865 C CA . THR A 1 361 ? -15.845 -4.948 15.210 1.00 98.69 361 THR A CA 1
ATOM 2866 C C . THR A 1 361 ? -15.157 -5.390 16.502 1.00 98.69 361 THR A C 1
ATOM 2868 O O . THR A 1 361 ? -14.120 -6.047 16.440 1.00 98.69 361 THR A O 1
ATOM 2871 N N . LYS A 1 362 ? -15.716 -5.068 17.675 1.00 98.75 362 LYS A N 1
ATOM 2872 C CA . LYS A 1 362 ? -15.184 -5.540 18.964 1.00 98.75 362 LYS A CA 1
ATOM 2873 C C . LYS A 1 362 ? -15.287 -7.055 19.078 1.00 98.75 362 LYS A C 1
ATOM 2875 O O . LYS A 1 362 ? -14.313 -7.680 19.486 1.00 98.75 362 LYS A O 1
ATOM 2880 N N . ASP A 1 363 ? -16.421 -7.623 18.676 1.00 98.56 363 ASP A N 1
ATOM 2881 C CA . ASP A 1 363 ? -16.632 -9.073 18.658 1.00 98.56 363 ASP A CA 1
ATOM 2882 C C . ASP A 1 363 ? -15.599 -9.743 17.743 1.00 98.56 363 ASP A C 1
ATOM 2884 O O . ASP A 1 363 ? -14.861 -10.617 18.186 1.00 98.56 363 ASP A O 1
ATOM 2888 N N . THR A 1 364 ? -15.408 -9.208 16.531 1.00 98.44 364 THR A N 1
ATOM 2889 C CA . THR A 1 364 ? -14.383 -9.680 15.580 1.00 98.44 364 THR A CA 1
ATOM 2890 C C . THR A 1 364 ? -12.971 -9.650 16.177 1.00 98.44 364 THR A C 1
ATOM 2892 O O . THR A 1 364 ? -12.216 -10.607 16.028 1.00 98.44 364 THR A O 1
ATOM 2895 N N . ILE A 1 365 ? -12.589 -8.570 16.871 1.00 98.69 365 ILE A N 1
ATOM 2896 C CA . ILE A 1 365 ? -11.274 -8.471 17.531 1.00 98.69 365 ILE A CA 1
ATOM 2897 C C . ILE A 1 365 ? -11.143 -9.514 18.651 1.00 98.69 365 ILE A C 1
ATOM 2899 O O . ILE A 1 365 ? -10.076 -10.103 18.820 1.00 98.69 365 ILE A O 1
ATOM 2903 N N . ASN A 1 366 ? -12.202 -9.731 19.432 1.00 98.56 366 ASN A N 1
ATOM 2904 C CA . ASN A 1 366 ? -12.196 -10.665 20.555 1.00 98.56 366 ASN A CA 1
ATOM 2905 C C . ASN A 1 366 ? -12.159 -12.128 20.107 1.00 98.56 366 ASN A C 1
ATOM 2907 O O . ASN A 1 366 ? -11.489 -12.929 20.757 1.00 98.56 366 ASN A O 1
ATOM 2911 N N . GLU A 1 367 ? -12.839 -12.458 19.013 1.00 98.06 367 GLU A N 1
ATOM 2912 C CA . GLU A 1 367 ? -12.965 -13.812 18.461 1.00 98.06 367 GLU A CA 1
ATOM 2913 C C . GLU A 1 367 ? -11.835 -14.178 17.492 1.00 98.06 367 GLU A C 1
ATOM 2915 O O . GLU A 1 367 ? -11.681 -15.347 17.141 1.00 98.06 367 GLU A O 1
ATOM 2920 N N . ALA A 1 368 ? -11.018 -13.203 17.082 1.00 97.94 368 ALA A N 1
ATOM 2921 C CA . ALA A 1 368 ? -9.892 -13.419 16.184 1.00 97.94 368 ALA A CA 1
ATOM 2922 C C . ALA A 1 368 ? -8.976 -14.571 16.659 1.00 97.94 368 ALA A C 1
ATOM 2924 O O . ALA A 1 368 ? -8.662 -14.666 17.854 1.00 97.94 368 ALA A O 1
ATOM 2925 N N . PRO A 1 369 ? -8.483 -15.424 15.742 1.00 97.62 369 PRO A N 1
ATOM 2926 C CA . PRO A 1 369 ? -7.634 -16.562 16.101 1.00 97.62 369 PRO A CA 1
ATOM 2927 C C . PRO A 1 369 ? -6.251 -16.138 16.614 1.00 97.62 369 PRO A C 1
ATOM 2929 O O . PRO A 1 369 ? -5.654 -16.848 17.418 1.00 97.62 369 PRO A O 1
ATOM 2932 N N . PHE A 1 370 ? -5.762 -14.959 16.219 1.00 97.56 370 PHE A N 1
ATOM 2933 C CA . PHE A 1 370 ? -4.419 -14.482 16.557 1.00 97.56 370 PHE A CA 1
ATOM 2934 C C . PHE A 1 370 ? -4.427 -13.245 17.464 1.00 97.56 370 PHE A C 1
ATOM 2936 O O . PHE A 1 370 ? -5.443 -12.573 17.647 1.00 97.56 370 PHE A O 1
ATOM 2943 N N . GLY A 1 371 ? -3.272 -12.954 18.066 1.00 96.69 371 GLY A N 1
ATOM 2944 C CA . GLY A 1 371 ? -3.049 -11.789 18.921 1.00 96.69 371 GLY A CA 1
ATOM 2945 C C . GLY A 1 371 ? -3.473 -11.979 20.373 1.00 96.69 371 GLY A C 1
ATOM 2946 O O . GLY A 1 371 ? -4.579 -12.417 20.676 1.00 96.69 371 GLY A O 1
ATOM 2947 N N . ALA A 1 372 ? -2.592 -11.610 21.301 1.00 97.38 372 ALA A N 1
ATOM 2948 C CA . ALA A 1 372 ? -2.844 -11.749 22.730 1.00 97.38 372 ALA A CA 1
ATOM 2949 C C . ALA A 1 372 ? -4.010 -10.865 23.208 1.00 97.38 372 ALA A C 1
ATOM 2951 O O . ALA A 1 372 ? -4.201 -9.745 22.729 1.00 97.38 372 ALA A O 1
ATOM 2952 N N . LYS A 1 373 ? -4.720 -11.308 24.256 1.00 98.00 373 LYS A N 1
ATOM 2953 C CA . LYS A 1 373 ? -5.819 -10.548 24.885 1.00 98.00 373 LYS A CA 1
ATOM 2954 C C . LYS A 1 373 ? -5.443 -9.093 25.197 1.00 98.00 373 LYS A C 1
ATOM 2956 O O . LYS A 1 373 ? -6.193 -8.177 24.889 1.00 98.00 373 LYS A O 1
ATOM 2961 N N . LYS A 1 374 ? -4.233 -8.861 25.718 1.00 98.06 374 LYS A N 1
ATOM 2962 C CA . LYS A 1 374 ? -3.725 -7.511 26.020 1.00 98.06 374 LYS A CA 1
ATOM 2963 C C . LYS A 1 374 ? -3.685 -6.595 24.788 1.00 98.06 374 LYS A C 1
ATOM 2965 O O . LYS A 1 374 ? -3.909 -5.395 24.926 1.00 98.06 374 LYS A O 1
ATOM 2970 N N . LEU A 1 375 ? -3.366 -7.129 23.607 1.00 98.31 375 LEU A N 1
ATOM 2971 C CA . LEU A 1 375 ? -3.344 -6.369 22.355 1.00 98.31 375 LEU A CA 1
ATOM 2972 C C . LEU A 1 375 ? -4.769 -6.078 21.863 1.00 98.31 375 LEU A C 1
ATOM 2974 O O . LEU A 1 375 ? -5.068 -4.932 21.530 1.00 98.31 375 LEU A O 1
ATOM 2978 N N . ARG A 1 376 ? -5.662 -7.074 21.922 1.00 98.69 376 ARG A N 1
ATOM 2979 C CA . ARG A 1 376 ? -7.100 -6.926 21.624 1.00 98.69 376 ARG A CA 1
ATOM 2980 C C . ARG A 1 376 ? -7.735 -5.817 22.470 1.00 98.69 376 ARG A C 1
ATOM 2982 O O . ARG A 1 376 ? -8.312 -4.873 21.931 1.00 98.69 376 ARG A O 1
ATOM 2989 N N . ASP A 1 377 ? -7.512 -5.858 23.784 1.00 98.56 377 ASP A N 1
ATOM 2990 C CA . ASP A 1 377 ? -8.015 -4.860 24.736 1.00 98.56 377 ASP A CA 1
ATOM 2991 C C . ASP A 1 377 ? -7.491 -3.447 24.418 1.00 98.56 377 ASP A C 1
ATOM 2993 O O . ASP A 1 377 ? -8.233 -2.462 24.487 1.00 98.56 377 ASP A O 1
ATOM 2997 N N . LYS A 1 378 ? -6.207 -3.325 24.042 1.00 98.38 378 LYS A N 1
ATOM 2998 C CA . LYS A 1 378 ? -5.606 -2.046 23.630 1.00 98.38 378 LYS A C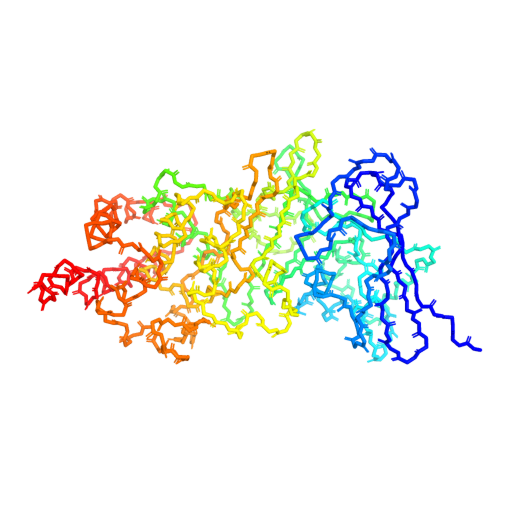A 1
ATOM 2999 C C . LYS A 1 378 ? -6.261 -1.491 22.365 1.00 98.38 378 LYS A C 1
ATOM 3001 O O . LYS A 1 378 ? -6.562 -0.298 22.341 1.00 98.38 378 LYS A O 1
ATOM 3006 N N . LEU A 1 379 ? -6.481 -2.325 21.345 1.00 98.56 379 LEU A N 1
ATOM 3007 C CA . LEU A 1 379 ? -7.125 -1.926 20.088 1.00 98.56 379 LEU A CA 1
ATOM 3008 C C . LEU A 1 379 ? -8.561 -1.450 20.319 1.00 98.56 379 LEU A C 1
ATOM 3010 O O . LEU A 1 379 ? -8.920 -0.354 19.887 1.00 98.56 379 LEU A O 1
ATOM 3014 N N . ILE A 1 380 ? -9.357 -2.214 21.073 1.00 98.75 380 ILE A N 1
ATOM 3015 C CA . ILE A 1 380 ? -10.741 -1.846 21.407 1.00 98.75 380 ILE A CA 1
ATOM 3016 C C . ILE A 1 380 ? -10.771 -0.525 22.183 1.00 98.75 380 ILE A C 1
ATOM 3018 O O . ILE A 1 380 ? -11.504 0.400 21.823 1.00 98.75 380 ILE A O 1
ATOM 3022 N N . LYS A 1 381 ? -9.921 -0.384 23.210 1.00 98.56 381 LYS A N 1
ATOM 3023 C CA . LYS A 1 381 ? -9.823 0.851 23.998 1.00 98.56 381 LYS A CA 1
ATOM 3024 C C . LYS A 1 381 ? -9.406 2.050 23.144 1.00 98.56 381 LYS A C 1
ATOM 3026 O O . LYS A 1 381 ? -9.908 3.155 23.359 1.00 98.56 381 LYS A O 1
ATOM 3031 N N . LEU A 1 382 ? -8.487 1.856 22.197 1.00 98.19 382 LEU A N 1
ATOM 3032 C CA . LEU A 1 382 ? -8.050 2.894 21.265 1.00 98.19 382 LEU A CA 1
ATOM 3033 C C . LEU A 1 382 ? -9.204 3.343 20.361 1.00 98.19 382 LEU A C 1
ATOM 3035 O O . LEU A 1 382 ? -9.469 4.546 20.283 1.00 98.19 382 LEU A O 1
ATOM 3039 N N . MET A 1 383 ? -9.915 2.392 19.749 1.00 98.56 383 MET A N 1
ATOM 3040 C CA . MET A 1 383 ? -11.087 2.656 18.913 1.00 98.56 383 MET A CA 1
ATOM 3041 C C . MET A 1 383 ? -12.162 3.424 19.693 1.00 98.56 383 MET A C 1
ATOM 3043 O O . MET A 1 383 ? -12.634 4.467 19.237 1.00 98.56 383 MET A O 1
ATOM 3047 N N . ASP A 1 384 ? -12.514 2.970 20.897 1.00 98.56 384 ASP A N 1
ATOM 3048 C CA . ASP A 1 384 ? -13.545 3.605 21.724 1.00 98.56 384 ASP A CA 1
ATOM 3049 C C . ASP A 1 384 ? -13.143 5.008 22.185 1.00 98.56 384 ASP A C 1
ATOM 3051 O O . ASP A 1 384 ? -13.955 5.937 22.139 1.00 98.56 384 ASP A O 1
ATOM 3055 N N . LYS A 1 385 ? -11.875 5.205 22.567 1.00 98.06 385 LYS A N 1
ATOM 3056 C CA . LYS A 1 385 ? -11.351 6.530 22.923 1.00 98.06 385 LYS A CA 1
ATOM 3057 C C . LYS A 1 385 ? -11.504 7.512 21.760 1.00 98.06 385 LYS A C 1
ATOM 3059 O O . LYS A 1 385 ? -11.964 8.636 21.962 1.00 98.06 385 LYS A O 1
ATOM 3064 N N . ARG A 1 386 ? -11.135 7.099 20.546 1.00 97.88 386 ARG A N 1
ATOM 3065 C CA . ARG A 1 386 ? -11.241 7.934 19.339 1.00 97.88 386 ARG A CA 1
ATOM 3066 C C . ARG A 1 386 ? -12.680 8.183 18.938 1.00 97.88 386 ARG A C 1
ATOM 3068 O O . ARG A 1 386 ? -13.028 9.308 18.574 1.00 97.88 386 ARG A O 1
ATOM 3075 N N . TRP A 1 387 ? -13.519 7.159 19.046 1.00 98.44 387 TRP A N 1
ATOM 3076 C CA . TRP A 1 387 ? -14.938 7.303 18.790 1.00 98.44 387 TRP A CA 1
ATOM 3077 C C . TRP A 1 387 ? -15.545 8.390 19.673 1.00 98.44 387 TRP A C 1
ATOM 3079 O O . TRP A 1 387 ? -16.144 9.336 19.165 1.00 98.44 387 TRP A O 1
ATOM 3089 N N . ASN A 1 388 ? -15.320 8.280 20.983 1.00 97.81 388 ASN A N 1
ATOM 3090 C CA . ASN A 1 388 ? -15.922 9.155 21.981 1.00 97.81 388 ASN A CA 1
ATOM 3091 C C . ASN A 1 388 ? -15.347 10.579 21.979 1.00 97.81 388 ASN A C 1
ATOM 3093 O O . ASN A 1 388 ? -16.065 11.518 22.318 1.00 97.81 388 ASN A O 1
ATOM 3097 N N . GLY A 1 389 ? -14.065 10.739 21.634 1.00 96.50 389 GLY A N 1
ATOM 3098 C CA . GLY A 1 389 ? -13.388 12.038 21.623 1.00 96.50 389 GLY A CA 1
ATOM 3099 C C . GLY A 1 389 ? -13.500 12.806 20.304 1.00 96.50 389 GLY A C 1
ATOM 3100 O O . GLY A 1 389 ? -13.431 14.037 20.307 1.00 96.50 389 GLY A O 1
ATOM 3101 N N . THR A 1 390 ? -13.673 12.104 19.179 1.00 97.12 390 THR A N 1
ATOM 3102 C CA . THR A 1 390 ? -13.520 12.701 17.844 1.00 97.12 390 THR A CA 1
ATOM 3103 C C . THR A 1 390 ? -14.673 12.355 16.903 1.00 97.12 390 THR A C 1
ATOM 3105 O O . THR A 1 390 ? -15.277 13.269 16.340 1.00 97.12 390 THR A O 1
ATOM 3108 N N . PHE A 1 391 ? -14.992 11.073 16.701 1.00 98.25 391 PHE A N 1
ATOM 3109 C CA . PHE A 1 391 ? -15.910 10.658 15.627 1.00 98.25 391 PHE A CA 1
ATOM 3110 C C . PHE A 1 391 ? -17.386 10.896 15.967 1.00 98.25 391 PHE A C 1
ATOM 3112 O O . PHE A 1 391 ? -18.127 11.410 15.129 1.00 98.25 391 PHE A O 1
ATOM 3119 N N . ASN A 1 392 ? -17.816 10.622 17.202 1.00 97.12 392 ASN A N 1
ATOM 3120 C CA . ASN A 1 392 ? -19.197 10.866 17.643 1.00 97.12 392 ASN A CA 1
ATOM 3121 C C . ASN A 1 392 ? -19.597 12.360 17.573 1.00 97.12 392 ASN A C 1
ATOM 3123 O O . ASN A 1 392 ? -20.782 12.688 17.533 1.00 97.12 392 ASN A O 1
ATOM 3127 N N . LEU A 1 393 ? -18.619 13.273 17.512 1.00 97.25 393 LEU A N 1
ATOM 3128 C CA . LEU A 1 393 ? -18.823 14.717 17.409 1.00 97.25 393 LEU A CA 1
ATOM 3129 C C . LEU A 1 393 ? -18.948 15.218 15.960 1.00 97.25 393 LEU A C 1
ATOM 3131 O O . LEU A 1 393 ? -19.190 16.412 15.770 1.00 97.25 393 LEU A O 1
ATOM 3135 N N . ILE A 1 394 ? -18.774 14.366 14.939 1.00 96.81 394 ILE A N 1
ATOM 3136 C CA . ILE A 1 394 ? -18.844 14.773 13.522 1.00 96.81 394 ILE A CA 1
ATOM 3137 C C . ILE A 1 394 ? -20.229 15.321 13.172 1.00 96.81 394 ILE A C 1
ATOM 3139 O O . ILE A 1 394 ? -20.314 16.431 12.650 1.00 96.81 394 ILE A O 1
ATOM 3143 N N . GLY A 1 395 ? -21.310 14.622 13.534 1.00 92.88 395 GLY A N 1
ATOM 3144 C CA . GLY A 1 395 ? -22.679 15.084 13.261 1.00 92.88 395 GLY A CA 1
ATOM 3145 C C . GLY A 1 395 ? -22.957 16.477 13.844 1.00 92.88 395 GLY A C 1
ATOM 3146 O O . GLY A 1 395 ? -23.448 17.366 13.150 1.00 92.88 395 GLY A O 1
ATOM 3147 N N . LYS A 1 396 ? -22.525 16.721 15.090 1.00 92.56 396 LYS A N 1
ATOM 3148 C CA . LYS A 1 396 ? -22.617 18.041 15.742 1.00 92.56 396 LYS A CA 1
ATOM 3149 C C . LYS A 1 396 ? -21.730 19.100 15.076 1.00 92.56 396 LYS A C 1
ATOM 3151 O O . LYS A 1 396 ? -22.067 20.279 15.076 1.00 92.56 396 LYS A O 1
ATOM 3156 N N . ALA A 1 397 ? -20.568 18.720 14.548 1.00 92.62 397 ALA A N 1
ATOM 3157 C CA . ALA A 1 397 ? -19.684 19.646 13.843 1.00 92.62 397 ALA A CA 1
ATOM 3158 C C . ALA A 1 397 ? -20.242 20.059 12.472 1.00 92.62 397 ALA A C 1
ATOM 3160 O O . ALA A 1 397 ? -19.984 21.178 12.028 1.00 92.62 397 ALA A O 1
ATOM 3161 N N . LEU A 1 398 ? -21.015 19.182 11.826 1.00 93.25 398 LEU A N 1
ATOM 3162 C CA . LEU A 1 398 ? -21.697 19.469 10.566 1.00 93.25 398 LEU A CA 1
ATOM 3163 C C . LEU A 1 398 ? -22.874 20.436 10.754 1.00 93.25 398 LEU A C 1
ATOM 3165 O O . LEU A 1 398 ? -23.035 21.333 9.932 1.00 93.25 398 LEU A O 1
ATOM 3169 N N . SER A 1 399 ? -23.636 20.316 11.848 1.00 85.31 399 SER A N 1
ATOM 3170 C CA . SER A 1 399 ? -24.796 21.185 12.113 1.00 85.31 399 SER A CA 1
ATOM 3171 C C . SER A 1 399 ? -24.436 22.612 12.543 1.00 85.31 399 SER A C 1
ATOM 3173 O O . SER A 1 399 ? -25.216 23.528 12.331 1.00 85.31 399 SER A O 1
ATOM 3175 N N . LYS A 1 400 ? -23.242 22.838 13.106 1.00 74.56 400 LYS A N 1
ATOM 3176 C CA . LYS A 1 400 ? -22.772 24.175 13.527 1.00 74.56 400 LYS A CA 1
ATOM 3177 C C . LYS A 1 400 ? -22.326 25.099 12.381 1.00 74.56 400 LYS A C 1
ATOM 3179 O O . LYS A 1 400 ? -21.912 26.221 12.653 1.00 74.56 400 LYS A O 1
ATOM 3184 N N . LYS A 1 401 ? -22.304 24.614 11.135 1.00 57.47 401 LYS A N 1
ATOM 3185 C CA . LYS A 1 401 ? -21.831 25.350 9.945 1.00 57.47 401 LYS A CA 1
ATOM 3186 C C . LYS A 1 401 ? -22.922 25.535 8.875 1.00 57.47 401 LYS A C 1
ATOM 3188 O O . LYS A 1 401 ? -22.566 25.794 7.725 1.00 57.47 401 LYS A O 1
ATOM 3193 N N . GLN A 1 402 ? -24.192 25.352 9.237 1.00 44.56 402 GLN A N 1
ATOM 3194 C CA . GLN A 1 402 ? -25.340 25.748 8.416 1.00 44.56 402 GLN A CA 1
ATOM 3195 C C . GLN A 1 402 ? -25.845 27.118 8.838 1.00 44.56 402 GLN A C 1
ATOM 3197 O O . GLN A 1 402 ? -25.839 27.376 10.064 1.00 44.56 402 GLN A O 1
#

Sequence (402 aa):
MASLLWGKVYYHDLFVGFVREEPGDSILFNYDASYIEGGYPAIAHTLPVRSEPYISNYGLHPFFDNLVSEGWLEQLQSRLLGRRIVSRFELLLAFGFDCTGAVSIYDPKPSDLSKSMLDMSNPKELAVLTSRASLSGVQPKLAVIEENGIYRPTHMDELSTHIAKFPTPVHPDLVENEYLTSVAFKALLPKDEIVQLTIDEVVGLDEPALLIKRFDRNSEGRLHFEEYNQLLNRRSQTKYEGSYKDMAKFLLETNGCLPTQVYILYRRILAGLLMGNTDMHLKNFAMFHTKDGLRLTPSYDQIAASLYDYKTLALTIAGSKDHPIGDLKSRHLVLLGKEFGLSPAVINMATMDLAKNREATKDTINEAPFGAKKLRDKLIKLMDKRWNGTFNLIGKALSKKQ

Radius of gyration: 21.68 Å; Cα contacts (8 Å, |Δi|>4): 782; chains: 1; bounding box: 60×53×60 Å

Solvent-accessible surface area (backbone atoms only — not comparable to full-atom values): 21351 Å² total; per-residue (Å²): 128,88,78,72,54,58,29,42,34,25,50,63,93,43,70,36,28,41,39,33,48,48,92,80,56,22,23,37,40,32,53,32,69,69,31,62,76,68,67,58,80,52,93,40,89,81,47,66,80,52,82,69,67,47,78,20,74,74,40,63,45,25,63,62,39,48,43,31,42,26,52,49,47,33,56,52,55,39,38,28,59,68,48,98,75,70,52,68,64,58,51,28,37,64,17,18,59,33,29,71,28,25,47,26,29,42,38,86,74,70,72,75,71,40,68,88,70,54,57,89,86,38,49,70,60,54,40,53,74,39,33,20,55,18,55,64,50,60,62,46,61,47,50,18,34,72,59,96,90,42,35,32,64,27,42,67,91,50,75,53,46,26,40,34,32,44,54,44,97,92,40,73,62,44,39,37,40,30,49,46,36,38,55,29,48,39,40,40,37,71,89,54,60,57,57,55,71,50,77,47,67,35,64,82,48,98,58,64,22,32,37,33,46,41,85,36,46,55,99,93,42,60,39,42,47,44,32,44,28,33,66,69,64,32,46,51,91,46,34,52,68,53,39,62,48,56,58,32,47,50,43,76,72,38,88,45,36,53,75,65,52,44,56,51,51,51,45,51,52,51,49,36,51,39,55,32,31,20,72,68,25,34,71,61,40,43,29,28,70,46,98,78,30,50,40,73,49,58,46,55,92,39,35,38,41,47,80,54,94,45,48,42,31,32,31,23,50,64,90,36,65,73,37,44,64,87,73,57,43,24,64,46,60,52,43,38,35,47,58,52,74,44,52,68,68,57,49,40,48,54,51,49,48,39,62,72,22,45,64,61,17,48,50,49,40,70,69,43,95,62,61,56,68,72,55,42,54,50,52,50,52,48,29,50,52,38,34,74,71,16,57,70,44,32,60,61,52,54,62,75,75,112

Secondary structure (DSSP, 8-state):
-PPPPEEEEEETTEEEEEEEEETTTEEEEEE-HHHHHTTPPPSSTTS-S-SSPEEESSBS-HHHHTTS--HHHHHHHHHHTT-SS--HHHHHHHH-SB-STTEEEE-SSPPPPPSTTS-TT-HHHHHHHH--B---SSS-EEEEEEETTEEEE--TT---SEEEE--BTTBTTHHHHHHHHHHHHHHHSTTS-B--EEEE-BTT-SS-EEEEE-TTEETTEEPPEEEHHHHTT--GGGTTSSBHHHHHHHHHHSTT--HHHHHHHHHHHHHHHHHT-----GGG-EEEEETTEEEEPPB-----GGGTT--B-SSBBTTBTT-BTTS--HHHHHHHHHHTT--HHHHHHHHHHHHHHHHHHHHHHHH-SSS-HHHHHHHHHHHHHHIIIIITTHHHHHHTT-